Protein 1K3R (pdb70)

Solvent-accessible surface area: 23271 Å² total; per-residue (Å²): 37,124,129,2,54,7,0,0,0,0,0,8,4,7,0,66,107,12,71,37,46,39,4,24,0,4,12,0,0,22,0,0,4,2,0,0,1,4,4,0,82,45,0,0,0,6,80,11,119,52,129,38,54,8,152,3,0,69,21,0,0,39,29,4,20,5,0,56,28,0,40,140,100,47,15,98,93,139,198,67,10,95,47,6,66,39,26,12,76,12,100,7,56,0,13,24,115,57,127,2,90,65,41,37,47,2,17,0,14,0,25,132,98,44,178,125,0,0,29,0,19,0,26,38,87,64,0,10,2,91,147,78,148,9,60,58,112,130,69,63,14,0,58,1,51,116,71,53,207,92,4,61,2,69,28,44,111,14,176,105,98,14,28,9,9,83,26,45,35,26,149,148,65,0,44,74,0,15,157,97,21,54,19,67,11,12,0,0,15,24,132,141,19,44,54,0,30,88,48,36,103,73,0,71,93,94,1,90,54,19,188,38,1,0,0,0,1,17,14,56,108,71,53,26,49,186,23,136,21,67,8,92,0,16,3,10,5,52,28,32,3,103,14,17,38,6,12,16,16,0,15,0,1,0,1,0,2,4,4,5,10,143,32,81,158,12,46,6,1,0,0,0,1,7,18,14,0,71,73,22,73,34,49,38,4,29,0,2,1,0,0,24,0,0,1,2,0,0,0,4,11,0,82,26,0,0,1,6,78,56,50,101,126,37,53,11,137,10,0,84,11,0,0,43,32,4,19,5,0,81,41,0,43,196,117,53,28,90,172,45,213,37,20,147,36,27,71,42,22,9,60,13,98,8,48,0,12,25,115,48,137,18,72,84,30,34,36,4,26,0,14,1,62,111,121,45,210,175,2,0,38,0,8,1,6,42,107,80,2,10,12,82,100,86,160,16,69,56,117,152,65,68,7,0,58,1,54,166,81,70,198,87,11,78,4,84,33,48,99,9,154,116,90,14,30,8,11,94,27,52,27,11,130,126,75,5,48,74,0,25,162,76,18,54,28,63,0,19,0,0,19,14,125,123,18,48,46,0,42,76,37,43,102,100,0,46,96,84,0,123,53,19,167,36,0,1,0,0,3,12,16,30,104,132,14,31,74,182,34,121,16,74,9,89,0,17,5,14,20,55,45,33,6,109,13,17,12,5,10,9,19,0,12,1,1,1,0,0,1,2,7,3,3,29,94,197

Radius of gyration: 25.27 Å; Cα contacts (8 Å, |Δi|>4): 1147; chains: 2; bounding box: 63×51×78 Å

Organism: Methanothermobacter thermautotrophicus (strain ATCC 29096 / DSM 1053 / JCM 10044 / NBRC 100330 / Delta H) (NCBI:txid187420)

CATH classification: 3.40.1280.10 (+1 more: 2.40.50.140)

B-factor: mean 53.81, std 24.63, range [12.99, 157.32]

InterPro domains:
  IPR003750 Putative RNA methyltransferase C9orf114-like [PF02598] (6-255)
  IPR003750 Putative RNA methyltransferase C9orf114-like [PTHR12150] (3-260)
  IPR003750 Putative RNA methyltransferase C9orf114-like [cd18086] (6-257)
  IPR012340 Nucleic acid-binding, OB-fold [G3DSA:2.40.50.140] (95-157)
  IPR012340 Nucleic acid-binding, OB-fold [SSF50249] (93-164)
  IPR029026 tRNA (guanine-N1-)-methyltransferase, N-terminal [G3DSA:3.40.1280.10] (8-259)
  IPR029028 Alpha/beta knot methyltransferases [SSF75217] (2-262)

Secondary structure (DSSP, 8-state):
--S-EEEEEEETTTTTT---HHHHHHHHHHHHHHHHHTT--EEEEEE-SS---HHHHHHHHHHHHS-HHHHHHH----GGGGGGGGPPP---TTS--SS--TT-EEEEEEEEE-SSSEEEESSSS-EEE-SS-PPSS-EEEEEEEE-SSS-EEEE---SSS----EEEEEEEEHHHHHHHH--SEEEEE-TTSPBTTTSHHHHHHHHTT-SEEEEE---SSS---S---SEEEBSSTT-SSS---HHHHHHHHHHHHHHHT-/--SSEEEEEEETTTTTT---HHHHHHHHHHHHHHHHHTT--EEEEEB-SSS--HHHHHHHHHHHHS-HHHHHHHS---GGGTTGGGSPP---TT---S---TT-EEEEEEEEE-SSSEEEE-SSSEEEES-S---SS-EEEEEEEE-SSS-EEEE---SSS----EEE---SBHHHHHHHS--SEEEEE-SSSPBTTTSHHHHHHHHHS-SEEEEE---SSS---S---SEEEBSSTT-SSS---HHHHHHHHHHHHHHHS---

Structure (mmCIF, N/CA/C/O backbone):
data_1K3R
#
_entry.id   1K3R
#
_cell.length_a   101.307
_cell.length_b   51.353
_cell.length_c   109.250
_cell.angle_alpha   90.00
_cell.angle_beta   94.69
_cell.angle_gamma   90.00
#
_symmetry.space_group_name_H-M   'C 1 2 1'
#
loop_
_entity.id
_entity.type
_entity.pdbx_description
1 polymer 'conserved protein MT0001'
2 water water
#
loop_
_atom_site.group_PDB
_atom_site.id
_atom_site.type_symbol
_atom_site.label_atom_id
_atom_site.label_alt_id
_atom_site.label_comp_id
_atom_site.label_asym_id
_atom_site.label_entity_id
_atom_site.label_seq_id
_atom_site.pdbx_PDB_ins_code
_atom_site.Cartn_x
_atom_site.Cartn_y
_atom_site.Cartn_z
_atom_site.occupancy
_atom_site.B_iso_or_equiv
_atom_site.auth_seq_id
_atom_site.auth_comp_id
_atom_site.auth_asym_id
_atom_site.auth_atom_id
_atom_site.pdbx_PDB_model_num
ATOM 1 N N . MET A 1 1 ? 43.350 -16.349 12.964 1.00 121.74 1 MET A N 1
ATOM 2 C CA . MET A 1 1 ? 42.452 -15.243 12.536 1.00 121.20 1 MET A CA 1
ATOM 3 C C . MET A 1 1 ? 42.529 -14.976 11.033 1.00 121.88 1 MET A C 1
ATOM 4 O O . MET A 1 1 ? 43.431 -14.277 10.560 1.00 123.82 1 MET A O 1
ATOM 9 N N . ASN A 1 2 ? 41.584 -15.542 10.288 1.00 120.31 2 ASN A N 1
ATOM 10 C CA . ASN A 1 2 ? 41.519 -15.338 8.842 1.00 118.48 2 ASN A CA 1
ATOM 11 C C . ASN A 1 2 ? 40.066 -15.053 8.454 1.00 116.98 2 ASN A C 1
ATOM 12 O O . ASN A 1 2 ? 39.778 -14.605 7.338 1.00 122.73 2 ASN A O 1
ATOM 17 N N . ARG A 1 3 ? 39.158 -15.318 9.391 1.00 109.42 3 ARG A N 1
ATOM 18 C CA . ARG A 1 3 ? 37.735 -15.083 9.179 1.00 97.56 3 ARG A CA 1
ATOM 19 C C . ARG A 1 3 ? 37.076 -14.748 10.507 1.00 89.24 3 ARG A C 1
ATOM 20 O O . ARG A 1 3 ? 36.700 -13.602 10.742 1.00 97.75 3 ARG A O 1
ATOM 28 N N . VAL A 1 4 ? 36.951 -15.762 11.365 1.00 77.23 4 VAL A N 1
ATOM 29 C CA . VAL A 1 4 ? 36.320 -15.636 12.684 1.00 57.33 4 VAL A CA 1
ATOM 30 C C . VAL A 1 4 ? 36.296 -14.194 13.165 1.00 54.85 4 VAL A C 1
ATOM 31 O O . VAL A 1 4 ? 37.307 -13.669 13.618 1.00 50.55 4 VAL A O 1
ATOM 35 N N . ASP A 1 5 ? 35.134 -13.560 13.052 1.00 53.95 5 ASP A N 1
ATOM 36 C CA . ASP A 1 5 ? 34.962 -12.171 13.443 1.00 55.23 5 ASP A CA 1
ATOM 37 C C . ASP A 1 5 ? 35.009 -12.034 14.953 1.00 51.73 5 ASP A C 1
ATOM 38 O O . ASP A 1 5 ? 34.208 -12.639 15.667 1.00 50.90 5 ASP A O 1
ATOM 43 N N . LEU A 1 6 ? 35.958 -11.238 15.437 1.00 45.59 6 LEU A N 1
ATOM 44 C CA . LEU A 1 6 ? 36.108 -11.054 16.875 1.00 41.02 6 LEU A CA 1
ATOM 45 C C . LEU A 1 6 ? 35.520 -9.760 17.385 1.00 37.49 6 LEU A C 1
ATOM 46 O O . LEU A 1 6 ? 35.658 -8.713 16.752 1.00 37.40 6 LEU A O 1
ATOM 51 N N . SER A 1 7 ? 34.843 -9.866 18.489 1.00 33.53 7 SER A N 1
ATOM 52 C CA . SER A 1 7 ? 34.325 -8.724 19.233 1.00 33.75 7 SER A CA 1
ATOM 53 C C . SER A 1 7 ? 34.830 -8.729 20.672 1.00 34.47 7 SER A C 1
ATOM 54 O O . SER A 1 7 ? 34.760 -9.798 21.312 1.00 32.07 7 SER A O 1
ATOM 57 N N . LEU A 1 8 ? 35.440 -7.659 21.085 1.00 33.87 8 LEU A N 1
ATOM 58 C CA . LEU A 1 8 ? 36.021 -7.524 22.418 1.00 35.33 8 LEU A CA 1
ATOM 59 C C . LEU A 1 8 ? 35.050 -6.796 23.322 1.00 33.75 8 LEU A C 1
ATOM 60 O O . LEU A 1 8 ? 34.446 -5.825 22.900 1.00 33.69 8 LEU A O 1
ATOM 65 N N . PHE A 1 9 ? 34.928 -7.221 24.568 1.00 31.40 9 PHE A N 1
ATOM 66 C CA . PHE A 1 9 ? 34.049 -6.500 25.484 1.00 29.71 9 PHE A CA 1
ATOM 67 C C . PHE A 1 9 ? 34.917 -5.919 26.590 1.00 27.71 9 PHE A C 1
ATOM 68 O O . PHE A 1 9 ? 35.615 -6.652 27.263 1.00 27.61 9 PHE A O 1
ATOM 76 N N . ILE A 1 10 ? 34.885 -4.604 26.762 1.00 26.94 10 ILE A N 1
ATOM 77 C CA . ILE A 1 10 ? 35.668 -3.972 27.803 1.00 29.07 10 ILE A CA 1
ATOM 78 C C . ILE A 1 10 ? 34.851 -3.066 28.719 1.00 29.97 10 ILE A C 1
ATOM 79 O O . ILE A 1 10 ? 34.005 -2.295 28.259 1.00 31.76 10 ILE A O 1
ATOM 84 N N . PRO A 1 11 ? 35.133 -3.120 30.029 1.00 30.53 11 PRO A N 1
ATOM 85 C CA . PRO A 1 11 ? 34.463 -2.339 31.073 1.00 30.00 11 PRO A CA 1
ATOM 86 C C . PRO A 1 11 ? 34.782 -0.867 31.000 1.00 31.95 11 PRO A C 1
ATOM 87 O O . PRO A 1 11 ? 35.947 -0.493 30.879 1.00 30.12 11 PRO A O 1
ATOM 91 N N . ASP A 1 12 ? 33.750 -0.036 31.104 1.00 32.97 12 ASP A N 1
ATOM 92 C CA . ASP A 1 12 ? 33.945 1.397 31.048 1.00 34.81 12 ASP A CA 1
ATOM 93 C C . ASP A 1 12 ? 34.755 1.909 32.234 1.00 35.20 12 ASP A C 1
ATOM 94 O O . ASP A 1 12 ? 35.031 3.110 32.352 1.00 34.71 12 ASP A O 1
ATOM 99 N N . SER A 1 13 ? 35.161 0.999 33.107 1.00 35.12 13 SER A N 1
ATOM 100 C CA . SER A 1 13 ? 35.950 1.400 34.258 1.00 37.12 13 SER A CA 1
ATOM 101 C C . SER A 1 13 ? 37.448 1.172 34.050 1.00 37.15 13 SER A C 1
ATOM 102 O O . SER A 1 13 ? 38.244 1.311 34.995 1.00 36.87 13 SER A O 1
ATOM 105 N N . LEU A 1 14 ? 37.854 0.861 32.826 1.00 37.04 14 LEU A N 1
ATOM 106 C CA . LEU A 1 14 ? 39.268 0.570 32.603 1.00 40.08 14 LEU A CA 1
ATOM 107 C C . LEU A 1 14 ? 40.255 1.723 32.841 1.00 41.55 14 LEU A C 1
ATOM 108 O O . LEU A 1 14 ? 41.441 1.488 33.074 1.00 44.82 14 LEU A O 1
ATOM 113 N N . THR A 1 15 ? 39.779 2.963 32.812 1.00 44.13 15 THR A N 1
ATOM 114 C CA . THR A 1 15 ? 40.673 4.098 33.035 1.00 45.98 15 THR A CA 1
ATOM 115 C C . THR A 1 15 ? 40.476 4.743 34.399 1.00 48.45 15 THR A C 1
ATOM 116 O O . THR A 1 15 ? 41.093 5.764 34.699 1.00 47.97 15 THR A O 1
ATOM 120 N N . ALA A 1 16 ? 39.619 4.151 35.221 1.00 50.94 16 ALA A N 1
ATOM 121 C CA . ALA A 1 16 ? 39.310 4.708 36.534 1.00 54.44 16 ALA A CA 1
ATOM 122 C C . ALA A 1 16 ? 40.490 4.958 37.471 1.00 56.94 16 ALA A C 1
ATOM 123 O O . ALA A 1 16 ? 40.566 6.000 38.112 1.00 53.21 16 ALA A O 1
ATOM 125 N N . GLU A 1 17 ? 41.410 4.007 37.547 1.00 62.94 17 GLU A N 1
ATOM 126 C CA . GLU A 1 17 ? 42.551 4.129 38.443 1.00 69.51 17 GLU A CA 1
ATOM 127 C C . GLU A 1 17 ? 43.677 5.036 37.957 1.00 64.71 17 GLU A C 1
ATOM 128 O O . GLU A 1 17 ? 44.525 5.444 38.749 1.00 58.31 17 GLU A O 1
ATOM 134 N N . THR A 1 18 ? 43.706 5.352 36.666 1.00 60.58 18 THR A N 1
ATOM 135 C CA . THR A 1 18 ? 44.768 6.210 36.148 1.00 60.62 18 THR A CA 1
ATOM 136 C C . THR A 1 18 ? 44.364 7.683 36.189 1.00 62.21 18 THR A C 1
ATOM 137 O O . THR A 1 18 ? 43.468 8.124 35.466 1.00 68.42 18 THR A O 1
ATOM 141 N N . GLY A 1 19 ? 45.041 8.438 37.050 1.00 63.31 19 GLY A N 1
ATOM 142 C CA . GLY A 1 19 ? 44.729 9.846 37.214 1.00 59.25 19 GLY A CA 1
ATOM 143 C C . GLY A 1 19 ? 45.087 10.779 36.075 1.00 55.37 19 GLY A C 1
ATOM 144 O O . GLY A 1 19 ? 44.271 11.609 35.667 1.00 55.20 19 GLY A O 1
ATOM 145 N N . ASP A 1 20 ? 46.308 10.638 35.564 1.00 51.13 20 ASP A N 1
ATOM 146 C CA . ASP A 1 20 ? 46.823 11.471 34.481 1.00 45.88 20 ASP A CA 1
ATOM 147 C C . ASP A 1 20 ? 46.018 11.312 33.187 1.00 43.26 20 ASP A C 1
ATOM 148 O O . ASP A 1 20 ? 45.851 10.200 32.685 1.00 41.97 20 ASP A O 1
ATOM 153 N N . LEU A 1 21 ? 45.512 12.428 32.658 1.00 39.27 21 LEU A N 1
ATOM 154 C CA . LEU A 1 21 ? 44.714 12.397 31.441 1.00 36.60 21 LEU A CA 1
ATOM 155 C C . LEU A 1 21 ? 45.529 11.993 30.228 1.00 35.68 21 LEU A C 1
ATOM 156 O O . LEU A 1 21 ? 45.027 11.303 29.350 1.00 33.03 21 LEU A O 1
ATOM 161 N N . LYS A 1 22 ? 46.774 12.439 30.144 1.00 33.50 22 LYS A N 1
ATOM 162 C CA . LYS A 1 22 ? 47.564 12.044 28.999 1.00 33.03 22 LYS A CA 1
ATOM 163 C C . LYS A 1 22 ? 47.666 10.509 29.053 1.00 32.57 22 LYS A C 1
ATOM 164 O O . LYS A 1 22 ? 47.271 9.822 28.115 1.00 31.67 22 LYS A O 1
ATOM 170 N N . ILE A 1 23 ? 48.141 9.976 30.177 1.00 33.38 23 ILE A N 1
ATOM 171 C CA . ILE A 1 23 ? 48.283 8.528 30.342 1.00 31.55 23 ILE A CA 1
ATOM 172 C C . ILE A 1 23 ? 46.973 7.789 30.107 1.00 33.95 23 ILE A C 1
ATOM 173 O O . ILE A 1 23 ? 46.957 6.676 29.583 1.00 3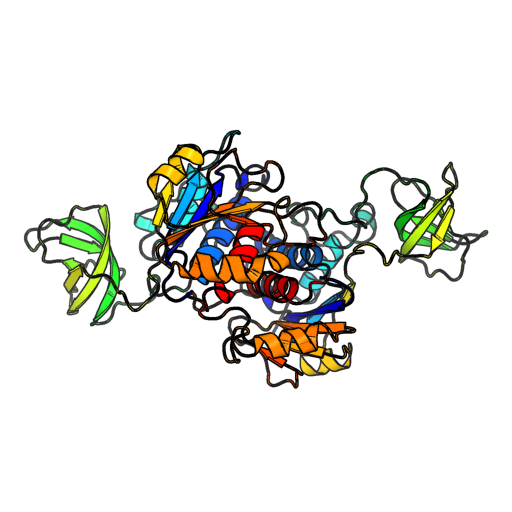4.58 23 ILE A O 1
ATOM 178 N N . LYS A 1 24 ? 45.867 8.402 30.495 1.00 34.90 24 LYS A N 1
ATOM 179 C CA . LYS A 1 24 ? 44.581 7.759 30.334 1.00 36.49 24 LYS A CA 1
ATOM 180 C C . LYS A 1 24 ? 44.191 7.669 28.870 1.00 35.88 24 LYS A C 1
ATOM 181 O O . LYS A 1 24 ? 43.614 6.675 28.432 1.00 36.32 24 LYS A O 1
ATOM 187 N N . THR A 1 25 ? 44.505 8.692 28.095 1.00 31.99 25 THR A N 1
ATOM 188 C CA . THR A 1 25 ? 44.120 8.628 26.718 1.00 31.21 25 THR A CA 1
ATOM 189 C C . THR A 1 25 ? 45.024 7.618 26.023 1.00 29.62 25 THR A C 1
ATOM 190 O O . THR A 1 25 ? 44.560 6.875 25.164 1.00 25.63 25 THR A O 1
ATOM 194 N N . TYR A 1 26 ? 46.301 7.573 26.416 1.00 29.50 26 TYR A N 1
ATOM 195 C CA . TYR A 1 26 ? 47.252 6.619 25.842 1.00 28.63 26 TYR A CA 1
ATOM 196 C C . TYR A 1 26 ? 46.839 5.175 26.175 1.00 28.97 26 TYR A C 1
ATOM 197 O O . TYR A 1 26 ? 47.030 4.260 25.394 1.00 25.92 26 TYR A O 1
ATOM 206 N N . LYS A 1 27 ? 46.302 4.988 27.370 1.00 29.35 27 LYS A N 1
ATOM 207 C CA . LYS A 1 27 ? 45.868 3.681 27.820 1.00 30.62 27 LYS A CA 1
ATOM 208 C C . LYS A 1 27 ? 44.871 3.155 26.804 1.00 28.10 27 LYS A C 1
ATOM 209 O O . LYS A 1 27 ? 45.039 2.074 26.247 1.00 27.37 27 LYS A O 1
ATOM 215 N N . VAL A 1 28 ? 43.842 3.957 26.553 1.00 23.05 28 VAL A N 1
ATOM 216 C CA . VAL A 1 28 ? 42.779 3.604 25.624 1.00 20.76 28 VAL A CA 1
ATOM 217 C C . VAL A 1 28 ? 43.301 3.401 24.198 1.00 23.35 28 VAL A C 1
ATOM 218 O O . VAL A 1 28 ? 42.767 2.595 23.458 1.00 17.82 28 VAL A O 1
ATOM 222 N N . VAL A 1 29 ? 44.330 4.143 23.802 1.00 29.09 29 VAL A N 1
ATOM 223 C CA . VAL A 1 29 ? 44.884 3.944 22.461 1.00 37.98 29 VAL A CA 1
ATOM 224 C C . VAL A 1 29 ? 45.572 2.568 22.327 1.00 30.35 29 VAL A C 1
ATOM 225 O O . VAL A 1 29 ? 45.591 1.989 21.252 1.00 26.95 29 VAL A O 1
ATOM 229 N N . LEU A 1 30 ? 46.136 2.045 23.416 1.00 25.63 30 LEU A N 1
ATOM 230 C CA . LEU A 1 30 ? 46.770 0.731 23.349 1.00 21.03 30 LEU A CA 1
ATOM 231 C C . LEU A 1 30 ? 45.676 -0.279 22.972 1.00 20.46 30 LEU A C 1
ATOM 232 O O . LEU A 1 30 ? 45.917 -1.222 22.216 1.00 14.54 30 LEU A O 1
ATOM 237 N N . ILE A 1 31 ? 44.448 -0.063 23.477 1.00 23.18 31 ILE A N 1
ATOM 238 C CA . ILE A 1 31 ? 43.374 -0.993 23.154 1.00 20.93 31 ILE A CA 1
ATOM 239 C C . ILE A 1 31 ? 42.993 -0.877 21.687 1.00 21.12 31 ILE A C 1
ATOM 240 O O . ILE A 1 31 ? 42.735 -1.884 21.037 1.00 17.39 31 ILE A O 1
ATOM 245 N N . ALA A 1 32 ? 42.987 0.350 21.166 1.00 18.57 32 ALA A N 1
ATOM 246 C CA . ALA A 1 32 ? 42.687 0.535 19.761 1.00 18.32 32 ALA A CA 1
ATOM 247 C C . ALA A 1 32 ? 43.772 -0.210 18.941 1.00 17.42 32 ALA A C 1
ATOM 248 O O . ALA A 1 32 ? 43.466 -0.961 18.034 1.00 16.04 32 ALA A O 1
ATOM 250 N N . ARG A 1 33 ? 45.036 0.002 19.267 1.00 20.55 33 ARG A N 1
ATOM 251 C CA . ARG A 1 33 ? 46.077 -0.707 18.552 1.00 22.92 33 ARG A CA 1
ATOM 252 C C . ARG A 1 33 ? 45.954 -2.230 18.697 1.00 21.75 33 ARG A C 1
ATOM 253 O O . ARG A 1 33 ? 46.048 -2.944 17.703 1.00 21.98 33 ARG A O 1
ATOM 261 N N . ALA A 1 34 ? 45.703 -2.736 19.902 1.00 21.10 34 ALA A N 1
ATOM 262 C CA . ALA A 1 34 ? 45.594 -4.182 20.052 1.00 21.03 34 ALA A CA 1
ATOM 263 C C . ALA A 1 34 ? 44.470 -4.741 19.200 1.00 23.65 34 ALA A C 1
ATOM 264 O O . ALA A 1 34 ? 44.628 -5.773 18.551 1.00 25.02 34 ALA A O 1
ATOM 266 N N . ALA A 1 35 ? 43.327 -4.068 19.210 1.00 23.98 35 ALA A N 1
ATOM 267 C CA . ALA A 1 35 ? 42.197 -4.510 18.428 1.00 24.97 35 ALA A CA 1
ATOM 268 C C . ALA A 1 35 ? 42.563 -4.489 16.938 1.00 24.29 35 ALA A C 1
ATOM 269 O O . ALA A 1 35 ? 42.275 -5.442 16.197 1.00 23.95 35 ALA A O 1
ATOM 271 N N . SER A 1 36 ? 43.214 -3.423 16.494 1.00 23.10 36 SER A N 1
ATOM 272 C CA . SER A 1 36 ? 43.561 -3.341 15.083 1.00 24.01 36 SER A CA 1
ATOM 273 C C . SER A 1 36 ? 44.661 -4.295 14.667 1.00 23.74 36 SER A C 1
ATOM 274 O O . SER A 1 36 ? 44.635 -4.791 13.561 1.00 26.22 36 SER A O 1
ATOM 277 N N . ILE A 1 37 ? 45.626 -4.556 15.539 1.00 23.35 37 ILE A N 1
ATOM 278 C CA . ILE A 1 37 ? 46.714 -5.449 15.186 1.00 22.59 37 ILE A CA 1
ATOM 279 C C . ILE A 1 37 ? 46.151 -6.805 14.858 1.00 23.78 37 ILE A C 1
ATOM 280 O O . ILE A 1 37 ? 46.532 -7.417 13.868 1.00 22.80 37 ILE A O 1
ATOM 285 N N . PHE A 1 38 ? 45.205 -7.257 15.666 1.00 23.73 38 PHE A N 1
ATOM 286 C CA . PHE A 1 38 ? 44.637 -8.560 15.445 1.00 25.58 38 PHE A CA 1
ATOM 287 C C . PHE A 1 38 ? 43.304 -8.593 14.699 1.00 27.42 38 PHE A C 1
ATOM 288 O O . PHE A 1 38 ? 42.476 -9.507 14.893 1.00 26.69 38 PHE A O 1
ATOM 296 N N . GLY A 1 39 ? 43.098 -7.578 13.859 1.00 26.62 39 GLY A N 1
ATOM 297 C CA . GLY A 1 39 ? 41.893 -7.497 13.058 1.00 26.76 39 GLY A CA 1
ATOM 298 C C . GLY A 1 39 ? 40.547 -7.610 13.740 1.00 26.49 39 GLY A C 1
ATOM 299 O O . GLY A 1 39 ? 39.629 -8.158 13.156 1.00 28.27 39 GLY A O 1
ATOM 300 N N . VAL A 1 40 ? 40.415 -7.097 14.959 1.00 27.08 40 VAL A N 1
ATOM 301 C CA . VAL A 1 40 ? 39.136 -7.112 15.672 1.00 26.18 40 VAL A CA 1
ATOM 302 C C . VAL A 1 40 ? 38.098 -6.250 14.922 1.00 27.65 40 VAL A C 1
ATOM 303 O O . VAL A 1 40 ? 38.370 -5.104 14.545 1.00 26.29 40 VAL A O 1
ATOM 307 N N . LYS A 1 41 ? 36.915 -6.822 14.710 1.00 28.22 41 LYS A N 1
ATOM 308 C CA . LYS A 1 41 ? 35.807 -6.164 13.996 1.00 31.25 41 LYS A CA 1
ATOM 309 C C . LYS A 1 41 ? 34.995 -5.192 14.847 1.00 31.47 41 LYS A C 1
ATOM 310 O O . LYS A 1 41 ? 34.474 -4.192 14.353 1.00 26.87 41 LYS A O 1
ATOM 316 N N . ARG A 1 42 ? 34.904 -5.477 16.138 1.00 32.21 42 ARG A N 1
ATOM 317 C CA . ARG A 1 42 ? 34.135 -4.620 17.004 1.00 33.19 42 ARG A CA 1
ATOM 318 C C . ARG A 1 42 ? 34.579 -4.553 18.484 1.00 30.35 42 ARG A C 1
ATOM 319 O O . ARG A 1 42 ? 34.973 -5.553 19.089 1.00 24.93 42 ARG A O 1
ATOM 327 N N . ILE A 1 43 ? 34.516 -3.355 19.052 1.00 28.46 43 ILE A N 1
ATOM 328 C CA . ILE A 1 43 ? 34.848 -3.186 20.451 1.00 28.42 43 ILE A CA 1
ATOM 329 C C . ILE A 1 43 ? 33.616 -2.717 21.219 1.00 29.56 43 ILE A C 1
ATOM 330 O O . ILE A 1 43 ? 33.029 -1.692 20.897 1.00 32.62 43 ILE A O 1
ATOM 335 N N . VAL A 1 44 ? 33.241 -3.469 22.246 1.00 31.53 44 VAL A N 1
ATOM 336 C CA . VAL A 1 44 ? 32.061 -3.173 23.063 1.00 29.73 44 VAL A CA 1
ATOM 337 C C . VAL A 1 44 ? 32.353 -2.648 24.474 1.00 28.47 44 VAL A C 1
ATOM 338 O O . VAL A 1 44 ? 32.854 -3.371 25.335 1.00 29.23 44 VAL A O 1
ATOM 342 N N . ILE A 1 45 ? 32.024 -1.388 24.708 1.00 27.44 45 ILE A N 1
ATOM 343 C CA . ILE A 1 45 ? 32.226 -0.779 26.012 1.00 30.12 45 ILE A CA 1
ATOM 344 C C . ILE A 1 45 ? 30.964 -1.032 26.858 1.00 32.26 45 ILE A C 1
ATOM 345 O O . ILE A 1 45 ? 29.869 -0.600 26.489 1.00 34.17 45 ILE A O 1
ATOM 350 N N . TYR A 1 46 ? 31.093 -1.738 27.971 1.00 31.80 46 TYR A N 1
ATOM 351 C CA . TYR A 1 46 ? 29.911 -1.977 28.782 1.00 35.40 46 TYR A CA 1
ATOM 352 C C . TYR A 1 46 ? 30.004 -1.332 30.154 1.00 40.30 46 TYR A C 1
ATOM 353 O O . TYR A 1 46 ? 31.099 -0.971 30.640 1.00 35.78 46 TYR A O 1
ATOM 362 N N . HIS A 1 47 ? 28.839 -1.185 30.773 1.00 47.39 47 HIS A N 1
ATOM 363 C CA . HIS A 1 47 ? 28.787 -0.566 32.075 1.00 57.28 47 HIS A CA 1
ATOM 364 C C . HIS A 1 47 ? 29.161 -1.522 33.199 1.00 55.58 47 HIS A C 1
ATOM 365 O O . HIS A 1 47 ? 28.504 -2.540 33.431 1.00 51.62 47 HIS A O 1
ATOM 372 N N . ASP A 1 48 ? 30.239 -1.170 33.885 1.00 57.51 48 ASP A N 1
ATOM 373 C CA . ASP A 1 48 ? 30.759 -1.945 34.997 1.00 61.25 48 ASP A CA 1
ATOM 374 C C . ASP A 1 48 ? 30.092 -1.406 36.257 1.00 68.34 48 ASP A C 1
ATOM 375 O O . ASP A 1 48 ? 29.692 -0.246 36.292 1.00 65.51 48 ASP A O 1
ATOM 380 N N . ASP A 1 49 ? 29.966 -2.246 37.279 1.00 77.76 49 ASP A N 1
ATOM 381 C CA . ASP A 1 49 ? 29.322 -1.868 38.541 1.00 91.54 49 ASP A CA 1
ATOM 382 C C . ASP A 1 49 ? 29.559 -0.421 38.989 1.00 96.24 49 ASP A C 1
ATOM 383 O O . ASP A 1 49 ? 28.608 0.329 39.220 1.00 103.50 49 ASP A O 1
ATOM 388 N N . ALA A 1 50 ? 30.824 -0.037 39.117 1.00 97.32 50 ALA A N 1
ATOM 389 C CA . ALA A 1 50 ? 31.181 1.314 39.539 1.00 95.13 50 ALA A CA 1
ATOM 390 C C . ALA A 1 50 ? 30.734 2.367 38.520 1.00 96.45 50 ALA A C 1
ATOM 391 O O . ALA A 1 50 ? 29.900 2.098 37.654 1.00 96.58 50 ALA A O 1
ATOM 393 N N . ASP A 1 51 ? 31.285 3.572 38.639 1.00 98.78 51 ASP A N 1
ATOM 394 C CA . ASP A 1 51 ? 30.970 4.656 37.711 1.00 99.61 51 ASP A CA 1
ATOM 395 C C . ASP A 1 51 ? 31.964 4.514 36.567 1.00 90.41 51 ASP A C 1
ATOM 396 O O . ASP A 1 51 ? 33.062 3.991 36.769 1.00 91.46 51 ASP A O 1
ATOM 401 N N . GLY A 1 52 ? 31.605 4.981 35.376 1.00 80.06 52 GLY A N 1
ATOM 402 C CA . GLY A 1 52 ? 32.533 4.834 34.263 1.00 63.00 52 GLY A CA 1
ATOM 403 C C . GLY A 1 52 ? 32.910 6.056 33.439 1.00 54.19 52 GLY A C 1
ATOM 404 O O . GLY A 1 52 ? 32.481 7.183 33.715 1.00 52.63 52 GLY A O 1
ATOM 405 N N . GLU A 1 53 ? 33.729 5.815 32.418 1.00 47.45 53 GLU A N 1
ATOM 406 C CA . GLU A 1 53 ? 34.184 6.853 31.512 1.00 42.98 53 GLU A CA 1
ATOM 407 C C . GLU A 1 53 ? 33.959 6.393 30.068 1.00 39.96 53 GLU A C 1
ATOM 408 O O . GLU A 1 53 ? 34.785 6.649 29.180 1.00 37.45 53 GLU A O 1
ATOM 414 N N . ALA A 1 54 ? 32.831 5.716 29.851 1.00 34.99 54 ALA A N 1
ATOM 415 C CA . ALA A 1 54 ? 32.448 5.186 28.548 1.00 33.62 54 ALA A CA 1
ATOM 416 C C . ALA A 1 54 ? 32.610 6.230 27.467 1.00 37.35 54 ALA A C 1
ATOM 417 O O . ALA A 1 54 ? 33.184 5.967 26.414 1.00 35.72 54 ALA A O 1
ATOM 419 N N . ARG A 1 55 ? 32.089 7.421 27.728 1.00 42.95 55 ARG A N 1
ATOM 420 C CA . ARG A 1 55 ? 32.163 8.508 26.764 1.00 47.38 55 ARG A CA 1
ATOM 421 C C . ARG A 1 55 ? 33.607 8.679 26.287 1.00 41.67 55 ARG A C 1
ATOM 422 O O . ARG A 1 55 ? 33.897 8.523 25.104 1.00 37.29 55 ARG A O 1
ATOM 430 N N . PHE A 1 56 ? 34.502 9.002 27.221 1.00 34.59 56 PHE A N 1
ATOM 431 C CA . PHE A 1 56 ? 35.916 9.181 26.928 1.00 32.29 56 PHE A CA 1
ATOM 432 C C . PHE A 1 56 ? 36.518 7.955 26.205 1.00 30.94 56 PHE A C 1
ATOM 433 O O . PHE A 1 56 ? 37.210 8.111 25.192 1.00 25.75 56 PHE A O 1
ATOM 441 N N . ILE A 1 57 ? 36.249 6.756 26.728 1.00 28.86 57 ILE A N 1
ATOM 442 C CA . ILE A 1 57 ? 36.780 5.532 26.133 1.00 32.16 57 ILE A CA 1
ATOM 443 C C . ILE A 1 57 ? 36.290 5.394 24.697 1.00 34.36 57 ILE A C 1
ATOM 444 O O . ILE A 1 57 ? 37.071 5.115 23.787 1.00 32.05 57 ILE A O 1
ATOM 449 N N . ARG A 1 58 ? 34.994 5.606 24.490 1.00 38.32 58 ARG A N 1
ATOM 450 C CA . ARG A 1 58 ? 34.449 5.524 23.156 1.00 41.28 58 ARG A CA 1
ATOM 451 C C . ARG A 1 58 ? 35.118 6.554 22.249 1.00 40.37 58 ARG A C 1
ATOM 452 O O . ARG A 1 58 ? 35.597 6.237 21.147 1.00 41.07 58 ARG A O 1
ATOM 460 N N . ASP A 1 59 ? 35.136 7.793 22.719 1.00 36.29 59 ASP A N 1
ATOM 461 C CA . ASP A 1 59 ? 35.708 8.878 21.946 1.00 36.10 59 ASP A CA 1
ATOM 462 C C . ASP A 1 59 ? 37.129 8.578 21.433 1.00 34.83 59 ASP A C 1
ATOM 463 O O . ASP A 1 59 ? 37.381 8.671 20.221 1.00 34.14 59 ASP A O 1
ATOM 468 N N . ILE A 1 60 ? 38.038 8.205 22.336 1.00 30.08 60 ILE A N 1
ATOM 469 C CA . ILE A 1 60 ? 39.408 7.887 21.941 1.00 28.10 60 ILE A CA 1
ATOM 470 C C . ILE A 1 60 ? 39.439 6.749 20.927 1.00 26.74 60 ILE A C 1
ATOM 471 O O . ILE A 1 60 ? 40.076 6.867 19.897 1.00 26.19 60 ILE A O 1
ATOM 476 N N . LEU A 1 61 ? 38.732 5.660 21.203 1.00 27.85 61 LEU A N 1
ATOM 477 C CA . LEU A 1 61 ? 38.704 4.508 20.296 1.00 27.61 61 LEU A CA 1
ATOM 478 C C . LEU A 1 61 ? 38.229 4.861 18.890 1.00 29.11 61 LEU A C 1
ATOM 479 O O . LEU A 1 61 ? 38.800 4.403 17.895 1.00 27.80 61 LEU A O 1
ATOM 484 N N . THR A 1 62 ? 37.167 5.658 18.813 1.00 31.45 62 THR A N 1
ATOM 485 C CA . THR A 1 62 ? 36.616 6.058 17.527 1.00 30.24 62 THR A CA 1
ATOM 486 C C . THR A 1 62 ? 37.571 7.022 16.817 1.00 32.27 62 THR A C 1
ATOM 487 O O . THR A 1 62 ? 37.773 6.934 15.609 1.00 33.74 62 THR A O 1
ATOM 491 N N . TYR A 1 63 ? 38.164 7.941 17.572 1.00 32.13 63 TYR A N 1
ATOM 492 C CA . TYR A 1 63 ? 39.104 8.900 17.007 1.00 31.89 63 TYR A CA 1
ATOM 493 C C . TYR A 1 63 ? 40.195 8.114 16.299 1.00 32.26 63 TYR A C 1
ATOM 494 O O . TYR A 1 63 ? 40.581 8.421 15.169 1.00 28.11 63 TYR A O 1
ATOM 503 N N . MET A 1 64 ? 40.673 7.074 16.974 1.00 34.49 64 MET A N 1
ATOM 504 C CA . MET A 1 64 ? 41.739 6.241 16.434 1.00 35.98 64 MET A CA 1
ATOM 505 C C . MET A 1 64 ? 41.375 5.460 15.210 1.00 34.03 64 MET A C 1
ATOM 506 O O . MET A 1 64 ? 42.185 5.306 14.318 1.00 31.46 64 MET A O 1
ATOM 511 N N . ASP A 1 65 ? 40.154 4.964 15.166 1.00 34.60 65 ASP A N 1
ATOM 512 C CA . ASP A 1 65 ? 39.728 4.202 14.015 1.00 34.74 65 ASP A CA 1
ATOM 513 C C . ASP A 1 65 ? 39.401 5.103 12.819 1.00 34.95 65 ASP A C 1
ATOM 514 O O . ASP A 1 65 ? 39.519 4.673 11.674 1.00 36.47 65 ASP A O 1
ATOM 519 N N . THR A 1 66 ? 38.995 6.346 13.094 1.00 33.28 66 THR A N 1
ATOM 520 C CA . THR A 1 66 ? 38.668 7.343 12.060 1.00 33.09 66 THR A CA 1
ATOM 521 C C . THR A 1 66 ? 39.939 7.805 11.300 1.00 32.99 66 THR A C 1
ATOM 522 O O . THR A 1 66 ? 40.927 8.193 11.926 1.00 29.05 66 THR A O 1
ATOM 526 N N . PRO A 1 67 ? 39.910 7.803 9.950 1.00 34.02 67 PRO A N 1
ATOM 527 C CA . PRO A 1 67 ? 41.071 8.229 9.153 1.00 34.41 67 PRO A CA 1
ATOM 528 C C . PRO A 1 67 ? 41.582 9.608 9.617 1.00 38.13 67 PRO A C 1
ATOM 529 O O . PRO A 1 67 ? 40.811 10.436 10.099 1.00 36.35 67 PRO A O 1
ATOM 533 N N . GLN A 1 68 ? 42.874 9.863 9.462 1.00 44.09 68 GLN A N 1
ATOM 534 C CA . GLN A 1 68 ? 43.423 11.134 9.897 1.00 51.69 68 GLN A CA 1
ATOM 535 C C . GLN A 1 68 ? 42.716 12.348 9.282 1.00 46.75 68 GLN A C 1
ATOM 536 O O . GLN A 1 68 ? 42.393 13.297 9.994 1.00 41.74 68 GLN A O 1
ATOM 542 N N . TYR A 1 69 ? 42.456 12.331 7.975 1.00 41.00 69 TYR A N 1
ATOM 543 C CA . TYR A 1 69 ? 41.819 13.490 7.358 1.00 38.24 69 TYR A CA 1
ATOM 544 C C . TYR A 1 69 ? 40.386 13.797 7.762 1.00 38.49 69 TYR A C 1
ATOM 545 O O . TYR A 1 69 ? 39.830 14.782 7.296 1.00 40.85 69 TYR A O 1
ATOM 554 N N . LEU A 1 70 ? 39.794 12.997 8.645 1.00 39.87 70 LEU A N 1
ATOM 555 C CA . LEU A 1 70 ? 38.416 13.240 9.056 1.00 40.09 70 LEU A CA 1
ATOM 556 C C . LEU A 1 70 ? 38.196 13.519 10.535 1.00 41.41 70 LEU A C 1
ATOM 557 O O . LEU A 1 70 ? 37.122 14.010 10.922 1.00 39.02 70 LEU A O 1
ATOM 562 N N . ARG A 1 71 ? 39.186 13.229 11.372 1.00 42.58 71 ARG A N 1
ATOM 563 C CA . ARG A 1 71 ? 38.994 13.442 12.806 1.00 46.21 71 ARG A CA 1
ATOM 564 C C . ARG A 1 71 ? 38.822 14.910 13.191 1.00 51.56 71 ARG A C 1
ATOM 565 O O . ARG A 1 71 ? 38.051 15.231 14.092 1.00 49.90 71 ARG A O 1
ATOM 573 N N . ARG A 1 72 ? 39.498 15.808 12.487 1.00 60.92 72 ARG A N 1
ATOM 574 C CA . ARG A 1 72 ? 39.377 17.224 12.790 1.00 68.75 72 ARG A CA 1
ATOM 575 C C . ARG A 1 72 ? 37.987 17.732 12.446 1.00 60.70 72 ARG A C 1
ATOM 576 O O . ARG A 1 72 ? 37.554 18.747 12.974 1.00 55.46 72 ARG A O 1
ATOM 584 N N . LYS A 1 73 ? 37.280 17.032 11.564 1.00 53.19 73 LYS A N 1
ATOM 585 C CA . LYS A 1 73 ? 35.936 17.448 11.171 1.00 47.37 73 LYS A CA 1
ATOM 586 C C . LYS A 1 73 ? 34.905 16.692 11.996 1.00 45.35 73 LYS A C 1
ATOM 587 O O . LYS A 1 73 ? 33.787 17.157 12.206 1.00 46.21 73 LYS A O 1
ATOM 593 N N . VAL A 1 74 ? 35.294 15.520 12.476 1.00 43.83 74 VAL A N 1
ATOM 594 C CA . VAL A 1 74 ? 34.404 14.678 13.269 1.00 40.42 74 VAL A CA 1
ATOM 595 C C . VAL A 1 74 ? 34.595 14.891 14.770 1.00 39.98 74 VAL A C 1
ATOM 596 O O . VAL A 1 74 ? 33.704 14.620 15.569 1.00 40.27 74 VAL A O 1
ATOM 600 N N . PHE A 1 75 ? 35.751 15.389 15.175 1.00 42.64 75 PHE A N 1
ATOM 601 C CA . PHE A 1 75 ? 35.953 15.568 16.607 1.00 47.44 75 PHE A CA 1
ATOM 602 C C . PHE A 1 75 ? 36.196 17.008 17.023 1.00 56.27 75 PHE A C 1
ATOM 603 O O . PHE A 1 75 ? 37.222 17.601 16.673 1.00 54.77 75 PHE A O 1
ATOM 611 N N . PRO A 1 76 ? 35.247 17.599 17.766 1.00 68.68 76 PRO A N 1
ATOM 612 C CA . PRO A 1 76 ? 35.314 18.975 18.263 1.00 75.71 76 PRO A CA 1
ATOM 613 C C . PRO A 1 76 ? 36.583 19.238 19.077 1.00 75.98 76 PRO A C 1
ATOM 614 O O . PRO A 1 76 ? 36.772 20.326 19.621 1.00 82.84 76 PRO A O 1
ATOM 618 N N . ILE A 1 77 ? 37.441 18.225 19.154 1.00 75.32 77 ILE A N 1
ATOM 619 C CA . ILE A 1 77 ? 38.706 18.287 19.880 1.00 69.13 77 ILE A CA 1
ATOM 620 C C . ILE A 1 77 ? 38.722 19.288 21.049 1.00 68.93 77 ILE A C 1
ATOM 621 O O . ILE A 1 77 ? 39.548 20.196 21.096 1.00 63.16 77 ILE A O 1
ATOM 626 N N . MET A 1 78 ? 37.791 19.113 21.986 1.00 71.96 78 MET A N 1
ATOM 627 C CA . MET A 1 78 ? 37.685 19.966 23.171 1.00 78.12 78 MET A CA 1
ATOM 628 C C . MET A 1 78 ? 38.350 19.270 24.356 1.00 77.79 78 MET A C 1
ATOM 629 O O . MET A 1 78 ? 38.552 18.066 24.332 1.00 72.33 78 MET A O 1
ATOM 634 N N . ARG A 1 79 ? 38.654 20.041 25.394 1.00 80.01 79 ARG A N 1
ATOM 635 C CA . ARG A 1 79 ? 39.312 19.570 26.616 1.00 84.64 79 ARG A CA 1
ATOM 636 C C . ARG A 1 79 ? 39.447 18.060 26.844 1.00 80.22 79 ARG A C 1
ATOM 637 O O . ARG A 1 79 ? 40.552 17.541 26.975 1.00 76.00 79 ARG A O 1
ATOM 645 N N . GLU A 1 80 ? 38.322 17.363 26.912 1.00 77.44 80 GLU A N 1
ATOM 646 C CA . GLU A 1 80 ? 38.313 15.913 27.132 1.00 73.96 80 GLU A CA 1
ATOM 647 C C . GLU A 1 80 ? 39.374 15.149 26.321 1.00 64.32 80 GLU A C 1
ATOM 648 O O . GLU A 1 80 ? 40.079 14.280 26.834 1.00 61.33 80 GLU A O 1
ATOM 654 N N . LEU A 1 81 ? 39.466 15.501 25.048 1.00 55.16 81 LEU A N 1
ATOM 655 C CA . LEU A 1 81 ? 40.380 14.893 24.093 1.00 46.58 81 LEU A CA 1
ATOM 656 C C . LEU A 1 81 ? 41.565 15.796 23.753 1.00 42.48 81 LEU A C 1
ATOM 657 O O . LEU A 1 81 ? 42.048 15.776 22.627 1.00 37.97 81 LEU A O 1
ATOM 662 N N . LYS A 1 82 ? 42.049 16.575 24.710 1.00 40.14 82 LYS A N 1
ATOM 663 C CA . LYS A 1 82 ? 43.159 17.473 24.414 1.00 40.20 82 LYS A CA 1
ATOM 664 C C . LYS A 1 82 ? 44.470 16.760 24.145 1.00 40.09 82 LYS A C 1
ATOM 665 O O . LYS A 1 82 ? 45.280 17.243 23.354 1.00 39.79 82 LYS A O 1
ATOM 671 N N . HIS A 1 83 ? 44.685 15.611 24.781 1.00 40.05 83 HIS A N 1
ATOM 672 C CA . HIS A 1 83 ? 45.934 14.875 24.587 1.00 41.00 83 HIS A CA 1
ATOM 673 C C . HIS A 1 83 ? 45.901 13.879 23.458 1.00 40.40 83 HIS A C 1
ATOM 674 O O . HIS A 1 83 ? 46.868 13.149 23.219 1.00 39.54 83 HIS A O 1
ATOM 681 N N . VAL A 1 84 ? 44.783 13.876 22.758 1.00 38.51 84 VAL A N 1
ATOM 682 C CA . VAL A 1 84 ? 44.579 12.991 21.638 1.00 38.56 84 VAL A CA 1
ATOM 683 C C . VAL A 1 84 ? 45.779 13.106 20.693 1.00 38.78 84 VAL A C 1
ATOM 684 O O . VAL A 1 84 ? 45.969 12.283 19.811 1.00 41.47 84 VAL A O 1
ATOM 688 N N . GLY A 1 85 ? 46.602 14.121 20.917 1.00 38.42 85 GLY A N 1
ATOM 689 C CA . GLY A 1 85 ? 47.784 14.339 20.097 1.00 37.76 85 GLY A CA 1
ATOM 690 C C . GLY A 1 85 ? 48.968 13.410 20.334 1.00 36.92 85 GLY A C 1
ATOM 691 O O . GLY A 1 85 ? 49.866 13.346 19.489 1.00 36.20 85 GLY A O 1
ATOM 692 N N . ILE A 1 86 ? 49.001 12.702 21.464 1.00 33.42 86 ILE A N 1
ATOM 693 C CA . ILE A 1 86 ? 50.106 11.798 21.703 1.00 31.99 86 ILE A CA 1
ATOM 694 C C . ILE A 1 86 ? 49.719 10.357 21.445 1.00 32.59 86 ILE A C 1
ATOM 695 O O . ILE A 1 86 ? 50.396 9.427 21.884 1.00 34.57 86 ILE A O 1
ATOM 700 N N . LEU A 1 87 ? 48.635 10.165 20.709 1.00 33.78 87 LEU A N 1
ATOM 701 C CA . LEU A 1 87 ? 48.212 8.817 20.371 1.00 35.95 87 LEU A CA 1
ATOM 702 C C . LEU A 1 87 ? 49.162 8.263 19.312 1.00 36.96 87 LEU A C 1
ATOM 703 O O . LEU A 1 87 ? 49.627 8.987 18.438 1.00 33.21 87 LEU A O 1
ATOM 708 N N . PRO A 1 88 ? 49.460 6.960 19.391 1.00 40.32 88 PRO A N 1
ATOM 709 C CA . PRO A 1 88 ? 50.349 6.303 18.442 1.00 43.23 88 PRO A CA 1
ATOM 710 C C . PRO A 1 88 ? 49.602 6.173 17.123 1.00 45.74 88 PRO A C 1
ATOM 711 O O . PRO A 1 88 ? 48.382 6.017 17.117 1.00 42.93 88 PRO A O 1
ATOM 715 N N . PRO A 1 89 ? 50.321 6.233 15.993 1.00 47.72 89 PRO A N 1
ATOM 716 C CA . PRO A 1 89 ? 49.681 6.113 14.683 1.00 46.44 89 PRO A CA 1
ATOM 717 C C . PRO A 1 89 ? 49.048 4.731 14.508 1.00 42.38 89 PRO A C 1
ATOM 718 O O . PRO A 1 89 ? 49.339 3.788 15.239 1.00 38.39 89 PRO A O 1
ATOM 722 N N . LEU A 1 90 ? 48.142 4.627 13.560 1.00 36.22 90 LEU A N 1
ATOM 723 C CA . LEU A 1 90 ? 47.494 3.370 13.298 1.00 33.22 90 LEU A CA 1
ATOM 724 C C . LEU A 1 90 ? 47.575 3.246 11.799 1.00 33.53 90 LEU A C 1
ATOM 725 O O . LEU A 1 90 ? 46.834 3.897 11.089 1.00 34.85 90 LEU A O 1
ATOM 730 N N . ARG A 1 91 ? 48.509 2.434 11.328 1.00 34.76 91 ARG A N 1
ATOM 731 C CA . ARG A 1 91 ? 48.740 2.230 9.904 1.00 36.43 91 ARG A CA 1
ATOM 732 C C . ARG A 1 91 ? 47.911 1.055 9.412 1.00 35.59 91 ARG A C 1
ATOM 733 O O . ARG A 1 91 ? 48.414 -0.048 9.329 1.00 32.21 91 ARG A O 1
ATOM 741 N N . THR A 1 92 ? 46.645 1.312 9.093 1.00 34.94 92 THR A N 1
ATOM 742 C CA . THR A 1 92 ? 45.693 0.317 8.591 1.00 32.64 92 THR A CA 1
ATOM 743 C C . THR A 1 92 ? 45.252 0.704 7.169 1.00 30.40 92 THR A C 1
ATOM 744 O O . THR A 1 92 ? 45.444 1.833 6.740 1.00 31.77 92 THR A O 1
ATOM 748 N N . PRO A 1 93 ? 44.635 -0.225 6.430 1.00 29.86 93 PRO A N 1
ATOM 749 C CA . PRO A 1 93 ? 44.192 0.093 5.062 1.00 29.77 93 PRO A CA 1
ATOM 750 C C . PRO A 1 93 ? 43.211 1.273 4.975 1.00 30.59 93 PRO A C 1
ATOM 751 O O . PRO A 1 93 ? 43.229 2.014 4.001 1.00 30.89 93 PRO A O 1
ATOM 755 N N . HIS A 1 94 ? 42.350 1.458 5.968 1.00 30.17 94 HIS A N 1
ATOM 756 C CA . HIS A 1 94 ? 41.439 2.588 5.879 1.00 31.49 94 HIS A CA 1
ATOM 757 C C . HIS A 1 94 ? 42.087 3.910 6.331 1.00 32.80 94 HIS A C 1
ATOM 758 O O . HIS A 1 94 ? 41.464 4.959 6.307 1.00 32.96 94 HIS A O 1
ATOM 765 N N . HIS A 1 95 ? 43.360 3.861 6.706 1.00 36.02 95 HIS A N 1
ATOM 766 C CA . HIS A 1 95 ? 44.087 5.064 7.107 1.00 38.83 95 HIS A CA 1
ATOM 767 C C . HIS A 1 95 ? 45.124 5.418 6.026 1.00 39.91 95 HIS A C 1
ATOM 768 O O . HIS A 1 95 ? 46.331 5.468 6.318 1.00 39.02 95 HIS A O 1
ATOM 775 N N . PRO A 1 96 ? 44.684 5.682 4.771 1.00 39.43 96 PRO A N 1
ATOM 776 C CA . PRO A 1 96 ? 45.663 6.012 3.727 1.00 38.80 96 PRO A CA 1
ATOM 777 C C . PRO A 1 96 ? 46.174 7.432 3.851 1.00 40.10 96 PRO A C 1
ATOM 778 O O . PRO A 1 96 ? 45.512 8.305 4.395 1.00 38.50 96 PRO A O 1
ATOM 782 N N . THR A 1 97 ? 47.366 7.679 3.360 1.00 44.69 97 THR A N 1
ATOM 783 C CA . THR A 1 97 ? 47.870 9.034 3.436 1.00 48.82 97 THR A CA 1
ATOM 784 C C . THR A 1 97 ? 48.131 9.484 2.013 1.00 52.73 97 THR A C 1
ATOM 785 O O . THR A 1 97 ? 48.300 8.660 1.111 1.00 50.76 97 THR A O 1
ATOM 789 N N . GLY A 1 98 ? 48.123 10.791 1.806 1.00 57.79 98 GLY A N 1
ATOM 790 C CA . GLY A 1 98 ? 48.364 11.304 0.478 1.00 66.71 98 GLY A CA 1
ATOM 791 C C . GLY A 1 98 ? 47.155 11.174 -0.423 1.00 71.11 98 GLY A C 1
ATOM 792 O O . GLY A 1 98 ? 46.281 10.332 -0.205 1.00 71.80 98 GLY A O 1
ATOM 793 N N . LYS A 1 99 ? 47.140 12.022 -1.450 1.00 72.95 99 LYS A N 1
ATOM 794 C CA . LYS A 1 99 ? 46.077 12.104 -2.443 1.00 71.94 99 LYS A CA 1
ATOM 795 C C . LYS A 1 99 ? 45.523 10.758 -2.911 1.00 66.62 99 LYS A C 1
ATOM 796 O O . LYS A 1 99 ? 46.266 9.783 -3.097 1.00 71.09 99 LYS A O 1
ATOM 802 N N . PRO A 1 100 ? 44.192 10.692 -3.099 1.00 57.40 100 PRO A N 1
ATOM 803 C CA . PRO A 1 100 ? 43.503 9.479 -3.553 1.00 52.99 100 PRO A CA 1
ATOM 804 C C . PRO A 1 100 ? 43.802 9.124 -5.010 1.00 49.35 100 PRO A C 1
ATOM 805 O O . PRO A 1 100 ? 43.906 10.003 -5.862 1.00 50.93 100 PRO A O 1
ATOM 809 N N . VAL A 1 101 ? 43.957 7.831 -5.277 1.00 45.77 101 VAL A N 1
ATOM 810 C CA . VAL A 1 101 ? 44.230 7.350 -6.623 1.00 42.50 101 VAL A CA 1
ATOM 811 C C . VAL A 1 101 ? 43.010 6.591 -7.133 1.00 43.46 101 VAL A C 1
ATOM 812 O O . VAL A 1 101 ? 42.142 6.191 -6.353 1.00 41.79 101 VAL A O 1
ATOM 816 N N . THR A 1 102 ? 42.930 6.401 -8.446 1.00 42.63 102 THR A N 1
ATOM 817 C CA . THR A 1 102 ? 41.789 5.714 -9.026 1.00 41.50 102 THR A CA 1
ATOM 818 C C . THR A 1 102 ? 41.710 4.300 -8.480 1.00 39.80 102 THR A C 1
ATOM 819 O O . THR A 1 102 ? 42.732 3.715 -8.141 1.00 39.49 102 THR A O 1
ATOM 823 N N . GLY A 1 103 ? 40.490 3.780 -8.360 1.00 38.64 103 GLY A N 1
ATOM 824 C CA . GLY A 1 103 ? 40.296 2.427 -7.856 1.00 39.35 103 GLY A CA 1
ATOM 825 C C . GLY A 1 103 ? 40.537 2.190 -6.364 1.00 39.40 103 GLY A C 1
ATOM 826 O O . GLY A 1 103 ? 40.250 1.096 -5.845 1.00 37.35 103 GLY A O 1
ATOM 827 N N . GLU A 1 104 ? 41.065 3.204 -5.680 1.00 40.20 104 GLU A N 1
ATOM 828 C CA . GLU A 1 104 ? 41.355 3.128 -4.241 1.00 41.74 104 GLU A CA 1
ATOM 829 C C . GLU A 1 104 ? 40.092 3.233 -3.359 1.00 41.68 104 GLU A C 1
ATOM 830 O O . GLU A 1 104 ? 39.153 3.991 -3.650 1.00 39.08 104 GLU A O 1
ATOM 836 N N . TYR A 1 105 ? 40.073 2.443 -2.292 1.00 42.37 105 TYR A N 1
ATOM 837 C CA . TYR A 1 105 ? 38.957 2.444 -1.369 1.00 41.85 105 TYR A CA 1
ATOM 838 C C . TYR A 1 105 ? 39.266 3.425 -0.258 1.00 41.13 105 TYR A C 1
ATOM 839 O O . TYR A 1 105 ? 40.334 3.371 0.323 1.00 43.44 105 TYR A O 1
ATOM 848 N N . ARG A 1 106 ? 38.336 4.315 0.041 1.00 37.99 106 ARG A N 1
ATOM 849 C CA . ARG A 1 106 ? 38.534 5.284 1.105 1.00 36.19 106 ARG A CA 1
ATOM 850 C C . ARG A 1 106 ? 37.261 5.466 1.907 1.00 33.72 106 ARG A C 1
ATOM 851 O O . ARG A 1 106 ? 36.164 5.167 1.452 1.00 32.69 106 ARG A O 1
ATOM 859 N N . GLN A 1 107 ? 37.426 5.903 3.141 1.00 29.41 107 GLN A N 1
ATOM 860 C CA . GLN A 1 107 ? 36.305 6.146 3.989 1.00 26.76 107 GLN A CA 1
ATOM 861 C C . GLN A 1 107 ? 36.114 7.622 3.788 1.00 27.68 107 GLN A C 1
ATOM 862 O O . GLN A 1 107 ? 37.090 8.358 3.644 1.00 28.10 107 GLN A O 1
ATOM 868 N N . GLY A 1 108 ? 34.864 8.053 3.742 1.00 25.84 108 GLY A N 1
ATOM 869 C CA . GLY A 1 108 ? 34.586 9.460 3.545 1.00 26.02 108 GLY A CA 1
ATOM 870 C C . GLY A 1 108 ? 33.425 9.937 4.384 1.00 23.92 108 GLY A C 1
ATOM 871 O O . GLY A 1 108 ? 32.542 9.178 4.766 1.00 25.33 108 GLY A O 1
ATOM 872 N N . LEU A 1 109 ? 33.444 11.211 4.700 1.00 26.34 109 LEU A N 1
ATOM 873 C CA . LEU A 1 109 ? 32.390 11.788 5.486 1.00 29.19 109 LEU A CA 1
ATOM 874 C C . LEU A 1 109 ? 31.477 12.558 4.545 1.00 31.26 109 LEU A C 1
ATOM 875 O O . LEU A 1 109 ? 31.907 13.513 3.905 1.00 33.44 109 LEU A O 1
ATOM 880 N N . THR A 1 110 ? 30.229 12.125 4.430 1.00 35.08 110 THR A N 1
ATOM 881 C CA . THR A 1 110 ? 29.269 12.812 3.566 1.00 35.80 110 THR A CA 1
ATOM 882 C C . THR A 1 110 ? 29.124 14.228 4.117 1.00 37.67 110 THR A C 1
ATOM 883 O O . THR A 1 110 ? 28.834 14.399 5.287 1.00 35.99 110 THR A O 1
ATOM 887 N N . VAL A 1 111 ? 29.310 15.238 3.279 1.00 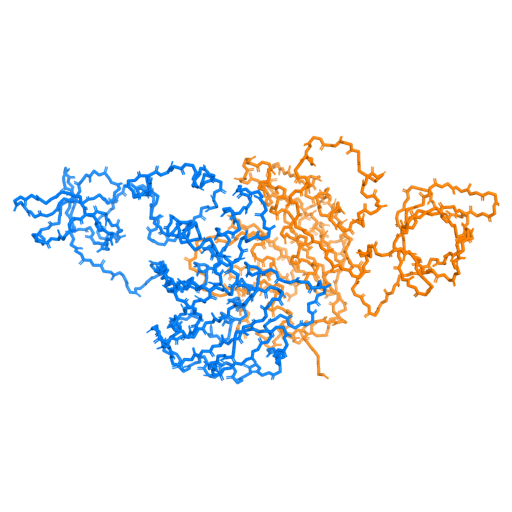40.80 111 VAL A N 1
ATOM 888 C CA . VAL A 1 111 ? 29.236 16.616 3.745 1.00 46.56 111 VAL A CA 1
ATOM 889 C C . VAL A 1 111 ? 27.925 17.345 3.392 1.00 53.72 111 VAL A C 1
ATOM 890 O O . VAL A 1 111 ? 27.006 17.421 4.213 1.00 53.32 111 VAL A O 1
ATOM 894 N N . LYS A 1 112 ? 27.839 17.874 2.179 1.00 61.98 112 LYS A N 1
ATOM 895 C CA . LYS A 1 112 ? 26.641 18.589 1.751 1.00 69.67 112 LYS A CA 1
ATOM 896 C C . LYS A 1 112 ? 26.007 17.846 0.578 1.00 66.88 112 LYS A C 1
ATOM 897 O O . LYS A 1 112 ? 26.713 17.282 -0.260 1.00 65.19 112 LYS A O 1
ATOM 903 N N . ARG A 1 113 ? 24.680 17.838 0.503 1.00 64.03 113 ARG A N 1
ATOM 904 C CA . ARG A 1 113 ? 24.039 17.167 -0.626 1.00 60.13 113 ARG A CA 1
ATOM 905 C C . ARG A 1 113 ? 23.669 18.203 -1.685 1.00 55.68 113 ARG A C 1
ATOM 906 O O . ARG A 1 113 ? 23.048 19.208 -1.383 1.00 52.25 113 ARG A O 1
ATOM 914 N N . VAL A 1 114 ? 24.077 17.967 -2.924 1.00 53.82 114 VAL A N 1
ATOM 915 C CA . VAL A 1 114 ? 23.790 18.896 -4.004 1.00 54.01 114 VAL A CA 1
ATOM 916 C C . VAL A 1 114 ? 22.784 18.320 -5.002 1.00 57.84 114 VAL A C 1
ATOM 917 O O . VAL A 1 114 ? 22.065 17.368 -4.682 1.00 57.22 114 VAL A O 1
ATOM 921 N N . LYS A 1 115 ? 22.715 18.905 -6.198 1.00 62.29 115 LYS A N 1
ATOM 922 C CA . LYS A 1 115 ? 21.786 18.412 -7.207 1.00 66.68 115 LYS A CA 1
ATOM 923 C C . LYS A 1 115 ? 22.425 17.215 -7.888 1.00 66.41 115 LYS A C 1
ATOM 924 O O . LYS A 1 115 ? 21.742 16.254 -8.252 1.00 65.48 115 LYS A O 1
ATOM 930 N N . LYS A 1 116 ? 23.747 17.282 -8.037 1.00 65.14 116 LYS A N 1
ATOM 931 C CA . LYS A 1 116 ? 24.524 16.221 -8.662 1.00 63.46 116 LYS A CA 1
ATOM 932 C C . LYS A 1 116 ? 24.516 14.978 -7.772 1.00 61.21 116 LYS A C 1
ATOM 933 O O . LYS A 1 116 ? 24.853 13.888 -8.225 1.00 63.02 116 LYS A O 1
ATOM 939 N N . GLY A 1 117 ? 24.144 15.153 -6.505 1.00 56.96 117 GLY A N 1
ATOM 940 C CA . GLY A 1 117 ? 24.114 14.040 -5.573 1.00 51.44 117 GLY A CA 1
ATOM 941 C C . GLY A 1 117 ? 24.641 14.441 -4.206 1.00 48.69 117 GLY A C 1
ATOM 942 O O . GLY A 1 117 ? 24.157 15.404 -3.616 1.00 48.48 117 GLY A O 1
ATOM 943 N N . THR A 1 118 ? 25.631 13.714 -3.691 1.00 46.49 118 THR A N 1
ATOM 944 C CA . THR A 1 118 ? 26.201 14.043 -2.378 1.00 43.47 118 THR A CA 1
ATOM 945 C C . THR A 1 118 ? 27.685 14.417 -2.444 1.00 41.84 118 THR A C 1
ATOM 946 O O . THR A 1 118 ? 28.479 13.751 -3.104 1.00 42.12 118 THR A O 1
ATOM 950 N N . LEU A 1 119 ? 28.051 15.498 -1.768 1.00 40.61 119 LEU A N 1
ATOM 951 C CA . LEU A 1 119 ? 29.449 15.917 -1.716 1.00 40.20 119 LEU A CA 1
ATOM 952 C C . LEU A 1 119 ? 30.074 15.219 -0.507 1.00 40.55 119 LEU A C 1
ATOM 953 O O . LEU A 1 119 ? 29.439 15.111 0.546 1.00 38.65 119 LEU A O 1
ATOM 958 N N . VAL A 1 120 ? 31.306 14.737 -0.648 1.00 39.91 120 VAL A N 1
ATOM 959 C CA . VAL A 1 120 ? 31.927 14.013 0.453 1.00 41.65 120 VAL A CA 1
ATOM 960 C C . VAL A 1 120 ? 33.417 14.270 0.639 1.00 41.90 120 VAL A C 1
ATOM 961 O O . VAL A 1 120 ? 34.173 14.440 -0.336 1.00 41.01 120 VAL A O 1
ATOM 965 N N . ASP A 1 121 ? 33.833 14.307 1.906 1.00 39.39 121 ASP A N 1
ATOM 966 C CA . ASP A 1 121 ? 35.240 14.541 2.225 1.00 36.96 121 ASP A CA 1
ATOM 967 C C . ASP A 1 121 ? 35.974 13.207 2.298 1.00 35.60 121 ASP A C 1
ATOM 968 O O . ASP A 1 121 ? 35.681 12.395 3.182 1.00 32.17 121 ASP A O 1
ATOM 973 N N . ILE A 1 122 ? 36.894 12.977 1.357 1.00 35.50 122 ILE A N 1
ATOM 974 C CA . ILE A 1 122 ? 37.679 11.744 1.315 1.00 37.59 122 ILE A CA 1
ATOM 975 C C . ILE A 1 122 ? 39.165 12.018 1.493 1.00 40.03 122 ILE A C 1
ATOM 976 O O . ILE A 1 122 ? 40.000 11.118 1.318 1.00 38.94 122 ILE A O 1
ATOM 981 N N . GLY A 1 123 ? 39.496 13.263 1.809 1.00 41.35 123 GLY A N 1
ATOM 982 C CA . GLY A 1 123 ? 40.883 13.619 2.026 1.00 46.39 123 GLY A CA 1
ATOM 983 C C . GLY A 1 123 ? 41.662 14.167 0.845 1.00 50.93 123 GLY A C 1
ATOM 984 O O . GLY A 1 123 ? 42.876 13.968 0.778 1.00 52.38 123 GLY A O 1
ATOM 985 N N . ALA A 1 124 ? 40.996 14.861 -0.077 1.00 55.56 124 ALA A N 1
ATOM 986 C CA . ALA A 1 124 ? 41.682 15.444 -1.236 1.00 60.90 124 ALA A CA 1
ATOM 987 C C . ALA A 1 124 ? 41.166 16.858 -1.457 1.00 65.25 124 ALA A C 1
ATOM 988 O O . ALA A 1 124 ? 41.873 17.856 -1.305 1.00 61.40 124 ALA A O 1
ATOM 990 N N . ASP A 1 125 ? 39.905 16.888 -1.864 1.00 70.16 125 ASP A N 1
ATOM 991 C CA . ASP A 1 125 ? 39.109 18.079 -2.122 1.00 75.70 125 ASP A CA 1
ATOM 992 C C . ASP A 1 125 ? 37.747 17.425 -2.185 1.00 72.69 125 ASP A C 1
ATOM 993 O O . ASP A 1 125 ? 37.655 16.243 -2.506 1.00 79.07 125 ASP A O 1
ATOM 998 N N . LYS A 1 126 ? 36.688 18.165 -1.905 1.00 68.31 126 LYS A N 1
ATOM 999 C CA . LYS A 1 126 ? 35.381 17.531 -1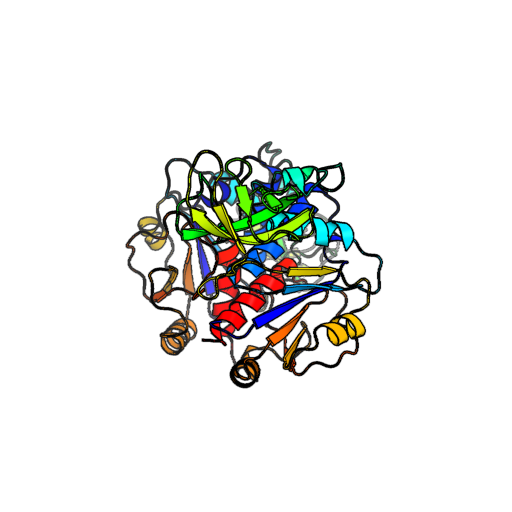.897 1.00 57.56 126 LYS A CA 1
ATOM 1000 C C . LYS A 1 126 ? 35.093 16.671 -3.133 1.00 53.34 126 LYS A C 1
ATOM 1001 O O . LYS A 1 126 ? 35.186 17.127 -4.284 1.00 41.37 126 LYS A O 1
ATOM 1007 N N . LEU A 1 127 ? 34.758 15.410 -2.868 1.00 52.11 127 LEU A N 1
ATOM 1008 C CA . LEU A 1 127 ? 34.441 14.443 -3.901 1.00 57.01 127 LEU A CA 1
ATOM 1009 C C . LEU A 1 127 ? 32.918 14.349 -4.051 1.00 48.22 127 LEU A C 1
ATOM 1010 O O . LEU A 1 127 ? 32.166 14.686 -3.129 1.00 37.79 127 LEU A O 1
ATOM 1015 N N . ALA A 1 128 ? 32.452 13.915 -5.217 1.00 42.07 128 ALA A N 1
ATOM 1016 C CA . ALA A 1 128 ? 31.013 13.799 -5.420 1.00 39.04 128 ALA A CA 1
ATOM 1017 C C . ALA A 1 128 ? 30.567 12.365 -5.586 1.00 38.07 128 ALA A C 1
ATOM 1018 O O . ALA A 1 128 ? 31.178 11.589 -6.339 1.00 38.34 128 ALA A O 1
ATOM 1020 N N . LEU A 1 129 ? 29.519 11.998 -4.862 1.00 37.47 129 LEU A N 1
ATOM 1021 C CA . LEU A 1 129 ? 28.960 10.671 -5.015 1.00 38.61 129 LEU A CA 1
ATOM 1022 C C . LEU A 1 129 ? 27.629 10.948 -5.703 1.00 43.64 129 LEU A C 1
ATOM 1023 O O . LEU A 1 129 ? 26.869 11.827 -5.256 1.00 40.69 129 LEU A O 1
ATOM 1028 N N . CYS A 1 130 ? 27.352 10.195 -6.766 1.00 49.84 130 CYS A N 1
ATOM 1029 C CA . CYS A 1 130 ? 26.128 10.349 -7.541 1.00 57.54 130 CYS A CA 1
ATOM 1030 C C . CYS A 1 130 ? 24.879 9.822 -6.873 1.00 59.27 130 CYS A C 1
ATOM 1031 O O . CYS A 1 130 ? 23.793 10.300 -7.166 1.00 55.20 130 CYS A O 1
ATOM 1034 N N . ARG A 1 131 ? 25.021 8.831 -5.993 1.00 65.93 131 ARG A N 1
ATOM 1035 C CA . ARG A 1 131 ? 23.870 8.233 -5.314 1.00 75.59 131 ARG A CA 1
ATOM 1036 C C . ARG A 1 131 ? 23.125 9.271 -4.464 1.00 84.94 131 ARG A C 1
ATOM 1037 O O . ARG A 1 131 ? 23.152 9.248 -3.238 1.00 81.22 131 ARG A O 1
ATOM 1045 N N . GLU A 1 132 ? 22.449 10.174 -5.164 1.00 95.73 132 GLU A N 1
ATOM 1046 C CA . GLU A 1 132 ? 21.679 11.280 -4.596 1.00 111.63 132 GLU A CA 1
ATOM 1047 C C . GLU A 1 132 ? 21.473 11.348 -3.089 1.00 114.80 132 GLU A C 1
ATOM 1048 O O . GLU A 1 132 ? 22.157 12.105 -2.400 1.00 124.91 132 GLU A O 1
ATOM 1054 N N . LYS A 1 133 ? 20.536 10.558 -2.572 1.00 111.83 133 LYS A N 1
ATOM 1055 C CA . LYS A 1 133 ? 20.230 10.630 -1.150 1.00 100.01 133 LYS A CA 1
ATOM 1056 C C . LYS A 1 133 ? 21.152 9.983 -0.129 1.00 89.05 133 LYS A C 1
ATOM 1057 O O . LYS A 1 133 ? 20.725 9.153 0.676 1.00 94.08 133 LYS A O 1
ATOM 1063 N N . LEU A 1 134 ? 22.427 10.355 -0.152 1.00 74.56 134 LEU A N 1
ATOM 1064 C CA . LEU A 1 134 ? 23.307 9.838 0.884 1.00 54.14 134 LEU A CA 1
ATOM 1065 C C . LEU A 1 134 ? 23.028 10.785 2.026 1.00 47.15 134 LEU A C 1
ATOM 1066 O O . LEU A 1 134 ? 23.109 11.989 1.844 1.00 42.45 134 LEU A O 1
ATOM 1071 N N . THR A 1 135 ? 22.674 10.262 3.191 1.00 43.18 135 THR A N 1
ATOM 1072 C CA . THR A 1 135 ? 22.422 11.134 4.324 1.00 42.75 135 THR A CA 1
ATOM 1073 C C . THR A 1 135 ? 23.752 11.805 4.729 1.00 40.95 135 THR A C 1
ATOM 1074 O O . THR A 1 135 ? 24.802 11.145 4.795 1.00 35.26 135 THR A O 1
ATOM 1078 N N . VAL A 1 136 ? 23.719 13.120 4.971 1.00 39.16 136 VAL A N 1
ATOM 1079 C CA . VAL A 1 136 ? 24.935 13.840 5.346 1.00 40.70 136 VAL A CA 1
ATOM 1080 C C . VAL A 1 136 ? 25.456 13.511 6.733 1.00 39.73 136 VAL A C 1
ATOM 1081 O O . VAL A 1 136 ? 24.773 12.872 7.543 1.00 37.22 136 VAL A O 1
ATOM 1085 N N . ASN A 1 137 ? 26.681 13.961 6.983 1.00 40.77 137 ASN A N 1
ATOM 1086 C CA . ASN A 1 137 ? 27.400 13.753 8.234 1.00 43.96 137 ASN A CA 1
ATOM 1087 C C . ASN A 1 137 ? 27.570 12.283 8.675 1.00 41.91 137 ASN A C 1
ATOM 1088 O O . ASN A 1 137 ? 27.409 11.941 9.852 1.00 36.92 137 ASN A O 1
ATOM 1093 N N . ARG A 1 138 ? 27.900 11.428 7.714 1.00 40.20 138 ARG A N 1
ATOM 1094 C CA . ARG A 1 138 ? 28.141 10.023 7.964 1.00 41.49 138 ARG A CA 1
ATOM 1095 C C . ARG A 1 138 ? 29.508 9.621 7.402 1.00 38.58 138 ARG A C 1
ATOM 1096 O O . ARG A 1 138 ? 30.039 10.239 6.477 1.00 34.79 138 ARG A O 1
ATOM 1104 N N . ILE A 1 139 ? 30.086 8.582 7.986 1.00 37.61 139 ILE A N 1
ATOM 1105 C CA . ILE A 1 139 ? 31.374 8.087 7.532 1.00 35.09 139 ILE A CA 1
ATOM 1106 C C . ILE A 1 139 ? 31.038 6.790 6.848 1.00 33.65 139 ILE A C 1
ATOM 1107 O O . ILE A 1 139 ? 30.567 5.864 7.484 1.00 34.27 139 ILE A O 1
ATOM 1112 N N . MET A 1 140 ? 31.239 6.757 5.536 1.00 34.57 140 MET A N 1
ATOM 1113 C CA . MET A 1 140 ? 30.966 5.585 4.721 1.00 34.70 140 MET A CA 1
ATOM 1114 C C . MET A 1 140 ? 32.187 5.214 3.892 1.00 33.93 140 MET A C 1
ATOM 1115 O O . MET A 1 140 ? 33.106 6.013 3.711 1.00 30.18 140 MET A O 1
ATOM 1120 N N . SER A 1 141 ? 32.159 4.005 3.360 1.00 32.32 141 SER A N 1
ATOM 1121 C CA . SER A 1 141 ? 33.253 3.512 2.555 1.00 35.19 141 SER A CA 1
ATOM 1122 C C . SER A 1 141 ? 32.910 3.727 1.098 1.00 34.71 141 SER A C 1
ATOM 1123 O O . SER A 1 141 ? 31.811 3.432 0.655 1.00 34.93 141 SER A O 1
ATOM 1126 N N . PHE A 1 142 ? 33.870 4.257 0.366 1.00 34.86 142 PHE A N 1
ATOM 1127 C CA . PHE A 1 142 ? 33.702 4.515 -1.047 1.00 35.37 142 PHE A CA 1
ATOM 1128 C C . PHE A 1 142 ? 34.868 3.945 -1.835 1.00 37.45 142 PHE A C 1
ATOM 1129 O O . PHE A 1 142 ? 35.914 3.591 -1.278 1.00 33.47 142 PHE A O 1
ATOM 1137 N N . ARG A 1 143 ? 34.652 3.883 -3.148 1.00 40.64 143 ARG A N 1
ATOM 1138 C CA . ARG A 1 143 ? 35.625 3.429 -4.127 1.00 41.44 143 ARG A CA 1
ATOM 1139 C C . ARG A 1 143 ? 35.735 4.679 -5.005 1.00 40.34 143 ARG A C 1
ATOM 1140 O O . ARG A 1 143 ? 34.726 5.317 -5.321 1.00 38.60 143 ARG A O 1
ATOM 1148 N N . VAL A 1 144 ? 36.958 5.072 -5.334 1.00 41.38 144 VAL A N 1
ATOM 1149 C CA . VAL A 1 144 ? 37.184 6.233 -6.189 1.00 41.89 144 VAL A CA 1
ATOM 1150 C C . VAL A 1 144 ? 36.949 5.765 -7.626 1.00 43.80 144 VAL A C 1
ATOM 1151 O O . VAL A 1 144 ? 37.692 4.932 -8.135 1.00 44.17 144 VAL A O 1
ATOM 1155 N N . VAL A 1 145 ? 35.897 6.277 -8.259 1.00 47.65 145 VAL A N 1
ATOM 1156 C CA . VAL A 1 145 ? 35.569 5.907 -9.631 1.00 50.94 145 VAL A CA 1
ATOM 1157 C C . VAL A 1 145 ? 36.474 6.628 -10.619 1.00 54.56 145 VAL A C 1
ATOM 1158 O O . VAL A 1 145 ? 37.116 5.990 -11.459 1.00 50.56 145 VAL A O 1
ATOM 1162 N N . ARG A 1 146 ? 36.528 7.955 -10.505 1.00 61.21 146 ARG A N 1
ATOM 1163 C CA . ARG A 1 146 ? 37.365 8.761 -11.383 1.00 68.16 146 ARG A CA 1
ATOM 1164 C C . ARG A 1 146 ? 37.920 10.027 -10.719 1.00 64.17 146 ARG A C 1
ATOM 1165 O O . ARG A 1 146 ? 37.342 10.562 -9.771 1.00 57.87 146 ARG A O 1
ATOM 1173 N N . LEU A 1 147 ? 39.049 10.502 -11.233 1.00 63.24 147 LEU A N 1
ATOM 1174 C CA . LEU A 1 147 ? 39.686 11.708 -10.721 1.00 66.19 147 LEU A CA 1
ATOM 1175 C C . LEU A 1 147 ? 39.325 12.939 -11.562 1.00 68.36 147 LEU A C 1
ATOM 1176 O O . LEU A 1 147 ? 38.684 12.832 -12.611 1.00 64.68 147 LEU A O 1
ATOM 1181 N N . GLY A 1 148 ? 39.736 14.111 -11.094 1.00 70.34 148 GLY A N 1
ATOM 1182 C CA . GLY A 1 148 ? 39.437 15.339 -11.809 1.00 76.30 148 GLY A CA 1
ATOM 1183 C C . GLY A 1 148 ? 39.353 16.472 -10.814 1.00 77.63 148 GLY A C 1
ATOM 1184 O O . GLY A 1 148 ? 39.771 16.306 -9.668 1.00 82.32 148 GLY A O 1
ATOM 1185 N N . LYS A 1 149 ? 38.817 17.618 -11.224 1.00 78.38 149 LYS A N 1
ATOM 1186 C CA . LYS A 1 149 ? 38.720 18.741 -10.304 1.00 72.91 149 LYS A CA 1
ATOM 1187 C C . LYS A 1 149 ? 37.754 18.360 -9.180 1.00 65.69 149 LYS A C 1
ATOM 1188 O O . LYS A 1 149 ? 37.809 18.893 -8.066 1.00 59.98 149 LYS A O 1
ATOM 1194 N N . GLU A 1 150 ? 36.874 17.421 -9.492 1.00 58.97 150 GLU A N 1
ATOM 1195 C CA . GLU A 1 150 ? 35.913 16.915 -8.536 1.00 55.40 150 GLU A CA 1
ATOM 1196 C C . GLU A 1 150 ? 35.964 15.410 -8.738 1.00 52.01 150 GLU A C 1
ATOM 1197 O O . GLU A 1 150 ? 35.466 14.882 -9.736 1.00 51.89 150 GLU A O 1
ATOM 1203 N N . ILE A 1 151 ? 36.603 14.730 -7.793 1.00 47.73 151 ILE A N 1
ATOM 1204 C CA . ILE A 1 151 ? 36.755 13.289 -7.846 1.00 41.69 151 ILE A CA 1
ATOM 1205 C C . ILE A 1 151 ? 35.381 12.622 -7.810 1.00 39.70 151 ILE A C 1
ATOM 1206 O O . ILE A 1 151 ? 34.409 13.188 -7.299 1.00 38.42 151 ILE A O 1
ATOM 1211 N N . LEU A 1 152 ? 35.300 11.426 -8.371 1.00 38.05 152 LEU A N 1
ATOM 1212 C CA . LEU A 1 152 ? 34.053 10.704 -8.407 1.00 38.28 152 LEU A CA 1
ATOM 1213 C C . LEU A 1 152 ? 34.200 9.398 -7.663 1.00 37.41 152 LEU A C 1
ATOM 1214 O O . LEU A 1 152 ? 35.185 8.689 -7.834 1.00 36.01 152 LEU A O 1
ATOM 1219 N N . ILE A 1 153 ? 33.213 9.084 -6.829 1.00 37.08 153 ILE A N 1
ATOM 1220 C CA . ILE A 1 153 ? 33.228 7.845 -6.051 1.00 36.41 153 ILE A CA 1
ATOM 1221 C C . ILE A 1 153 ? 31.834 7.229 -5.958 1.00 37.25 153 ILE A C 1
ATOM 1222 O O . ILE A 1 153 ? 30.845 7.891 -6.247 1.00 33.91 153 ILE A O 1
ATOM 1227 N N . GLU A 1 154 ? 31.787 5.961 -5.552 1.00 39.87 154 GLU A N 1
ATOM 1228 C CA . GLU A 1 154 ? 30.549 5.223 -5.365 1.00 44.09 154 GLU A CA 1
ATOM 1229 C C . GLU A 1 154 ? 30.707 4.478 -4.047 1.00 40.26 154 GLU A C 1
ATOM 1230 O O . GLU A 1 154 ? 31.799 4.007 -3.735 1.00 36.44 154 GLU A O 1
ATOM 1236 N N . PRO A 1 155 ? 29.631 4.361 -3.255 1.00 39.36 155 PRO A N 1
ATOM 1237 C CA . PRO A 1 155 ? 29.812 3.636 -1.999 1.00 38.28 155 PRO A CA 1
ATOM 1238 C C . PRO A 1 155 ? 30.195 2.186 -2.267 1.00 38.53 155 PRO A C 1
ATOM 1239 O O . PRO A 1 155 ? 29.591 1.520 -3.117 1.00 39.21 155 PRO A O 1
ATOM 1243 N N . ASP A 1 156 ? 31.215 1.719 -1.545 1.00 39.54 156 ASP A N 1
ATOM 1244 C CA . ASP A 1 156 ? 31.726 0.365 -1.696 1.00 40.51 156 ASP A CA 1
ATOM 1245 C C . ASP A 1 156 ? 32.666 -0.024 -0.532 1.00 43.73 156 ASP A C 1
ATOM 1246 O O . ASP A 1 156 ? 33.485 0.781 -0.093 1.00 39.53 156 ASP A O 1
ATOM 1251 N N . GLU A 1 157 ? 32.542 -1.254 -0.042 1.00 50.14 157 GLU A N 1
ATOM 1252 C CA . GLU A 1 157 ? 33.381 -1.744 1.049 1.00 57.60 157 GLU A CA 1
ATOM 1253 C C . GLU A 1 157 ? 34.307 -2.881 0.616 1.00 53.65 157 GLU A C 1
ATOM 1254 O O . GLU A 1 157 ? 33.895 -3.795 -0.108 1.00 50.72 157 GLU A O 1
ATOM 1260 N N . PRO A 1 158 ? 35.577 -2.837 1.050 1.00 51.75 158 PRO A N 1
ATOM 1261 C CA . PRO A 1 158 ? 36.522 -3.896 0.683 1.00 50.00 158 PRO A CA 1
ATOM 1262 C C . PRO A 1 158 ? 36.182 -5.127 1.516 1.00 51.55 158 PRO A C 1
ATOM 1263 O O . PRO A 1 158 ? 35.655 -4.998 2.622 1.00 53.49 158 PRO A O 1
ATOM 1267 N N . GLU A 1 159 ? 36.467 -6.310 0.984 1.00 52.56 159 GLU A N 1
ATOM 1268 C CA . GLU A 1 159 ? 36.226 -7.554 1.705 1.00 52.69 159 GLU A CA 1
ATOM 1269 C C . GLU A 1 159 ? 37.575 -8.249 1.772 1.00 51.24 159 GLU A C 1
ATOM 1270 O O . GLU A 1 159 ? 37.795 -9.144 2.585 1.00 52.11 159 GLU A O 1
ATOM 1276 N N . ASP A 1 160 ? 38.475 -7.812 0.902 1.00 49.65 160 ASP A N 1
ATOM 1277 C CA . ASP A 1 160 ? 39.804 -8.382 0.820 1.00 49.50 160 ASP A CA 1
ATOM 1278 C C . ASP A 1 160 ? 40.805 -7.719 1.763 1.00 46.09 160 ASP A C 1
ATOM 1279 O O . ASP A 1 160 ? 42.013 -7.825 1.545 1.00 43.28 160 ASP A O 1
ATOM 1284 N N . ARG A 1 161 ? 40.329 -7.019 2.784 1.00 41.84 161 ARG A N 1
ATOM 1285 C CA . ARG A 1 161 ? 41.249 -6.370 3.724 1.00 40.04 161 ARG A CA 1
ATOM 1286 C C . ARG A 1 161 ? 40.608 -5.959 5.054 1.00 37.67 161 ARG A C 1
ATOM 1287 O O . ARG A 1 161 ? 39.382 -5.988 5.223 1.00 38.93 161 ARG A O 1
ATOM 1295 N N . TYR A 1 162 ? 41.464 -5.599 6.002 1.00 34.10 162 TYR A N 1
ATOM 1296 C CA . TYR A 1 162 ? 41.004 -5.158 7.305 1.00 30.66 162 TYR A CA 1
ATOM 1297 C C . TYR A 1 162 ? 40.458 -3.761 7.090 1.00 30.51 162 TYR A C 1
ATOM 1298 O O . TYR A 1 162 ? 41.079 -2.935 6.395 1.00 27.48 162 TYR A O 1
ATOM 1307 N N . TRP A 1 163 ? 39.309 -3.488 7.690 1.00 27.44 163 TRP A N 1
ATOM 1308 C CA . TRP A 1 163 ? 38.701 -2.189 7.515 1.00 28.49 163 TRP A CA 1
ATOM 1309 C C . TRP A 1 163 ? 38.400 -1.483 8.829 1.00 27.75 1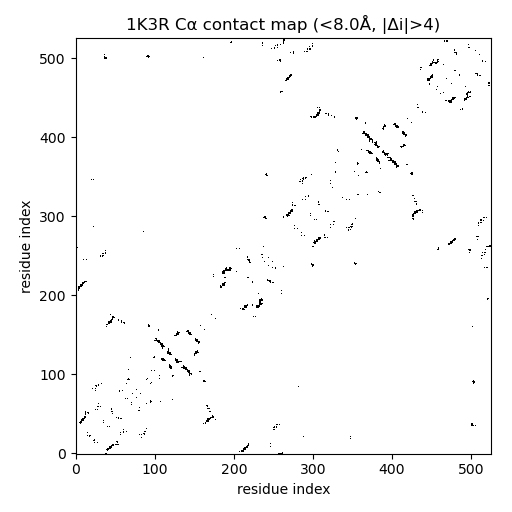63 TRP A C 1
ATOM 1310 O O . TRP A 1 163 ? 37.559 -0.601 8.856 1.00 29.75 163 TRP A O 1
ATOM 1321 N N . GLY A 1 164 ? 39.068 -1.879 9.912 1.00 26.53 164 GLY A N 1
ATOM 1322 C CA . GLY A 1 164 ? 38.863 -1.229 11.192 1.00 23.18 164 GLY A CA 1
ATOM 1323 C C . GLY A 1 164 ? 37.777 -1.847 12.061 1.00 23.30 164 GLY A C 1
ATOM 1324 O O . GLY A 1 164 ? 37.220 -2.876 11.726 1.00 21.49 164 GLY A O 1
ATOM 1325 N N . TYR A 1 165 ? 37.489 -1.214 13.189 1.00 24.12 165 TYR A N 1
ATOM 1326 C CA . TYR A 1 165 ? 36.474 -1.725 14.091 1.00 28.71 165 TYR A CA 1
ATOM 1327 C C . TYR A 1 165 ? 35.320 -0.739 14.337 1.00 31.58 165 TYR A C 1
ATOM 1328 O O . TYR A 1 165 ? 35.477 0.483 14.205 1.00 29.39 165 TYR A O 1
ATOM 1337 N N . GLU A 1 166 ? 34.155 -1.275 14.683 1.00 33.72 166 GLU A N 1
ATOM 1338 C CA . GLU A 1 166 ? 33.047 -0.405 15.006 1.00 37.21 166 GLU A CA 1
ATOM 1339 C C . GLU A 1 166 ? 33.057 -0.422 16.530 1.00 35.05 166 GLU A C 1
ATOM 1340 O O . GLU A 1 166 ? 33.338 -1.453 17.127 1.00 34.63 166 GLU A O 1
ATOM 1346 N N . VAL A 1 167 ? 32.803 0.704 17.174 1.00 33.75 167 VAL A N 1
ATOM 1347 C CA . VAL A 1 167 ? 32.801 0.683 18.631 1.00 34.43 167 VAL A CA 1
ATOM 1348 C C . VAL A 1 167 ? 31.377 0.864 19.142 1.00 34.62 167 VAL A C 1
ATOM 1349 O O . VAL A 1 167 ? 30.682 1.816 18.804 1.00 33.52 167 VAL A O 1
ATOM 1353 N N . LEU A 1 168 ? 30.917 -0.097 19.926 1.00 36.79 168 LEU A N 1
ATOM 1354 C CA . LEU A 1 168 ? 29.569 -0.027 20.437 1.00 37.93 168 LEU A CA 1
ATOM 1355 C C . LEU A 1 168 ? 29.580 0.437 21.865 1.00 40.97 168 LEU A C 1
ATOM 1356 O O . LEU A 1 168 ? 30.086 -0.248 22.756 1.00 41.67 168 LEU A O 1
ATOM 1361 N N . ASP A 1 169 ? 29.026 1.622 22.073 1.00 44.65 169 ASP A N 1
ATOM 1362 C CA . ASP A 1 169 ? 28.943 2.198 23.402 1.00 49.60 169 ASP A CA 1
ATOM 1363 C C . ASP A 1 169 ? 27.532 1.927 23.916 1.00 51.02 169 ASP A C 1
ATOM 1364 O O . ASP A 1 169 ? 26.667 2.803 23.834 1.00 50.73 169 ASP A O 1
ATOM 1369 N N . THR A 1 170 ? 27.299 0.706 24.393 1.00 50.09 170 THR A N 1
ATOM 1370 C CA . THR A 1 170 ? 26.004 0.327 24.944 1.00 52.92 170 THR A CA 1
ATOM 1371 C C . THR A 1 170 ? 26.107 0.829 26.358 1.00 58.38 170 THR A C 1
ATOM 1372 O O . THR A 1 170 ? 27.051 0.483 27.065 1.00 67.22 170 THR A O 1
ATOM 1376 N N . ARG A 1 171 ? 25.163 1.639 26.797 1.00 59.99 171 ARG A N 1
ATOM 1377 C CA . ARG A 1 171 ? 25.267 2.128 28.157 1.00 56.77 171 ARG A CA 1
ATOM 1378 C C . ARG A 1 171 ? 24.706 1.093 29.116 1.00 54.26 171 ARG A C 1
ATOM 1379 O O . ARG A 1 171 ? 24.363 1.398 30.253 1.00 52.28 171 ARG A O 1
ATOM 1387 N N . ARG A 1 172 ? 24.633 -0.146 28.650 1.00 52.72 172 ARG A N 1
ATOM 1388 C CA . ARG A 1 172 ? 24.119 -1.238 29.471 1.00 53.42 172 ARG A CA 1
ATOM 1389 C C . ARG A 1 172 ? 25.201 -2.139 30.060 1.00 51.63 172 ARG A C 1
ATOM 1390 O O . ARG A 1 172 ? 26.346 -2.181 29.590 1.00 50.24 172 ARG A O 1
ATOM 1398 N N . ASN A 1 173 ? 24.826 -2.882 31.090 1.00 48.98 173 ASN A N 1
ATOM 1399 C CA . ASN A 1 173 ? 25.779 -3.781 31.712 1.00 46.97 173 ASN A CA 1
ATOM 1400 C C . ASN A 1 173 ? 26.159 -4.920 30.740 1.00 43.91 173 ASN A C 1
ATOM 1401 O O . ASN A 1 173 ? 25.583 -5.053 29.646 1.00 41.23 173 ASN A O 1
ATOM 1406 N N . LEU A 1 174 ? 27.130 -5.733 31.151 1.00 40.34 174 LEU A N 1
ATOM 1407 C CA . LEU A 1 174 ? 27.613 -6.831 30.330 1.00 37.60 174 LEU A CA 1
ATOM 1408 C C . LEU A 1 174 ? 26.512 -7.775 29.829 1.00 38.21 174 LEU A C 1
ATOM 1409 O O . LEU A 1 174 ? 26.362 -8.005 28.626 1.00 36.32 174 LEU A O 1
ATOM 1414 N N . ALA A 1 175 ? 25.736 -8.313 30.759 1.00 39.26 175 ALA A N 1
ATOM 1415 C CA . ALA A 1 175 ? 24.661 -9.235 30.410 1.00 39.70 175 ALA A CA 1
ATOM 1416 C C . ALA A 1 175 ? 23.827 -8.735 29.217 1.00 41.42 175 ALA A C 1
ATOM 1417 O O . ALA A 1 175 ? 23.618 -9.468 28.247 1.00 40.10 175 ALA A O 1
ATOM 1419 N N . GLU A 1 176 ? 23.369 -7.487 29.271 1.00 43.41 176 GLU A N 1
ATOM 1420 C CA . GLU A 1 176 ? 22.567 -6.949 28.173 1.00 46.72 176 GLU A CA 1
ATOM 1421 C C . GLU A 1 176 ? 23.399 -6.574 26.948 1.00 44.43 176 GLU A C 1
ATOM 1422 O O . GLU A 1 176 ? 22.970 -6.813 25.814 1.00 43.89 176 GLU A O 1
ATOM 1428 N N . SER A 1 177 ? 24.578 -5.986 27.161 1.00 40.25 177 SER A N 1
ATOM 1429 C CA . SER A 1 177 ? 25.437 -5.605 26.036 1.00 38.63 177 SER A CA 1
ATOM 1430 C C . SER A 1 177 ? 25.787 -6.863 25.235 1.00 39.30 177 SER A C 1
ATOM 1431 O O . SER A 1 177 ? 25.911 -6.816 24.010 1.00 41.82 177 SER A O 1
ATOM 1434 N N . LEU A 1 178 ? 25.961 -7.981 25.938 1.00 40.46 178 LEU A N 1
ATOM 1435 C CA . LEU A 1 178 ? 26.287 -9.256 25.297 1.00 44.29 178 LEU A CA 1
ATOM 1436 C C . LEU A 1 178 ? 25.053 -9.675 24.501 1.00 50.69 178 LEU A C 1
ATOM 1437 O O . LEU A 1 178 ? 25.139 -10.056 23.330 1.00 44.44 178 LEU A O 1
ATOM 1442 N N . LYS A 1 179 ? 23.905 -9.557 25.168 1.00 60.85 179 LYS A N 1
ATOM 1443 C CA . LYS A 1 179 ? 22.601 -9.896 24.613 1.00 73.48 179 LYS A CA 1
ATOM 1444 C C . LYS A 1 179 ? 22.394 -9.204 23.271 1.00 73.81 179 LYS A C 1
ATOM 1445 O O . LYS A 1 179 ? 21.746 -9.749 22.375 1.00 75.06 179 LYS A O 1
ATOM 1451 N N . THR A 1 180 ? 22.957 -8.006 23.142 1.00 73.67 180 THR A N 1
ATOM 1452 C CA . THR A 1 180 ? 22.849 -7.228 21.907 1.00 70.06 180 THR A CA 1
ATOM 1453 C C . THR A 1 180 ? 23.515 -7.907 20.706 1.00 67.16 180 THR A C 1
ATOM 1454 O O . THR A 1 180 ? 22.824 -8.407 19.805 1.00 62.54 180 THR A O 1
ATOM 1458 N N . VAL A 1 181 ? 24.852 -7.924 20.710 1.00 64.84 181 VAL A N 1
ATOM 1459 C CA . VAL A 1 181 ? 25.643 -8.513 19.624 1.00 65.83 181 VAL A CA 1
ATOM 1460 C C . VAL A 1 181 ? 25.539 -10.035 19.533 1.00 68.77 181 VAL A C 1
ATOM 1461 O O . VAL A 1 181 ? 25.793 -10.611 18.480 1.00 71.06 181 VAL A O 1
ATOM 1465 N N . GLY A 1 182 ? 25.172 -10.669 20.642 1.00 70.45 182 GLY A N 1
ATOM 1466 C CA . GLY A 1 182 ? 25.014 -12.115 20.687 1.00 71.18 182 GLY A CA 1
ATOM 1467 C C . GLY A 1 182 ? 25.728 -12.952 19.638 1.00 69.00 182 GLY A C 1
ATOM 1468 O O . GLY A 1 182 ? 25.190 -13.229 18.557 1.00 71.89 182 GLY A O 1
ATOM 1469 N N . ALA A 1 183 ? 26.942 -13.379 19.972 1.00 65.22 183 ALA A N 1
ATOM 1470 C CA . ALA A 1 183 ? 27.760 -14.189 19.084 1.00 60.13 183 ALA A CA 1
ATOM 1471 C C . ALA A 1 183 ? 27.578 -15.677 19.378 1.00 62.26 183 ALA A C 1
ATOM 1472 O O . ALA A 1 183 ? 27.096 -16.050 20.449 1.00 58.84 183 ALA A O 1
ATOM 1474 N N . ASP A 1 184 ? 27.980 -16.524 18.432 1.00 67.05 184 ASP A N 1
ATOM 1475 C CA . ASP A 1 184 ? 27.859 -17.971 18.596 1.00 74.55 184 ASP A CA 1
ATOM 1476 C C . ASP A 1 184 ? 28.802 -18.520 19.661 1.00 71.36 184 ASP A C 1
ATOM 1477 O O . ASP A 1 184 ? 28.565 -19.600 20.205 1.00 75.14 184 ASP A O 1
ATOM 1482 N N . VAL A 1 185 ? 29.882 -17.793 19.941 1.00 65.19 185 VAL A N 1
ATOM 1483 C CA . VAL A 1 185 ? 30.822 -18.208 20.979 1.00 53.33 185 VAL A CA 1
ATOM 1484 C C . VAL A 1 185 ? 31.178 -17.040 21.890 1.00 48.04 185 VAL A C 1
ATOM 1485 O O . VAL A 1 185 ? 31.580 -15.969 21.441 1.00 43.91 185 VAL A O 1
ATOM 1489 N N . VAL A 1 186 ? 31.052 -17.261 23.181 1.00 42.12 186 VAL A N 1
ATOM 1490 C CA . VAL A 1 186 ? 31.345 -16.215 24.120 1.00 40.93 186 VAL A CA 1
ATOM 1491 C C . VAL A 1 186 ? 32.422 -16.711 25.075 1.00 41.88 186 VAL A C 1
ATOM 1492 O O . VAL A 1 186 ? 32.161 -17.544 25.944 1.00 42.84 186 VAL A O 1
ATOM 1496 N N . VAL A 1 187 ? 33.642 -16.208 24.880 1.00 40.12 187 VAL A N 1
ATOM 1497 C CA . VAL A 1 187 ? 34.796 -16.578 25.702 1.00 39.31 187 VAL A CA 1
ATOM 1498 C C . VAL A 1 187 ? 34.981 -15.526 26.804 1.00 38.27 187 VAL A C 1
ATOM 1499 O O . VAL A 1 187 ? 35.205 -14.351 26.526 1.00 41.17 187 VAL A O 1
ATOM 1503 N N . ALA A 1 188 ? 34.859 -15.943 28.055 1.00 37.79 188 ALA A N 1
ATOM 1504 C CA . ALA A 1 188 ? 35.045 -15.037 29.177 1.00 35.95 188 ALA A CA 1
ATOM 1505 C C . ALA A 1 188 ? 36.438 -15.343 29.722 1.00 33.73 188 ALA A C 1
ATOM 1506 O O . ALA A 1 188 ? 36.780 -16.508 29.902 1.00 33.06 188 ALA A O 1
ATOM 1508 N N . THR A 1 189 ? 37.246 -14.314 29.951 1.00 32.57 189 THR A N 1
ATOM 1509 C CA . THR A 1 189 ? 38.588 -14.517 30.473 1.00 32.61 189 THR A CA 1
ATOM 1510 C C . THR A 1 189 ? 38.603 -14.140 31.942 1.00 38.39 189 THR A C 1
ATOM 1511 O O . THR A 1 189 ? 38.048 -13.107 32.336 1.00 42.52 189 THR A O 1
ATOM 1515 N N . SER A 1 190 ? 39.233 -14.978 32.754 1.00 42.83 190 SER A N 1
ATOM 1516 C CA . SER A 1 190 ? 39.309 -14.736 34.188 1.00 46.01 190 SER A CA 1
ATOM 1517 C C . SER A 1 190 ? 40.531 -15.377 34.826 1.00 47.37 190 SER A C 1
ATOM 1518 O O . SER A 1 190 ? 40.867 -16.534 34.548 1.00 45.89 190 SER A O 1
ATOM 1521 N N . ARG A 1 191 ? 41.176 -14.632 35.713 1.00 49.81 191 ARG A N 1
ATOM 1522 C CA . ARG A 1 191 ? 42.355 -15.139 36.379 1.00 53.74 191 ARG A CA 1
ATOM 1523 C C . ARG A 1 191 ? 42.032 -16.416 37.142 1.00 56.51 191 ARG A C 1
ATOM 1524 O O . ARG A 1 191 ? 42.914 -17.235 37.384 1.00 57.37 191 ARG A O 1
ATOM 1532 N N . ASN A 1 192 ? 40.762 -16.602 37.496 1.00 59.27 192 ASN A N 1
ATOM 1533 C CA . ASN A 1 192 ? 40.364 -17.781 38.251 1.00 60.37 192 ASN A CA 1
ATOM 1534 C C . ASN A 1 192 ? 39.829 -18.955 37.451 1.00 56.86 192 ASN A C 1
ATOM 1535 O O . ASN A 1 192 ? 39.462 -19.976 38.030 1.00 54.37 192 ASN A O 1
ATOM 1540 N N . ALA A 1 193 ? 39.774 -18.823 36.129 1.00 53.35 193 ALA A N 1
ATOM 1541 C CA . ALA A 1 193 ? 39.290 -19.912 35.282 1.00 48.64 193 ALA A CA 1
ATOM 1542 C C . ALA A 1 193 ? 40.453 -20.839 34.917 1.00 47.04 193 ALA A C 1
ATOM 1543 O O . ALA A 1 193 ? 41.628 -20.498 35.107 1.00 45.13 193 ALA A O 1
ATOM 1545 N N . SER A 1 194 ? 40.129 -22.014 34.394 1.00 45.57 194 SER A N 1
ATOM 1546 C CA . SER A 1 194 ? 41.167 -22.964 34.028 1.00 47.64 194 SER A CA 1
ATOM 1547 C C . SER A 1 194 ? 42.175 -22.305 33.096 1.00 50.24 194 SER A C 1
ATOM 1548 O O . SER A 1 194 ? 41.810 -21.505 32.244 1.00 44.44 194 SER A O 1
ATOM 1551 N N . PRO A 1 195 ? 43.466 -22.624 33.267 1.00 52.67 195 PRO A N 1
ATOM 1552 C CA . PRO A 1 195 ? 44.524 -22.057 32.433 1.00 51.66 195 PRO A CA 1
ATOM 1553 C C . PRO A 1 195 ? 44.235 -22.479 31.015 1.00 47.70 195 PRO A C 1
ATOM 1554 O O . PRO A 1 195 ? 43.765 -23.594 30.789 1.00 42.12 195 PRO A O 1
ATOM 1558 N N . ILE A 1 196 ? 44.501 -21.589 30.065 1.00 43.86 196 ILE A N 1
ATOM 1559 C CA . ILE A 1 196 ? 44.256 -21.881 28.655 1.00 42.75 196 ILE A CA 1
ATOM 1560 C C . ILE A 1 196 ? 45.139 -23.062 28.203 1.00 40.83 196 ILE A C 1
ATOM 1561 O O . ILE A 1 196 ? 44.752 -23.855 27.351 1.00 39.02 196 ILE A O 1
ATOM 1566 N N . THR A 1 197 ? 46.314 -23.182 28.799 1.00 39.75 197 THR A N 1
ATOM 1567 C CA . THR A 1 197 ? 47.242 -24.243 28.448 1.00 41.33 197 THR A CA 1
ATOM 1568 C C . THR A 1 197 ? 46.668 -25.639 28.608 1.00 42.51 197 THR A C 1
ATOM 1569 O O . THR A 1 197 ? 47.091 -26.561 27.925 1.00 43.34 197 THR A O 1
ATOM 1573 N N . SER A 1 198 ? 45.690 -25.788 29.490 1.00 45.40 198 SER A N 1
ATOM 1574 C CA . SER A 1 198 ? 45.061 -27.087 29.726 1.00 48.54 198 SER A CA 1
ATOM 1575 C C . SER A 1 198 ? 43.936 -27.385 28.738 1.00 49.26 198 SER A C 1
ATOM 1576 O O . SER A 1 198 ? 43.900 -28.451 28.137 1.00 45.70 198 SER A O 1
ATOM 1579 N N . ILE A 1 199 ? 43.031 -26.422 28.585 1.00 52.86 199 ILE A N 1
ATOM 1580 C CA . ILE A 1 199 ? 41.852 -26.528 27.714 1.00 56.77 199 ILE A CA 1
ATOM 1581 C C . ILE A 1 199 ? 42.114 -25.981 26.322 1.00 49.50 199 ILE A C 1
ATOM 1582 O O . ILE A 1 199 ? 41.191 -25.655 25.592 1.00 39.16 199 ILE A O 1
ATOM 1587 N N . LEU A 1 200 ? 43.388 -25.919 25.956 1.00 46.73 200 LEU A N 1
ATOM 1588 C CA . LEU A 1 200 ? 43.793 -25.380 24.673 1.00 44.20 200 LEU A CA 1
ATOM 1589 C C . LEU A 1 200 ? 43.092 -25.917 23.416 1.00 47.89 200 LEU A C 1
ATOM 1590 O O . LEU A 1 200 ? 42.487 -25.146 22.663 1.00 46.71 200 LEU A O 1
ATOM 1595 N N . ASP A 1 201 ? 43.163 -27.223 23.170 1.00 53.21 201 ASP A N 1
ATOM 1596 C CA . ASP A 1 201 ? 42.511 -27.762 21.972 1.00 57.26 201 ASP A CA 1
ATOM 1597 C C . ASP A 1 201 ? 40.989 -27.619 21.956 1.00 54.74 201 ASP A C 1
ATOM 1598 O O . ASP A 1 201 ? 40.369 -27.650 20.891 1.00 51.55 201 ASP A O 1
ATOM 1603 N N . GLU A 1 202 ? 40.384 -27.471 23.128 1.00 53.15 202 GLU A N 1
ATOM 1604 C CA . GLU A 1 202 ? 38.945 -27.284 23.187 1.00 52.59 202 GLU A CA 1
ATOM 1605 C C . GLU A 1 202 ? 38.678 -25.917 22.568 1.00 51.59 202 GLU A C 1
ATOM 1606 O O . GLU A 1 202 ? 37.901 -25.789 21.618 1.00 51.51 202 GLU A O 1
ATOM 1612 N N . VAL A 1 203 ? 39.356 -24.906 23.111 1.00 49.17 203 VAL A N 1
ATOM 1613 C CA . VAL A 1 203 ? 39.232 -23.535 22.639 1.00 45.96 203 VAL A CA 1
ATOM 1614 C C . VAL A 1 203 ? 39.565 -23.475 21.153 1.00 44.99 203 VAL A C 1
ATOM 1615 O O . VAL A 1 203 ? 38.925 -22.772 20.390 1.00 38.72 203 VAL A O 1
ATOM 1619 N N . LYS A 1 204 ? 40.563 -24.231 20.741 1.00 46.62 204 LYS A N 1
ATOM 1620 C CA . LYS A 1 204 ? 40.954 -24.206 19.344 1.00 51.69 204 LYS A CA 1
ATOM 1621 C C . LYS A 1 204 ? 39.763 -24.577 18.479 1.00 51.41 204 LYS A C 1
ATOM 1622 O O . LYS A 1 204 ? 39.470 -23.897 17.502 1.00 52.76 204 LYS A O 1
ATOM 1628 N N . THR A 1 205 ? 39.062 -25.636 18.874 1.00 50.49 205 THR A N 1
ATOM 1629 C CA . THR A 1 205 ? 37.906 -26.141 18.142 1.00 48.32 205 THR A CA 1
ATOM 1630 C C . THR A 1 205 ? 36.675 -25.218 18.179 1.00 50.00 205 THR A C 1
ATOM 1631 O O . THR A 1 205 ? 36.127 -24.862 17.124 1.00 49.19 205 THR A O 1
ATOM 1635 N N . ARG A 1 206 ? 36.236 -24.840 19.379 1.00 50.91 206 ARG A N 1
ATOM 1636 C CA . ARG A 1 206 ? 35.097 -23.935 19.522 1.00 51.82 206 ARG A CA 1
ATOM 1637 C C . ARG A 1 206 ? 35.286 -22.699 18.656 1.00 52.75 206 ARG A C 1
ATOM 1638 O O . ARG A 1 206 ? 34.413 -22.326 17.887 1.00 49.15 206 ARG A O 1
ATOM 1646 N N . MET A 1 207 ? 36.428 -22.045 18.810 1.00 56.34 207 MET A N 1
ATOM 1647 C CA . MET A 1 207 ? 36.711 -20.844 18.044 1.00 63.53 207 MET A CA 1
ATOM 1648 C C . MET A 1 207 ? 36.592 -21.127 16.559 1.00 69.05 207 MET A C 1
ATOM 1649 O O . MET A 1 207 ? 36.217 -20.254 15.780 1.00 67.77 207 MET A O 1
ATOM 1654 N N . ARG A 1 208 ? 36.911 -22.347 16.158 1.00 77.51 208 ARG A N 1
ATOM 1655 C CA . ARG A 1 208 ? 36.804 -22.692 14.756 1.00 87.00 208 ARG A CA 1
ATOM 1656 C C . ARG A 1 208 ? 35.337 -22.745 14.337 1.00 87.44 208 ARG A C 1
ATOM 1657 O O . ARG A 1 208 ? 35.042 -22.858 13.151 1.00 84.65 208 ARG A O 1
ATOM 1665 N N . GLY A 1 209 ? 34.423 -22.658 15.310 1.00 87.29 209 GLY A N 1
ATOM 1666 C CA . GLY A 1 209 ? 33.000 -22.628 14.995 1.00 88.93 209 GLY A CA 1
ATOM 1667 C C . GLY A 1 209 ? 32.965 -21.579 13.906 1.00 87.37 209 GLY A C 1
ATOM 1668 O O . GLY A 1 209 ? 32.239 -21.670 12.918 1.00 91.33 209 GLY A O 1
ATOM 1669 N N . ALA A 1 210 ? 33.784 -20.560 14.133 1.00 82.39 210 ALA A N 1
ATOM 1670 C CA . ALA A 1 210 ? 34.026 -19.488 13.188 1.00 74.38 210 ALA A CA 1
ATOM 1671 C C . ALA A 1 210 ? 33.016 -18.413 12.853 1.00 69.66 210 ALA A C 1
ATOM 1672 O O . ALA A 1 210 ? 33.233 -17.687 11.888 1.00 71.49 210 ALA A O 1
ATOM 1674 N N . ARG A 1 211 ? 31.929 -18.256 13.588 1.00 66.65 211 ARG A N 1
ATOM 1675 C CA . ARG A 1 211 ? 31.042 -17.164 13.166 1.00 61.53 211 ARG A CA 1
ATOM 1676 C C . ARG A 1 211 ? 31.631 -15.848 13.680 1.00 58.04 211 ARG A C 1
ATOM 1677 O O . ARG A 1 211 ? 32.412 -15.157 12.998 1.00 46.93 211 ARG A O 1
ATOM 1685 N N . GLU A 1 212 ? 31.242 -15.514 14.896 1.00 56.98 212 GLU A N 1
ATOM 1686 C CA . GLU A 1 212 ? 31.706 -14.314 15.547 1.00 62.01 212 GLU A CA 1
ATOM 1687 C C . GLU A 1 212 ? 31.886 -14.696 17.006 1.00 57.08 212 GLU A C 1
ATOM 1688 O O . GLU A 1 212 ? 30.975 -15.247 17.624 1.00 59.60 212 GLU A O 1
ATOM 1694 N N . ALA A 1 213 ? 33.070 -14.442 17.547 1.00 49.47 213 ALA A N 1
ATOM 1695 C CA . ALA A 1 213 ? 33.337 -14.760 18.937 1.00 40.37 213 ALA A CA 1
ATOM 1696 C C . ALA A 1 213 ? 33.426 -13.494 19.797 1.00 36.91 213 ALA A C 1
ATOM 1697 O O . ALA A 1 213 ? 33.926 -12.470 19.353 1.00 36.91 213 ALA A O 1
ATOM 1699 N N . ALA A 1 214 ? 32.931 -13.565 21.024 1.00 33.25 214 ALA A N 1
ATOM 1700 C CA . ALA A 1 214 ? 33.006 -12.421 21.909 1.00 34.59 214 ALA A CA 1
ATOM 1701 C C . ALA A 1 214 ? 33.972 -12.740 23.028 1.00 36.12 214 ALA A C 1
ATOM 1702 O O . ALA A 1 214 ? 33.776 -13.723 23.753 1.00 40.22 214 ALA A O 1
ATOM 1704 N N . ILE A 1 215 ? 35.018 -11.926 23.161 1.00 35.44 215 ILE A N 1
ATOM 1705 C CA . ILE A 1 215 ? 35.998 -12.119 24.220 1.00 34.93 215 ILE A CA 1
ATOM 1706 C C . ILE A 1 215 ? 35.672 -11.084 25.290 1.00 35.45 215 ILE A C 1
ATOM 1707 O O . ILE A 1 215 ? 35.580 -9.894 24.999 1.00 37.49 215 ILE A O 1
ATOM 1712 N N . LEU A 1 216 ? 35.509 -11.544 26.527 1.00 34.09 216 LEU A N 1
ATOM 1713 C CA . LEU A 1 216 ? 35.158 -10.668 27.641 1.00 32.14 216 LEU A CA 1
ATOM 1714 C C . LEU A 1 216 ? 36.273 -10.434 28.638 1.00 29.23 216 LEU A C 1
ATOM 1715 O O . LEU A 1 216 ? 36.893 -11.381 29.124 1.00 28.97 216 LEU A O 1
ATOM 1720 N N . PHE A 1 217 ? 36.520 -9.164 28.941 1.00 26.98 217 PHE A N 1
ATOM 1721 C CA . PHE A 1 217 ? 37.547 -8.810 29.890 1.00 29.34 217 PHE A CA 1
ATOM 1722 C C . PHE A 1 217 ? 36.935 -8.023 31.046 1.00 33.69 217 PHE A C 1
ATOM 1723 O O . PHE A 1 217 ? 36.061 -7.176 30.852 1.00 32.45 217 PHE A O 1
ATOM 1731 N N . GLY A 1 218 ? 37.389 -8.334 32.253 1.00 39.29 218 GLY A N 1
ATOM 1732 C CA . GLY A 1 218 ? 36.922 -7.636 33.430 1.00 44.09 218 GLY A CA 1
ATOM 1733 C C . GLY A 1 218 ? 38.134 -6.884 33.938 1.00 47.85 218 GLY A C 1
ATOM 1734 O O . GLY A 1 218 ? 39.179 -6.876 33.291 1.00 47.25 218 GLY A O 1
ATOM 1735 N N . GLY A 1 219 ? 38.014 -6.238 35.088 1.00 51.05 219 GLY A N 1
ATOM 1736 C CA . GLY A 1 219 ? 39.157 -5.522 35.615 1.00 54.98 219 GLY A CA 1
ATOM 1737 C C . GLY A 1 219 ? 40.086 -6.471 36.352 1.00 60.20 219 GLY A C 1
ATOM 1738 O O . GLY A 1 219 ? 39.758 -7.647 36.548 1.00 55.68 219 GLY A O 1
ATOM 1739 N N . PRO A 1 220 ? 41.267 -5.990 36.762 1.00 65.28 220 PRO A N 1
ATOM 1740 C CA . PRO A 1 220 ? 42.248 -6.801 37.490 1.00 67.30 220 PRO A CA 1
ATOM 1741 C C . PRO A 1 220 ? 41.662 -7.165 38.854 1.00 68.93 220 PRO A C 1
ATOM 1742 O O . PRO A 1 220 ? 41.943 -8.226 39.417 1.00 62.42 220 PRO A O 1
ATOM 1746 N N . TYR A 1 221 ? 40.840 -6.252 39.362 1.00 74.05 221 TYR A N 1
ATOM 1747 C CA . TYR A 1 221 ? 40.179 -6.365 40.659 1.00 84.11 221 TYR A CA 1
ATOM 1748 C C . TYR A 1 221 ? 38.893 -7.216 40.654 1.00 84.84 221 TYR A C 1
ATOM 1749 O O . TYR A 1 221 ? 38.890 -8.351 41.133 1.00 80.40 221 TYR A O 1
ATOM 1758 N N . LYS A 1 222 ? 37.808 -6.670 40.115 1.00 85.09 222 LYS A N 1
ATOM 1759 C CA . LYS A 1 222 ? 36.540 -7.389 40.073 1.00 88.94 222 LYS A CA 1
ATOM 1760 C C . LYS A 1 222 ? 36.399 -8.254 38.828 1.00 86.35 222 LYS A C 1
ATOM 1761 O O . LYS A 1 222 ? 36.593 -7.791 37.700 1.00 92.85 222 LYS A O 1
ATOM 1767 N N . GLY A 1 223 ? 36.066 -9.521 39.047 1.00 84.44 223 GLY A N 1
ATOM 1768 C CA . GLY A 1 223 ? 35.882 -10.431 37.934 1.00 73.86 223 GLY A CA 1
ATOM 1769 C C . GLY A 1 223 ? 34.562 -10.151 37.238 1.00 70.12 223 GLY A C 1
ATOM 1770 O O . GLY A 1 223 ? 33.784 -9.298 37.667 1.00 63.95 223 GLY A O 1
ATOM 1771 N N . LEU A 1 224 ? 34.302 -10.885 36.167 1.00 69.00 224 LEU A N 1
ATOM 1772 C CA . LEU A 1 224 ? 33.078 -10.713 35.395 1.00 74.00 224 LEU A CA 1
ATOM 1773 C C . LEU A 1 224 ? 31.819 -11.021 36.206 1.00 80.31 224 LEU A C 1
ATOM 1774 O O . LEU A 1 224 ? 31.886 -11.657 37.256 1.00 86.35 224 LEU A O 1
ATOM 1779 N N . PRO A 1 225 ? 30.654 -10.541 35.737 1.00 86.07 225 PRO A N 1
ATOM 1780 C CA . PRO A 1 225 ? 29.388 -10.794 36.434 1.00 90.98 225 PRO A CA 1
ATOM 1781 C C . PRO A 1 225 ? 28.934 -12.231 36.143 1.00 95.45 225 PRO A C 1
ATOM 1782 O O . PRO A 1 225 ? 29.546 -12.924 35.328 1.00 100.46 225 PRO A O 1
ATOM 1786 N N . GLU A 1 226 ? 27.872 -12.676 36.811 1.00 97.99 226 GLU A N 1
ATOM 1787 C CA . GLU A 1 226 ? 27.341 -14.025 36.602 1.00 95.39 226 GLU A CA 1
ATOM 1788 C C . GLU A 1 226 ? 26.751 -14.093 35.202 1.00 86.50 226 GLU A C 1
ATOM 1789 O O . GLU A 1 226 ? 25.533 -14.065 35.039 1.00 87.12 226 GLU A O 1
ATOM 1795 N N . ILE A 1 227 ? 27.614 -14.194 34.197 1.00 76.22 227 ILE A N 1
ATOM 1796 C CA . ILE A 1 227 ? 27.168 -14.224 32.808 1.00 62.68 227 ILE A CA 1
ATOM 1797 C C . ILE A 1 227 ? 27.191 -15.597 32.135 1.00 57.12 227 ILE A C 1
ATOM 1798 O O . ILE A 1 227 ? 27.738 -16.569 32.667 1.00 50.19 227 ILE A O 1
ATOM 1803 N N . ASP A 1 228 ? 26.608 -15.650 30.940 1.00 52.78 228 ASP A N 1
ATOM 1804 C CA . ASP A 1 228 ? 26.521 -16.878 30.170 1.00 55.62 228 ASP A CA 1
ATOM 1805 C C . ASP A 1 228 ? 27.636 -16.892 29.129 1.00 55.94 228 ASP A C 1
ATOM 1806 O O . ASP A 1 228 ? 27.567 -16.172 28.128 1.00 54.19 228 ASP A O 1
ATOM 1811 N N . ALA A 1 229 ? 28.659 -17.708 29.358 1.00 56.27 229 ALA A N 1
ATOM 1812 C CA . ALA A 1 229 ? 29.779 -17.788 28.429 1.00 58.83 229 ALA A CA 1
ATOM 1813 C C . ALA A 1 229 ? 30.050 -19.221 28.013 1.00 60.25 229 ALA A C 1
ATOM 1814 O O . ALA A 1 229 ? 30.067 -20.125 28.851 1.00 63.02 229 ALA A O 1
ATOM 1816 N N . ASP A 1 230 ? 30.283 -19.427 26.722 1.00 61.21 230 ASP A N 1
ATOM 1817 C CA . ASP A 1 230 ? 30.558 -20.761 26.220 1.00 58.75 230 ASP A CA 1
ATOM 1818 C C . ASP A 1 230 ? 31.818 -21.334 26.831 1.00 54.12 230 ASP A C 1
ATOM 1819 O O . ASP A 1 230 ? 31.962 -22.544 26.931 1.00 47.99 230 ASP A O 1
ATOM 1824 N N . ILE A 1 231 ? 32.736 -20.461 27.233 1.00 51.47 231 ILE A N 1
ATOM 1825 C CA . ILE A 1 231 ? 34.014 -20.893 27.793 1.00 52.03 231 ILE A CA 1
ATOM 1826 C C . ILE A 1 231 ? 34.572 -19.931 28.825 1.00 50.40 231 ILE A C 1
ATOM 1827 O O . ILE A 1 231 ? 34.342 -18.727 28.751 1.00 54.40 231 ILE A O 1
ATOM 1832 N N . TRP A 1 232 ? 35.311 -20.461 29.790 1.00 48.16 232 TRP A N 1
ATOM 1833 C CA . TRP A 1 232 ? 35.950 -19.611 30.799 1.00 44.67 232 TRP A CA 1
ATOM 1834 C C . TRP A 1 232 ? 37.420 -20.021 30.881 1.00 41.76 232 TRP A C 1
ATOM 1835 O O . TRP A 1 232 ? 37.739 -21.174 31.164 1.00 37.66 232 TRP A O 1
ATOM 1846 N N . VAL A 1 233 ? 38.306 -19.073 30.594 1.00 39.83 233 VAL A N 1
ATOM 1847 C CA . VAL A 1 233 ? 39.741 -19.336 30.640 1.00 40.40 233 VAL A CA 1
ATOM 1848 C C . VAL A 1 233 ? 40.594 -18.228 31.225 1.00 39.68 233 VAL A C 1
ATOM 1849 O O . VAL A 1 233 ? 40.202 -17.063 31.289 1.00 37.43 233 VAL A O 1
ATOM 1853 N N . ASN A 1 234 ? 41.774 -18.630 31.671 1.00 40.99 234 ASN A N 1
ATOM 1854 C CA . ASN A 1 234 ? 42.774 -17.694 32.147 1.00 41.07 234 ASN A CA 1
ATOM 1855 C C . ASN A 1 234 ? 43.750 -17.767 30.978 1.00 40.17 234 ASN A C 1
ATOM 1856 O O . ASN A 1 234 ? 44.435 -18.775 30.802 1.00 37.50 234 ASN A O 1
ATOM 1861 N N . THR A 1 235 ? 43.784 -16.721 30.156 1.00 38.68 235 THR A N 1
ATOM 1862 C CA . THR A 1 235 ? 44.676 -16.721 29.004 1.00 39.18 235 THR A CA 1
ATOM 1863 C C . THR A 1 235 ? 46.102 -16.309 29.377 1.00 39.52 235 THR A C 1
ATOM 1864 O O . THR A 1 235 ? 46.987 -16.342 28.538 1.00 40.20 235 THR A O 1
ATOM 1868 N N . LEU A 1 236 ? 46.301 -15.924 30.641 1.00 41.93 236 LEU A N 1
ATOM 1869 C CA . LEU A 1 236 ? 47.607 -15.535 31.174 1.00 43.29 236 LEU A CA 1
ATOM 1870 C C . LEU A 1 236 ? 48.040 -16.345 32.430 1.00 43.17 236 LEU A C 1
ATOM 1871 O O . LEU A 1 236 ? 48.379 -15.777 33.475 1.00 40.68 236 LEU A O 1
ATOM 1876 N N . PRO A 1 237 ? 48.068 -17.685 32.322 1.00 42.80 237 PRO A N 1
ATOM 1877 C CA . PRO A 1 237 ? 48.460 -18.564 33.428 1.00 41.45 237 PRO A CA 1
ATOM 1878 C C . PRO A 1 237 ? 49.844 -18.309 34.018 1.00 42.14 237 PRO A C 1
ATOM 1879 O O . PRO A 1 237 ? 50.820 -18.082 33.299 1.00 39.47 237 PRO A O 1
ATOM 1883 N N . GLY A 1 238 ? 49.926 -18.374 35.341 1.00 42.50 238 GLY A N 1
ATOM 1884 C CA . GLY A 1 238 ? 51.199 -18.167 35.997 1.00 40.86 238 GLY A CA 1
ATOM 1885 C C . GLY A 1 238 ? 51.741 -16.752 35.976 1.00 41.63 238 GLY A C 1
ATOM 1886 O O . GLY A 1 238 ? 52.958 -16.569 36.002 1.00 40.38 238 GLY A O 1
ATOM 1887 N N . GLN A 1 239 ? 50.862 -15.751 35.921 1.00 40.57 239 GLN A N 1
ATOM 1888 C CA . GLN A 1 239 ? 51.314 -14.355 35.920 1.00 40.13 239 GLN A CA 1
ATOM 1889 C C . GLN A 1 239 ? 52.167 -14.161 37.163 1.00 38.94 239 GLN A C 1
ATOM 1890 O O . GLN A 1 239 ? 51.895 -14.757 38.194 1.00 41.72 239 GLN A O 1
ATOM 1896 N N . CYS A 1 240 ? 53.197 -13.331 37.068 1.00 38.12 240 CYS A N 1
ATOM 1897 C CA . CYS A 1 240 ? 54.099 -13.102 38.196 1.00 35.51 240 CYS A CA 1
ATOM 1898 C C . CYS A 1 240 ? 53.885 -11.787 38.922 1.00 34.70 240 CYS A C 1
ATOM 1899 O O . CYS A 1 240 ? 54.667 -11.412 39.799 1.00 34.53 240 CYS A O 1
ATOM 1902 N N . THR A 1 241 ? 52.846 -11.068 38.530 1.00 34.53 241 THR A N 1
ATOM 1903 C CA . THR A 1 241 ? 52.514 -9.799 39.146 1.00 34.49 241 THR A CA 1
ATOM 1904 C C . THR A 1 241 ? 51.152 -10.023 39.774 1.00 38.93 241 THR A C 1
ATOM 1905 O O . THR A 1 241 ? 50.372 -10.834 39.277 1.00 36.43 241 THR A O 1
ATOM 1909 N N . GLU A 1 242 ? 50.858 -9.339 40.869 1.00 47.61 242 GLU A N 1
ATOM 1910 C CA . GLU A 1 242 ? 49.568 -9.565 41.496 1.00 56.09 242 GLU A CA 1
ATOM 1911 C C . GLU A 1 242 ? 48.449 -9.148 40.545 1.00 50.64 242 GLU A C 1
ATOM 1912 O O . GLU A 1 242 ? 47.367 -9.729 40.561 1.00 45.43 242 GLU A O 1
ATOM 1918 N N . THR A 1 243 ? 48.722 -8.175 39.682 1.00 45.32 243 THR A N 1
ATOM 1919 C CA . THR A 1 243 ? 47.705 -7.713 38.749 1.00 41.97 243 THR A CA 1
ATOM 1920 C C . THR A 1 243 ? 48.098 -7.700 37.269 1.00 39.04 243 THR A C 1
ATOM 1921 O O . THR A 1 243 ? 49.263 -7.642 36.909 1.00 40.99 243 THR A O 1
ATOM 1925 N N . VAL A 1 244 ? 47.081 -7.740 36.423 1.00 38.06 244 VAL A N 1
ATOM 1926 C CA . VAL A 1 244 ? 47.228 -7.682 34.987 1.00 34.07 244 VAL A CA 1
ATOM 1927 C C . VAL A 1 244 ? 46.174 -6.683 34.555 1.00 36.32 244 VAL A C 1
ATOM 1928 O O . VAL A 1 244 ? 44.977 -6.940 34.691 1.00 32.93 244 VAL A O 1
ATOM 1932 N N . ARG A 1 245 ? 46.623 -5.532 34.061 1.00 39.57 245 ARG A N 1
ATOM 1933 C CA . ARG A 1 245 ? 45.708 -4.495 33.598 1.00 41.26 245 ARG A CA 1
ATOM 1934 C C . ARG A 1 245 ? 44.951 -4.931 32.358 1.00 36.70 245 ARG A C 1
ATOM 1935 O O . ARG A 1 245 ? 45.430 -5.759 31.591 1.00 28.32 245 ARG A O 1
ATOM 1943 N N . THR A 1 246 ? 43.768 -4.347 32.168 1.00 32.17 246 THR A N 1
ATOM 1944 C CA . THR A 1 246 ? 42.937 -4.680 31.025 1.00 29.05 246 THR A CA 1
ATOM 1945 C C . THR A 1 246 ? 43.573 -4.451 29.635 1.00 26.99 246 THR A C 1
ATOM 1946 O O . THR A 1 246 ? 43.482 -5.323 28.785 1.00 24.30 246 THR A O 1
ATOM 1950 N N . GLU A 1 247 ? 44.194 -3.299 29.392 1.00 25.36 247 GLU A N 1
ATOM 1951 C CA . GLU A 1 247 ? 44.851 -3.080 28.088 1.00 26.79 247 GLU A CA 1
ATOM 1952 C C . GLU A 1 247 ? 45.825 -4.250 27.887 1.00 24.17 247 GLU A C 1
ATOM 1953 O O . GLU A 1 247 ? 45.963 -4.747 26.801 1.00 25.69 247 GLU A O 1
ATOM 1959 N N . GLU A 1 248 ? 46.511 -4.651 28.949 1.00 24.23 248 GLU A N 1
ATOM 1960 C CA . GLU A 1 248 ? 47.476 -5.742 28.893 1.00 25.78 248 GLU A CA 1
ATOM 1961 C C . GLU A 1 248 ? 46.819 -7.071 28.563 1.00 25.88 248 GLU A C 1
ATOM 1962 O O . GLU A 1 248 ? 47.254 -7.791 27.664 1.00 23.25 248 GLU A O 1
ATOM 1968 N N . ALA A 1 249 ? 45.771 -7.396 29.307 1.00 26.23 249 ALA A N 1
ATOM 1969 C CA . ALA A 1 249 ? 45.076 -8.648 29.099 1.00 26.00 249 ALA A CA 1
ATOM 1970 C C . ALA A 1 249 ? 44.469 -8.707 27.711 1.00 24.53 249 ALA A C 1
ATOM 1971 O O . ALA A 1 249 ? 44.352 -9.779 27.148 1.00 24.92 249 ALA A O 1
ATOM 1973 N N . VAL A 1 250 ? 44.113 -7.561 27.145 1.00 25.42 250 VAL A N 1
ATOM 1974 C CA . VAL A 1 250 ? 43.487 -7.561 25.828 1.00 25.56 250 VAL A CA 1
ATOM 1975 C C . VAL A 1 250 ? 44.480 -8.001 24.785 1.00 25.39 250 VAL A C 1
ATOM 1976 O O . VAL A 1 250 ? 44.204 -8.887 23.981 1.00 24.12 250 VAL A O 1
ATOM 1980 N N . LEU A 1 251 ? 45.653 -7.391 24.833 1.00 26.70 251 LEU A N 1
ATOM 1981 C CA . LEU A 1 251 ? 46.726 -7.730 23.903 1.00 26.44 251 LEU A CA 1
ATOM 1982 C C . LEU A 1 251 ? 47.199 -9.168 24.133 1.00 24.39 251 LEU A C 1
ATOM 1983 O O . LEU A 1 251 ? 47.256 -9.967 23.208 1.00 24.43 251 LEU A O 1
ATOM 1988 N N . ALA A 1 252 ? 47.496 -9.513 25.375 1.00 23.23 252 ALA A N 1
ATOM 1989 C CA . ALA A 1 252 ? 47.979 -10.857 25.660 1.00 24.30 252 ALA A CA 1
ATOM 1990 C C . ALA A 1 252 ? 47.006 -11.914 25.159 1.00 25.11 252 ALA A C 1
ATOM 1991 O O . ALA A 1 252 ? 47.418 -12.899 24.564 1.00 26.90 252 ALA A O 1
ATOM 1993 N N . THR A 1 253 ? 45.711 -11.692 25.376 1.00 25.16 253 THR A N 1
ATOM 1994 C CA . THR A 1 253 ? 44.672 -12.631 24.956 1.00 22.77 253 THR A CA 1
ATOM 1995 C C . THR A 1 253 ? 44.436 -12.658 23.434 1.00 23.22 253 THR A C 1
ATOM 1996 O O . THR A 1 253 ? 44.199 -13.720 22.852 1.00 20.04 253 THR A O 1
ATOM 2000 N N . LEU A 1 254 ? 44.452 -11.492 22.800 1.00 24.06 254 LEU A N 1
ATOM 2001 C CA . LEU A 1 254 ? 44.230 -11.440 21.360 1.00 26.69 254 LEU A CA 1
ATOM 2002 C C . LEU A 1 254 ? 45.353 -12.186 20.671 1.00 27.26 254 LEU A C 1
ATOM 2003 O O . LEU A 1 254 ? 45.151 -12.831 19.676 1.00 30.80 254 LEU A O 1
ATOM 2008 N N . SER A 1 255 ? 46.547 -12.095 21.216 1.00 29.65 255 SER A N 1
ATOM 2009 C CA . SER A 1 255 ? 47.694 -12.775 20.633 1.00 31.85 255 SER A CA 1
ATOM 2010 C C . SER A 1 255 ? 47.611 -14.294 20.774 1.00 31.09 255 SER A C 1
ATOM 2011 O O . SER A 1 255 ? 47.943 -15.041 19.859 1.00 29.21 255 SER A O 1
ATOM 2014 N N . VAL A 1 256 ? 47.198 -14.753 21.943 1.00 31.42 256 VAL A N 1
ATOM 2015 C CA . VAL A 1 256 ? 47.077 -16.179 22.133 1.00 32.32 256 VAL A CA 1
ATOM 2016 C C . VAL A 1 256 ? 45.995 -16.716 21.191 1.00 33.22 256 VAL A C 1
ATOM 2017 O O . VAL A 1 256 ? 46.175 -17.749 20.557 1.00 33.94 256 VAL A O 1
ATOM 2021 N N . PHE A 1 257 ? 44.884 -16.002 21.075 1.00 31.94 257 PHE A N 1
ATOM 2022 C CA . PHE A 1 257 ? 43.830 -16.464 20.198 1.00 31.50 257 PHE A CA 1
ATOM 2023 C C . PHE A 1 257 ? 44.193 -16.407 18.739 1.00 30.60 257 PHE A C 1
ATOM 2024 O O . PHE A 1 257 ? 43.839 -17.294 17.981 1.00 32.99 257 PHE A O 1
ATOM 2032 N N . ASN A 1 258 ? 44.892 -15.361 18.346 1.00 29.39 258 ASN A N 1
ATOM 2033 C CA . ASN A 1 258 ? 45.304 -15.205 16.974 1.00 32.46 258 ASN A CA 1
ATOM 2034 C C . ASN A 1 258 ? 46.035 -16.453 16.488 1.00 38.89 258 ASN A C 1
ATOM 2035 O O . ASN A 1 258 ? 45.978 -16.794 15.302 1.00 37.48 258 ASN A O 1
ATOM 2040 N N . MET A 1 259 ? 46.734 -17.132 17.390 1.00 45.94 259 MET A N 1
ATOM 2041 C CA . MET A 1 259 ? 47.452 -18.309 16.965 1.00 53.79 259 MET A CA 1
ATOM 2042 C C . MET A 1 259 ? 46.574 -19.565 16.940 1.00 51.80 259 MET A C 1
ATOM 2043 O O . MET A 1 259 ? 46.858 -20.483 16.179 1.00 51.81 259 MET A O 1
ATOM 2048 N N . LEU A 1 260 ? 45.514 -19.608 17.750 1.00 49.32 260 LEU A N 1
ATOM 2049 C CA . LEU A 1 260 ? 44.616 -20.766 17.770 1.00 47.08 260 LEU A CA 1
ATOM 2050 C C . LEU A 1 260 ? 43.735 -20.779 16.523 1.00 49.49 260 LEU A C 1
ATOM 2051 O O . LEU A 1 260 ? 43.363 -21.835 16.018 1.00 47.26 260 LEU A O 1
ATOM 2056 N N . THR A 1 261 ? 43.387 -19.600 16.036 1.00 54.81 261 THR A N 1
ATOM 2057 C CA . THR A 1 261 ? 42.554 -19.494 14.846 1.00 62.98 261 THR A CA 1
ATOM 2058 C C . THR A 1 261 ? 43.428 -19.536 13.574 1.00 67.14 261 THR A C 1
ATOM 2059 O O . THR A 1 261 ? 43.237 -18.754 12.648 1.00 62.95 261 THR A O 1
ATOM 2063 N N . GLN A 1 262 ? 44.388 -20.461 13.545 1.00 73.11 262 GLN A N 1
ATOM 2064 C CA . GLN A 1 262 ? 45.305 -20.614 12.414 1.00 82.14 262 GLN A CA 1
ATOM 2065 C C . GLN A 1 262 ? 45.977 -19.282 12.055 1.00 86.11 262 GLN A C 1
ATOM 2066 O O . GLN A 1 262 ? 45.681 -18.260 12.712 1.00 89.42 262 GLN A O 1
ATOM 2072 N N . MET B 1 1 ? 54.682 -20.241 32.921 1.00 120.30 1 MET B N 1
ATOM 2073 C CA . MET B 1 1 ? 55.938 -20.852 32.399 1.00 126.61 1 MET B CA 1
ATOM 2074 C C . MET B 1 1 ? 56.977 -20.896 33.518 1.00 123.04 1 MET B C 1
ATOM 2075 O O . MET B 1 1 ? 56.965 -20.045 34.412 1.00 117.90 1 MET B O 1
ATOM 2080 N N . ASN B 1 2 ? 57.871 -21.883 33.470 1.00 122.28 2 ASN B N 1
ATOM 2081 C CA . ASN B 1 2 ? 58.920 -22.018 34.483 1.00 125.58 2 ASN B CA 1
ATOM 2082 C C . ASN B 1 2 ? 60.045 -22.944 34.008 1.00 126.25 2 ASN B C 1
ATOM 2083 O O . ASN B 1 2 ? 59.947 -23.566 32.946 1.00 130.46 2 ASN B O 1
ATOM 2088 N N . ARG B 1 3 ? 61.110 -23.027 34.802 1.00 122.85 3 ARG B N 1
ATOM 2089 C CA . ARG B 1 3 ? 62.268 -23.852 34.472 1.00 115.54 3 ARG B CA 1
ATOM 2090 C C . ARG B 1 3 ? 62.793 -23.598 33.066 1.00 104.94 3 ARG B C 1
ATOM 2091 O O . ARG B 1 3 ? 63.475 -24.442 32.483 1.00 111.92 3 ARG B O 1
ATOM 2099 N N . VAL B 1 4 ? 62.454 -22.430 32.528 1.00 89.94 4 VAL B N 1
ATOM 2100 C CA . VAL B 1 4 ? 62.906 -21.995 31.207 1.00 65.49 4 VAL B CA 1
ATOM 2101 C C . VAL B 1 4 ? 63.158 -20.511 31.414 1.00 58.46 4 VAL B C 1
ATOM 2102 O O . VAL B 1 4 ? 62.232 -19.707 31.302 1.00 52.61 4 VAL B O 1
ATOM 2106 N N . ASP B 1 5 ? 64.392 -20.155 31.756 1.00 51.87 5 ASP B N 1
ATOM 2107 C CA . ASP B 1 5 ? 64.747 -18.761 31.998 1.00 51.15 5 ASP B CA 1
ATOM 2108 C C . ASP B 1 5 ? 64.752 -17.962 30.705 1.00 48.71 5 ASP B C 1
ATOM 2109 O O . ASP B 1 5 ? 65.352 -18.371 29.700 1.00 46.54 5 ASP B O 1
ATOM 2114 N N . LEU B 1 6 ? 64.073 -16.815 30.752 1.00 43.56 6 LEU B N 1
ATOM 2115 C CA . LEU B 1 6 ? 63.943 -15.961 29.593 1.00 38.28 6 LEU B CA 1
ATOM 2116 C C . LEU B 1 6 ? 64.663 -14.637 29.694 1.00 34.17 6 LEU B C 1
ATOM 2117 O O . LEU B 1 6 ? 64.603 -13.916 30.694 1.00 30.83 6 LEU B O 1
ATOM 2122 N N . SER B 1 7 ? 65.412 -14.405 28.714 1.00 29.54 7 SER B N 1
ATOM 2123 C CA . SER B 1 7 ? 66.023 -13.101 28.490 1.00 27.82 7 SER B CA 1
ATOM 2124 C C . SER B 1 7 ? 65.511 -12.466 27.201 1.00 27.62 7 SER B C 1
ATOM 2125 O O . SER B 1 7 ? 65.164 -13.317 26.304 1.00 28.14 7 SER B O 1
ATOM 2128 N N . LEU B 1 8 ? 65.256 -11.248 27.144 1.00 24.71 8 LEU B N 1
ATOM 2129 C CA . LEU B 1 8 ? 64.779 -10.724 25.895 1.00 25.82 8 LEU B CA 1
ATOM 2130 C C . LEU B 1 8 ? 65.722 -9.639 25.522 1.00 26.90 8 LEU B C 1
ATOM 2131 O O . LEU B 1 8 ? 66.382 -9.034 26.396 1.00 28.36 8 LEU B O 1
ATOM 2136 N N . PHE B 1 9 ? 65.813 -9.444 24.217 1.00 24.53 9 PHE B N 1
ATOM 2137 C CA . PHE B 1 9 ? 66.682 -8.447 23.629 1.00 24.59 9 PHE B CA 1
ATOM 2138 C C . PHE B 1 9 ? 65.793 -7.431 22.913 1.00 24.64 9 PHE B C 1
ATOM 2139 O O . PHE B 1 9 ? 65.016 -7.796 22.011 1.00 22.70 9 PHE B O 1
ATOM 2147 N N . ILE B 1 10 ? 65.932 -6.173 23.311 1.00 25.47 10 ILE B N 1
ATOM 2148 C CA . ILE B 1 10 ? 65.169 -5.084 22.738 1.00 26.08 10 ILE B CA 1
ATOM 2149 C C . ILE B 1 10 ? 66.126 -3.997 22.223 1.00 25.79 10 ILE B C 1
ATOM 2150 O O . ILE B 1 10 ? 67.202 -3.794 22.779 1.00 26.93 10 ILE B O 1
ATOM 2155 N N . PRO B 1 11 ? 65.744 -3.296 21.145 1.00 25.26 11 PRO B N 1
ATOM 2156 C CA . PRO B 1 11 ? 66.628 -2.255 20.610 1.00 24.72 11 PRO B CA 1
ATOM 2157 C C . PRO B 1 11 ? 66.522 -0.958 21.360 1.00 26.36 11 PRO B C 1
ATOM 2158 O O . PRO B 1 11 ? 65.428 -0.578 21.808 1.00 26.19 11 PRO B O 1
ATOM 2162 N N . ASP B 1 12 ? 67.661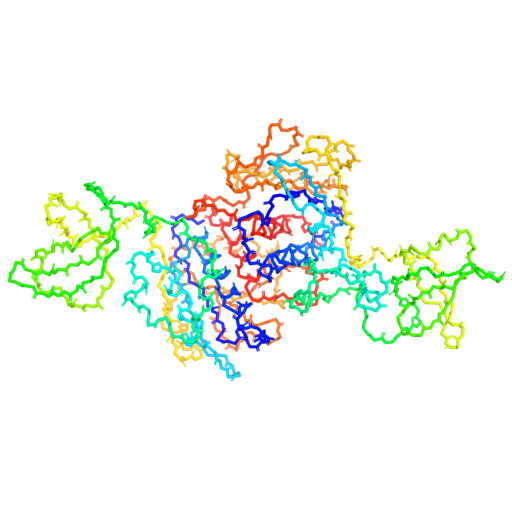 -0.282 21.471 1.00 26.51 12 ASP B N 1
ATOM 2163 C CA . ASP B 1 12 ? 67.784 1.006 22.147 1.00 26.21 12 ASP B CA 1
ATOM 2164 C C . ASP B 1 12 ? 67.109 2.130 21.381 1.00 24.55 12 ASP B C 1
ATOM 2165 O O . ASP B 1 12 ? 67.177 3.285 21.753 1.00 21.83 12 ASP B O 1
ATOM 2170 N N . SER B 1 13 ? 66.433 1.761 20.310 1.00 26.34 13 SER B N 1
ATOM 2171 C CA . SER B 1 13 ? 65.738 2.704 19.478 1.00 30.17 13 SER B CA 1
ATOM 2172 C C . SER B 1 13 ? 64.223 2.649 19.722 1.00 32.84 13 SER B C 1
ATOM 2173 O O . SER B 1 13 ? 63.472 3.323 19.026 1.00 30.97 13 SER B O 1
ATOM 2176 N N . LEU B 1 14 ? 63.766 1.888 20.709 1.00 36.70 14 LEU B N 1
ATOM 2177 C CA . LEU B 1 14 ? 62.323 1.757 20.888 1.00 42.10 14 LEU B CA 1
ATOM 2178 C C . LEU B 1 14 ? 61.507 2.986 21.282 1.00 43.54 14 LEU B C 1
ATOM 2179 O O . LEU B 1 14 ? 60.301 3.028 21.041 1.00 49.33 14 LEU B O 1
ATOM 2184 N N . THR B 1 15 ? 62.153 3.983 21.870 1.00 44.49 15 THR B N 1
ATOM 2185 C CA . THR B 1 15 ? 61.459 5.203 22.265 1.00 42.88 15 THR B CA 1
ATOM 2186 C C . THR B 1 15 ? 61.763 6.320 21.268 1.00 44.64 15 THR B C 1
ATOM 2187 O O . THR B 1 15 ? 61.325 7.448 21.445 1.00 44.36 15 THR B O 1
ATOM 2191 N N . ALA B 1 16 ? 62.488 5.994 20.205 1.00 47.40 16 ALA B N 1
ATOM 2192 C CA . ALA B 1 16 ? 62.903 6.986 19.218 1.00 51.15 16 ALA B CA 1
ATOM 2193 C C . ALA B 1 16 ? 61.848 7.853 18.531 1.00 56.11 16 ALA B C 1
ATOM 2194 O O . ALA B 1 16 ? 62.100 9.031 18.260 1.00 52.37 16 ALA B O 1
ATOM 2196 N N . GLU B 1 17 ? 60.677 7.305 18.244 1.00 64.73 17 GLU B N 1
ATOM 2197 C CA . GLU B 1 17 ? 59.659 8.097 17.552 1.00 74.60 17 GLU B CA 1
ATOM 2198 C C . GLU B 1 17 ? 58.696 8.929 18.405 1.00 67.82 17 GLU B C 1
ATOM 2199 O O . GLU B 1 17 ? 57.744 9.505 17.881 1.00 57.87 17 GLU B O 1
ATOM 2205 N N . THR B 1 18 ? 58.930 9.005 19.709 1.00 62.43 18 THR B N 1
ATOM 2206 C CA . THR B 1 18 ? 58.030 9.784 20.540 1.00 62.49 18 THR B CA 1
ATOM 2207 C C . THR B 1 18 ? 58.739 10.969 21.167 1.00 60.07 18 THR B C 1
ATOM 2208 O O . THR B 1 18 ? 59.739 10.816 21.868 1.00 63.79 18 THR B O 1
ATOM 2212 N N . GLY B 1 19 ? 58.221 12.160 20.897 1.00 57.89 19 GLY B N 1
ATOM 2213 C CA . GLY B 1 19 ? 58.818 13.349 21.463 1.00 49.61 19 GLY B CA 1
ATOM 2214 C C . GLY B 1 19 ? 58.391 13.473 22.913 1.00 46.68 19 GLY B C 1
ATOM 2215 O O . GLY B 1 19 ? 59.217 13.771 23.777 1.00 46.39 19 GLY B O 1
ATOM 2216 N N . ASP B 1 20 ? 57.114 13.207 23.194 1.00 42.17 20 ASP B N 1
ATOM 2217 C CA . ASP B 1 20 ? 56.609 13.332 24.553 1.00 38.11 20 ASP B CA 1
ATOM 2218 C C . ASP B 1 20 ? 57.382 12.464 25.516 1.00 37.21 20 ASP B C 1
ATOM 2219 O O . ASP B 1 20 ? 57.455 11.248 25.347 1.00 34.38 20 ASP B O 1
ATOM 2224 N N . LEU B 1 21 ? 57.945 13.099 26.541 1.00 36.65 21 LEU B N 1
ATOM 2225 C CA . LEU B 1 21 ? 58.754 12.399 27.517 1.00 35.63 21 LEU B CA 1
ATOM 2226 C C . LEU B 1 21 ? 57.922 11.514 28.426 1.00 35.58 21 LEU B C 1
ATOM 2227 O O . LEU B 1 21 ? 58.336 10.402 28.737 1.00 32.71 21 LEU B O 1
ATOM 2232 N N . LYS B 1 22 ? 56.749 11.999 28.837 1.00 35.02 22 LYS B N 1
ATOM 2233 C CA . LYS B 1 22 ? 55.869 11.238 29.731 1.00 34.54 22 LYS B CA 1
ATOM 2234 C C . LYS B 1 22 ? 55.466 9.917 29.067 1.00 32.64 22 LYS B C 1
ATOM 2235 O O . LYS B 1 22 ? 55.540 8.847 29.678 1.00 33.26 22 LYS B O 1
ATOM 2241 N N . ILE B 1 23 ? 55.049 10.002 27.809 1.00 30.10 23 ILE B N 1
ATOM 2242 C CA . ILE B 1 23 ? 54.665 8.832 27.044 1.00 28.17 23 ILE B CA 1
ATOM 2243 C C . ILE B 1 23 ? 55.922 7.993 26.874 1.00 29.49 23 ILE B C 1
ATOM 2244 O O . ILE B 1 23 ? 55.889 6.766 26.986 1.00 25.78 23 ILE B O 1
ATOM 2249 N N . LYS B 1 24 ? 57.041 8.657 26.613 1.00 31.12 24 LYS B N 1
ATOM 2250 C CA . LYS B 1 24 ? 58.283 7.929 26.413 1.00 33.46 24 LYS B CA 1
ATOM 2251 C C . LYS B 1 24 ? 58.656 7.111 27.649 1.00 31.88 24 LYS B C 1
ATOM 2252 O O . LYS B 1 24 ? 59.078 5.949 27.540 1.00 29.86 24 LYS B O 1
ATOM 2258 N N . THR B 1 25 ? 58.487 7.681 28.836 1.00 30.85 25 THR B N 1
ATOM 2259 C CA . THR B 1 25 ? 58.848 6.884 29.984 1.00 31.96 25 THR B CA 1
ATOM 2260 C C . THR B 1 25 ? 57.796 5.793 30.173 1.00 31.88 25 THR B C 1
ATOM 2261 O O . THR B 1 25 ? 58.120 4.662 30.516 1.00 28.80 25 THR B O 1
ATOM 2265 N N . TYR B 1 26 ? 56.540 6.122 29.892 1.00 32.41 26 TYR B N 1
ATOM 2266 C CA . TYR B 1 26 ? 55.477 5.150 30.055 1.00 31.77 26 TYR B CA 1
ATOM 2267 C C . TYR B 1 26 ? 55.669 3.950 29.124 1.00 31.30 26 TYR B C 1
ATOM 2268 O O . TYR B 1 26 ? 55.378 2.827 29.489 1.00 29.88 26 TYR B O 1
ATOM 2277 N N . LYS B 1 27 ? 56.163 4.192 27.918 1.00 30.26 27 LYS B N 1
ATOM 2278 C CA . LYS B 1 27 ? 56.370 3.122 26.969 1.00 26.09 27 LYS B CA 1
ATOM 2279 C C . LYS B 1 27 ? 57.413 2.137 27.522 1.00 24.85 27 LYS B C 1
ATOM 2280 O O . LYS B 1 27 ? 57.237 0.930 27.424 1.00 23.67 27 LYS B O 1
ATOM 2286 N N . VAL B 1 28 ? 58.491 2.641 28.118 1.00 23.05 28 VAL B N 1
ATOM 2287 C CA . VAL B 1 28 ? 59.516 1.743 28.664 1.00 24.02 28 VAL B CA 1
ATOM 2288 C C . VAL B 1 28 ? 58.928 0.985 29.839 1.00 30.74 28 VAL B C 1
ATOM 2289 O O . VAL B 1 28 ? 59.251 -0.174 30.064 1.00 23.81 28 VAL B O 1
ATOM 2293 N N . VAL B 1 29 ? 58.058 1.654 30.585 1.00 40.62 29 VAL B N 1
ATOM 2294 C CA . VAL B 1 29 ? 57.372 1.036 31.726 1.00 55.27 29 VAL B CA 1
ATOM 2295 C C . VAL B 1 29 ? 56.512 -0.140 31.250 1.00 39.08 29 VAL B C 1
ATOM 2296 O O . VAL B 1 29 ? 56.352 -1.123 31.958 1.00 29.50 29 VAL B O 1
ATOM 2300 N N . LEU B 1 30 ? 55.955 -0.046 30.053 1.00 26.34 30 LEU B N 1
ATOM 2301 C CA . LEU B 1 30 ? 55.120 -1.142 29.575 1.00 21.46 30 LEU B CA 1
ATOM 2302 C C . LEU B 1 30 ? 56.021 -2.353 29.375 1.00 21.40 30 LEU B C 1
ATOM 2303 O O . LEU B 1 30 ? 55.602 -3.483 29.621 1.00 19.18 30 LEU B O 1
ATOM 2308 N N . ILE B 1 31 ? 57.265 -2.129 28.944 1.00 24.56 31 ILE B N 1
ATOM 2309 C CA . ILE B 1 31 ? 58.162 -3.256 28.748 1.00 25.02 31 ILE B CA 1
ATOM 2310 C C . ILE B 1 31 ? 58.484 -3.859 30.100 1.00 23.63 31 ILE B C 1
ATOM 2311 O O . ILE B 1 31 ? 58.562 -5.079 30.257 1.00 24.42 31 ILE B O 1
ATOM 2316 N N . ALA B 1 32 ? 58.627 -2.994 31.090 1.00 25.51 32 ALA B N 1
ATOM 2317 C CA . ALA B 1 32 ? 58.902 -3.453 32.438 1.00 26.42 32 ALA B CA 1
ATOM 2318 C C . ALA B 1 32 ? 57.747 -4.346 32.921 1.00 28.36 32 ALA B C 1
ATOM 2319 O O . ALA B 1 32 ? 57.995 -5.368 33.554 1.00 28.84 32 ALA B O 1
ATOM 2321 N N . ARG B 1 33 ? 56.494 -3.972 32.613 1.00 25.18 33 ARG B N 1
ATOM 2322 C CA . ARG B 1 33 ? 55.339 -4.776 33.031 1.00 25.81 33 ARG B CA 1
ATOM 2323 C C . ARG B 1 33 ? 55.284 -6.116 32.290 1.00 24.98 33 ARG B C 1
ATOM 2324 O O . ARG B 1 33 ? 55.092 -7.161 32.898 1.00 25.69 33 ARG B O 1
ATOM 2332 N N . ALA B 1 34 ? 55.420 -6.090 30.969 1.00 24.23 34 ALA B N 1
ATOM 2333 C CA . ALA B 1 34 ? 55.346 -7.330 30.214 1.00 23.86 34 ALA B CA 1
ATOM 2334 C C . ALA B 1 34 ? 56.416 -8.307 30.700 1.00 22.85 34 ALA B C 1
ATOM 2335 O O . ALA B 1 34 ? 56.167 -9.490 30.831 1.00 22.66 34 ALA B O 1
ATOM 2337 N N . ALA B 1 35 ? 57.609 -7.797 30.958 1.00 22.77 35 ALA B N 1
ATOM 2338 C CA . ALA B 1 35 ? 58.689 -8.645 31.451 1.00 24.03 35 ALA B CA 1
ATOM 2339 C C . ALA B 1 35 ? 58.304 -9.316 32.780 1.00 23.15 35 ALA B C 1
ATOM 2340 O O . ALA B 1 35 ? 58.440 -10.534 32.950 1.00 22.73 35 ALA B O 1
ATOM 2342 N N . SER B 1 36 ? 57.854 -8.515 33.729 1.00 23.46 36 SER B N 1
ATOM 2343 C CA . SER B 1 36 ? 57.494 -9.051 35.037 1.00 24.75 36 SER B CA 1
ATOM 2344 C C . SER B 1 36 ? 56.304 -9.996 34.961 1.00 25.18 36 SER B C 1
ATOM 2345 O O . SER B 1 36 ? 56.314 -11.061 35.570 1.00 24.52 36 SER B O 1
ATOM 2348 N N . ILE B 1 37 ? 55.286 -9.625 34.192 1.00 25.12 37 ILE B N 1
ATOM 2349 C CA . ILE B 1 37 ? 54.112 -10.474 34.092 1.00 25.70 37 ILE B CA 1
ATOM 2350 C C . ILE B 1 37 ? 54.522 -11.886 33.738 1.00 28.09 37 ILE B C 1
ATOM 2351 O O . ILE B 1 37 ? 54.049 -12.872 34.335 1.00 24.46 37 ILE B O 1
ATOM 2356 N N . PHE B 1 38 ? 55.438 -11.985 32.784 1.00 30.46 38 PHE B N 1
ATOM 2357 C CA . PHE B 1 38 ? 55.847 -13.291 32.355 1.00 32.93 38 PHE B CA 1
ATOM 2358 C C . PHE B 1 38 ? 57.088 -13.863 32.989 1.00 33.41 38 PHE B C 1
ATOM 2359 O O . PHE B 1 38 ? 57.614 -14.850 32.511 1.00 33.85 38 PHE B O 1
ATOM 2367 N N . GLY B 1 39 ? 57.530 -13.263 34.084 1.00 34.98 39 GLY B N 1
ATOM 2368 C CA . GLY B 1 39 ? 58.696 -13.765 34.786 1.00 36.65 39 GLY B CA 1
ATOM 2369 C C . GLY B 1 39 ? 60.016 -13.725 34.041 1.00 36.33 39 GLY B C 1
ATOM 2370 O O . GLY B 1 39 ? 60.853 -14.589 34.226 1.00 39.23 39 GLY B O 1
ATOM 2371 N N . VAL B 1 40 ? 60.226 -12.724 33.205 1.00 35.48 40 VAL B N 1
ATOM 2372 C CA . VAL B 1 40 ? 61.482 -12.641 32.474 1.00 33.38 40 VAL B CA 1
ATOM 2373 C C . VAL B 1 40 ? 62.663 -12.431 33.438 1.00 32.63 40 VAL B C 1
ATOM 2374 O O . VAL B 1 40 ? 62.578 -11.652 34.379 1.00 29.77 40 VAL B O 1
ATOM 2378 N N . LYS B 1 41 ? 63.765 -13.132 33.193 1.00 32.95 41 LYS B N 1
ATOM 2379 C CA . LYS B 1 41 ? 64.935 -13.036 34.054 1.00 34.78 41 LYS B CA 1
ATOM 2380 C C . LYS B 1 41 ? 65.781 -11.816 33.757 1.00 33.41 41 LYS B C 1
ATOM 2381 O O . LYS B 1 41 ? 66.364 -11.225 34.661 1.00 29.52 41 LYS B O 1
ATOM 2387 N N . ARG B 1 42 ? 65.892 -11.458 32.487 1.00 34.14 42 ARG B N 1
ATOM 2388 C CA . ARG B 1 42 ? 66.654 -10.271 32.148 1.00 34.55 42 ARG B CA 1
ATOM 2389 C C . ARG B 1 42 ? 66.304 -9.581 30.836 1.00 30.72 42 ARG B C 1
ATOM 2390 O O . ARG B 1 42 ? 65.733 -10.165 29.907 1.00 25.60 42 ARG B O 1
ATOM 2398 N N . ILE B 1 43 ? 66.662 -8.308 30.799 1.00 26.93 43 ILE B N 1
ATOM 2399 C CA . ILE B 1 43 ? 66.386 -7.476 29.672 1.00 27.34 43 ILE B CA 1
ATOM 2400 C C . ILE B 1 43 ? 67.701 -6.905 29.155 1.00 28.06 43 ILE B C 1
ATOM 2401 O O . ILE B 1 43 ? 68.378 -6.126 29.834 1.00 25.06 43 ILE B O 1
ATOM 2406 N N . VAL B 1 44 ? 68.050 -7.329 27.945 1.00 29.31 44 VAL B N 1
ATOM 2407 C CA . VAL B 1 44 ? 69.270 -6.883 27.289 1.00 30.32 44 VAL B CA 1
ATOM 2408 C C . VAL B 1 44 ? 68.945 -5.758 26.326 1.00 28.26 44 VAL B C 1
ATOM 2409 O O . VAL B 1 44 ? 68.158 -5.942 25.412 1.00 29.26 44 VAL B O 1
ATOM 2413 N N . ILE B 1 45 ? 69.553 -4.596 26.519 1.00 29.74 45 ILE B N 1
ATOM 2414 C CA . ILE B 1 45 ? 69.330 -3.467 25.621 1.00 31.56 45 ILE B CA 1
ATOM 2415 C C . ILE B 1 45 ? 70.503 -3.377 24.6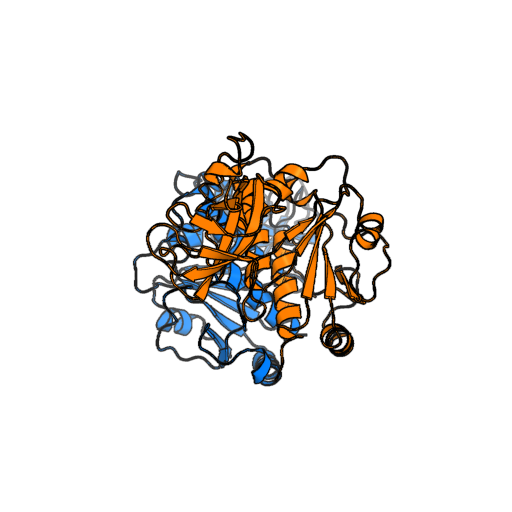25 1.00 32.86 45 ILE B C 1
ATOM 2416 O O . ILE B 1 45 ? 71.613 -3.059 25.031 1.00 34.47 45 ILE B O 1
ATOM 2421 N N . TYR B 1 46 ? 70.262 -3.635 23.337 1.00 33.65 46 TYR B N 1
ATOM 2422 C CA . TYR B 1 46 ? 71.331 -3.567 22.329 1.00 36.05 46 TYR B CA 1
ATOM 2423 C C . TYR B 1 46 ? 71.305 -2.331 21.433 1.00 38.99 46 TYR B C 1
ATOM 2424 O O . TYR B 1 46 ? 70.293 -1.637 21.290 1.00 36.71 46 TYR B O 1
ATOM 2433 N N . HIS B 1 47 ? 72.446 -2.062 20.822 1.00 43.06 47 HIS B N 1
ATOM 2434 C CA . HIS B 1 47 ? 72.575 -0.923 19.936 1.00 48.81 47 HIS B CA 1
ATOM 2435 C C . HIS B 1 47 ? 72.130 -1.252 18.498 1.00 52.57 47 HIS B C 1
ATOM 2436 O O . HIS B 1 47 ? 72.326 -2.373 18.038 1.00 47.57 47 HIS B O 1
ATOM 2443 N N . ASP B 1 48 ? 71.520 -0.298 17.792 1.00 59.00 48 ASP B N 1
ATOM 2444 C CA . ASP B 1 48 ? 71.138 -0.570 16.405 1.00 70.60 48 ASP B CA 1
ATOM 2445 C C . ASP B 1 48 ? 71.113 0.641 15.452 1.00 74.54 48 ASP B C 1
ATOM 2446 O O . ASP B 1 48 ? 72.026 0.783 14.635 1.00 75.42 48 ASP B O 1
ATOM 2451 N N . ASP B 1 49 ? 70.105 1.511 15.543 1.00 80.71 49 ASP B N 1
ATOM 2452 C CA . ASP B 1 49 ? 70.024 2.678 14.649 1.00 84.32 49 ASP B CA 1
ATOM 2453 C C . ASP B 1 49 ? 71.037 3.788 14.965 1.00 81.33 49 ASP B C 1
ATOM 2454 O O . ASP B 1 49 ? 71.905 3.621 15.823 1.00 77.39 49 ASP B O 1
ATOM 2459 N N . ALA B 1 50 ? 70.916 4.914 14.261 1.00 77.74 50 ALA B N 1
ATOM 2460 C CA . ALA B 1 50 ? 71.818 6.062 14.426 1.00 78.92 50 ALA B CA 1
ATOM 2461 C C . ALA B 1 50 ? 72.098 6.410 15.887 1.00 80.23 50 ALA B C 1
ATOM 2462 O O . ALA B 1 50 ? 73.119 6.013 16.454 1.00 84.10 50 ALA B O 1
ATOM 2464 N N . ASP B 1 51 ? 71.194 7.176 16.482 1.00 81.85 51 ASP B N 1
ATOM 2465 C CA . ASP B 1 51 ? 71.331 7.561 17.873 1.00 78.06 51 ASP B CA 1
ATOM 2466 C C . ASP B 1 51 ? 70.608 6.511 18.676 1.00 71.54 51 ASP B C 1
ATOM 2467 O O . ASP B 1 51 ? 70.421 5.386 18.217 1.00 70.65 51 ASP B O 1
ATOM 2472 N N . GLY B 1 52 ? 70.183 6.891 19.871 1.00 64.39 52 GLY B N 1
ATOM 2473 C CA . GLY B 1 52 ? 69.486 5.962 20.730 1.00 55.68 52 GLY B CA 1
ATOM 2474 C C . GLY B 1 52 ? 69.364 6.528 22.125 1.00 52.44 52 GLY B C 1
ATOM 2475 O O . GLY B 1 52 ? 69.892 7.600 22.416 1.00 50.98 52 GLY B O 1
ATOM 2476 N N . GLU B 1 53 ? 68.665 5.804 22.989 1.00 52.10 53 GLU B N 1
ATOM 2477 C CA . GLU B 1 53 ? 68.468 6.231 24.363 1.00 52.36 53 GLU B CA 1
ATOM 2478 C C . GLU B 1 53 ? 68.575 4.978 25.215 1.00 47.87 53 GLU B C 1
ATOM 2479 O O . GLU B 1 53 ? 67.663 4.635 25.961 1.00 44.70 53 GLU B O 1
ATOM 2485 N N . ALA B 1 54 ? 69.706 4.292 25.068 1.00 43.33 54 ALA B N 1
ATOM 2486 C CA . ALA B 1 54 ? 69.988 3.072 25.802 1.00 40.78 54 ALA B CA 1
ATOM 2487 C C . ALA B 1 54 ? 70.052 3.384 27.283 1.00 41.26 54 ALA B C 1
ATOM 2488 O O . ALA B 1 54 ? 69.662 2.573 28.125 1.00 34.14 54 ALA B O 1
ATOM 2490 N N . ARG B 1 55 ? 70.554 4.568 27.595 1.00 45.09 55 ARG B N 1
ATOM 2491 C CA . ARG B 1 55 ? 70.682 4.987 28.975 1.00 49.97 55 ARG B CA 1
ATOM 2492 C C . ARG B 1 55 ? 69.306 5.241 29.583 1.00 43.77 55 ARG B C 1
ATOM 2493 O O . ARG B 1 55 ? 69.030 4.782 30.696 1.00 35.49 55 ARG B O 1
ATOM 2501 N N . PHE B 1 56 ? 68.448 5.968 28.857 1.00 39.05 56 PHE B N 1
ATOM 2502 C CA . PHE B 1 56 ? 67.097 6.274 29.350 1.00 36.59 56 PHE B CA 1
ATOM 2503 C C . PHE B 1 56 ? 66.291 4.988 29.567 1.00 34.85 56 PHE B C 1
ATOM 2504 O O . PHE B 1 56 ? 65.578 4.835 30.558 1.00 34.87 56 PHE B O 1
ATOM 2512 N N . ILE B 1 57 ? 66.442 4.062 28.635 1.00 33.76 57 ILE B N 1
ATOM 2513 C CA . ILE B 1 57 ? 65.750 2.788 28.666 1.00 32.87 57 ILE B CA 1
ATOM 2514 C C . ILE B 1 57 ? 66.253 1.968 29.855 1.00 36.02 57 ILE B C 1
ATOM 2515 O O . ILE B 1 57 ? 65.467 1.318 30.551 1.00 34.74 57 ILE B O 1
ATOM 2520 N N . ARG B 1 58 ? 67.559 2.029 30.104 1.00 37.30 58 ARG B N 1
ATOM 2521 C CA . ARG B 1 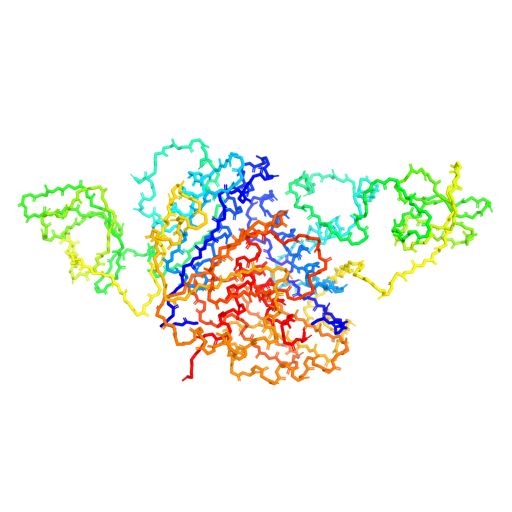58 ? 68.169 1.319 31.218 1.00 37.60 58 ARG B CA 1
ATOM 2522 C C . ARG B 1 58 ? 67.722 1.933 32.553 1.00 35.11 58 ARG B C 1
ATOM 2523 O O . ARG B 1 58 ? 67.462 1.230 33.529 1.00 30.47 58 ARG B O 1
ATOM 2531 N N . ASP B 1 59 ? 67.614 3.246 32.593 1.00 32.58 59 ASP B N 1
ATOM 2532 C CA . ASP B 1 59 ? 67.195 3.874 33.818 1.00 33.88 59 ASP B CA 1
ATOM 2533 C C . ASP B 1 59 ? 65.749 3.524 34.196 1.00 32.50 59 ASP B C 1
ATOM 2534 O O . ASP B 1 59 ? 65.513 3.043 35.307 1.00 34.55 59 ASP B O 1
ATOM 2539 N N . ILE B 1 60 ? 64.791 3.719 33.289 1.00 29.99 60 ILE B N 1
ATOM 2540 C CA . ILE B 1 60 ? 63.388 3.421 33.603 1.00 28.62 60 ILE B CA 1
ATOM 2541 C C . ILE B 1 60 ? 63.161 1.974 34.021 1.00 29.30 60 ILE B C 1
ATOM 2542 O O . ILE B 1 60 ? 62.525 1.730 35.045 1.00 29.48 60 ILE B O 1
ATOM 2547 N N . LEU B 1 61 ? 63.701 1.015 33.264 1.00 31.30 61 LEU B N 1
ATOM 2548 C CA . LEU B 1 61 ? 63.519 -0.404 33.577 1.00 30.87 61 LEU B CA 1
ATOM 2549 C C . LEU B 1 61 ? 64.072 -0.747 34.957 1.00 33.63 61 LEU B C 1
ATOM 2550 O O . LEU B 1 61 ? 63.453 -1.506 35.705 1.00 31.80 61 LEU B O 1
ATOM 2555 N N . THR B 1 62 ? 65.236 -0.187 35.284 1.00 36.53 62 THR B N 1
ATOM 2556 C CA . THR B 1 62 ? 65.845 -0.439 36.585 1.00 41.02 62 THR B CA 1
ATOM 2557 C C . THR B 1 62 ? 65.049 0.235 37.674 1.00 39.39 62 THR B C 1
ATOM 2558 O O . THR B 1 62 ? 64.750 -0.373 38.684 1.00 40.95 62 THR B O 1
ATOM 2562 N N . TYR B 1 63 ? 64.719 1.503 37.466 1.00 40.31 63 TYR B N 1
ATOM 2563 C CA . TYR B 1 63 ? 63.925 2.235 38.426 1.00 40.30 63 TYR B CA 1
ATOM 2564 C C . TYR B 1 63 ? 62.744 1.354 38.843 1.00 38.77 63 TYR B C 1
ATOM 2565 O O . TYR B 1 63 ? 62.456 1.240 40.020 1.00 35.62 63 TYR B O 1
ATOM 2574 N N . MET B 1 64 ? 62.098 0.704 37.880 1.00 38.87 64 MET B N 1
ATOM 2575 C CA . MET B 1 64 ? 60.939 -0.136 38.165 1.00 41.64 64 MET B CA 1
ATOM 2576 C C . MET B 1 64 ? 61.200 -1.457 38.825 1.00 41.86 64 MET B C 1
ATOM 2577 O O . MET B 1 64 ? 60.352 -1.960 39.564 1.00 42.02 64 MET B O 1
ATOM 2582 N N . ASP B 1 65 ? 62.356 -2.039 38.541 1.00 41.17 65 ASP B N 1
ATOM 2583 C CA . ASP B 1 65 ? 62.712 -3.323 39.117 1.00 41.08 65 ASP B CA 1
ATOM 2584 C C . ASP B 1 65 ? 63.138 -3.084 40.577 1.00 40.35 65 ASP B C 1
ATOM 2585 O O . ASP B 1 65 ? 62.885 -3.898 41.477 1.00 37.55 65 ASP B O 1
ATOM 2590 N N . THR B 1 66 ? 63.777 -1.942 40.790 1.00 40.39 66 THR B N 1
ATOM 2591 C CA . THR B 1 66 ? 64.257 -1.545 42.102 1.00 41.81 66 THR B CA 1
ATOM 2592 C C . THR B 1 66 ? 63.093 -1.286 43.051 1.00 43.35 66 THR B C 1
ATOM 2593 O O . THR B 1 66 ? 62.191 -0.504 42.733 1.00 39.95 66 THR B O 1
ATOM 2597 N N . PRO B 1 67 ? 63.108 -1.913 44.241 1.00 49.56 67 PRO B N 1
ATOM 2598 C CA . PRO B 1 67 ? 62.024 -1.704 45.212 1.00 52.97 67 PRO B CA 1
ATOM 2599 C C . PRO B 1 67 ? 61.868 -0.202 45.480 1.00 57.59 67 PRO B C 1
ATOM 2600 O O . PRO B 1 67 ? 62.838 0.552 45.369 1.00 54.45 67 PRO B O 1
ATOM 2604 N N . GLN B 1 68 ? 60.659 0.239 45.818 1.00 65.29 68 GLN B N 1
ATOM 2605 C CA . GLN B 1 68 ? 60.434 1.664 46.062 1.00 73.50 68 GLN B CA 1
ATOM 2606 C C . GLN B 1 68 ? 61.130 2.173 47.313 1.00 71.50 68 GLN B C 1
ATOM 2607 O O . GLN B 1 68 ? 61.373 3.374 47.449 1.00 72.23 68 GLN B O 1
ATOM 2613 N N . TYR B 1 69 ? 61.457 1.271 48.230 1.00 66.53 69 TYR B N 1
ATOM 2614 C CA . TYR B 1 69 ? 62.121 1.714 49.438 1.00 63.01 69 TYR B CA 1
ATOM 2615 C C . TYR B 1 69 ? 63.612 1.895 49.198 1.00 66.19 69 TYR B C 1
ATOM 2616 O O . TYR B 1 69 ? 64.407 1.867 50.129 1.00 73.09 69 TYR B O 1
ATOM 2625 N N . LEU B 1 70 ? 63.977 2.106 47.935 1.00 67.28 70 LEU B N 1
ATOM 2626 C CA . LEU B 1 70 ? 65.373 2.309 47.562 1.00 64.68 70 LEU B CA 1
ATOM 2627 C C . LEU B 1 70 ? 65.553 3.401 46.510 1.00 65.38 70 LEU B C 1
ATOM 2628 O O . LEU B 1 70 ? 66.444 4.236 46.617 1.00 68.01 70 LEU B O 1
ATOM 2633 N N . ARG B 1 71 ? 64.702 3.386 45.494 1.00 65.81 71 ARG B N 1
ATOM 2634 C CA . ARG B 1 71 ? 64.780 4.338 44.395 1.00 67.11 71 ARG B CA 1
ATOM 2635 C C . ARG B 1 71 ? 65.245 5.713 44.825 1.00 74.92 71 ARG B C 1
ATOM 2636 O O . ARG B 1 71 ? 66.134 6.294 44.203 1.00 75.80 71 ARG B O 1
ATOM 2644 N N . ARG B 1 72 ? 64.640 6.221 45.895 1.00 81.78 72 ARG B N 1
ATOM 2645 C CA . ARG B 1 72 ? 64.959 7.541 46.432 1.00 89.09 72 ARG B CA 1
ATOM 2646 C C . ARG B 1 72 ? 66.443 7.715 46.719 1.00 87.89 72 ARG B C 1
ATOM 2647 O O . ARG B 1 72 ? 66.978 8.813 46.588 1.00 92.77 72 ARG B O 1
ATOM 2655 N N . LYS B 1 73 ? 67.106 6.625 47.089 1.00 85.06 73 LYS B N 1
ATOM 2656 C CA . LYS B 1 73 ? 68.525 6.666 47.426 1.00 76.47 73 LYS B CA 1
ATOM 2657 C C . LYS B 1 73 ? 69.429 6.101 46.336 1.00 72.24 73 LYS B C 1
ATOM 2658 O O . LYS B 1 73 ? 70.639 6.331 46.355 1.00 66.49 73 LYS B O 1
ATOM 2664 N N . VAL B 1 74 ? 68.853 5.353 45.397 1.00 70.59 74 VAL B N 1
ATOM 2665 C CA . VAL B 1 74 ? 69.639 4.751 44.322 1.00 72.02 74 VAL B CA 1
ATOM 2666 C C . VAL B 1 74 ? 69.638 5.582 43.033 1.00 73.35 74 VAL B C 1
ATOM 2667 O O . VAL B 1 74 ? 70.517 5.417 42.183 1.00 72.81 74 VAL B O 1
ATOM 2671 N N . PHE B 1 75 ? 68.671 6.489 42.907 1.00 73.27 75 PHE B N 1
ATOM 2672 C CA . PHE B 1 75 ? 68.548 7.331 41.718 1.00 74.61 75 PHE B CA 1
ATOM 2673 C C . PHE B 1 75 ? 68.656 8.839 41.997 1.00 80.13 75 PHE B C 1
ATOM 2674 O O . PHE B 1 75 ? 67.860 9.401 42.753 1.00 88.78 75 PHE B O 1
ATOM 2682 N N . PRO B 1 76 ? 69.640 9.516 41.375 1.00 83.47 76 PRO B N 1
ATOM 2683 C CA . PRO B 1 76 ? 69.821 10.960 41.575 1.00 86.91 76 PRO B CA 1
ATOM 2684 C C . PRO B 1 76 ? 68.721 11.704 40.843 1.00 90.87 76 PRO B C 1
ATOM 2685 O O . PRO B 1 76 ? 68.096 11.155 39.939 1.00 97.31 76 PRO B O 1
ATOM 2689 N N . ILE B 1 77 ? 68.475 12.948 41.229 1.00 92.09 77 ILE B N 1
ATOM 2690 C CA . ILE B 1 77 ? 67.456 13.708 40.534 1.00 90.59 77 ILE B CA 1
ATOM 2691 C C . ILE B 1 77 ? 67.935 13.780 39.091 1.00 92.24 77 ILE B C 1
ATOM 2692 O O . ILE B 1 77 ? 68.952 14.412 38.792 1.00 95.64 77 ILE B O 1
ATOM 2697 N N . MET B 1 78 ? 67.223 13.095 38.204 1.00 93.22 78 MET B N 1
ATOM 2698 C CA . MET B 1 78 ? 67.574 13.097 36.795 1.00 90.82 78 MET B CA 1
ATOM 2699 C C . MET B 1 78 ? 66.402 13.646 35.993 1.00 86.72 78 MET B C 1
ATOM 2700 O O . MET B 1 78 ? 65.331 13.034 35.942 1.00 79.46 78 MET B O 1
ATOM 2705 N N . ARG B 1 79 ? 66.617 14.814 35.387 1.00 85.08 79 ARG B N 1
ATOM 2706 C CA . ARG B 1 79 ? 65.604 15.498 34.587 1.00 86.76 79 ARG B CA 1
ATOM 2707 C C . ARG B 1 79 ? 64.917 14.534 33.625 1.00 82.73 79 ARG B C 1
ATOM 2708 O O . ARG B 1 79 ? 63.712 14.636 33.391 1.00 76.91 79 ARG B O 1
ATOM 2716 N N . GLU B 1 80 ? 65.694 13.607 33.068 1.00 80.75 80 GLU B N 1
ATOM 2717 C CA . GLU B 1 80 ? 65.173 12.610 32.137 1.00 79.20 80 GLU B CA 1
ATOM 2718 C C . GLU B 1 80 ? 64.014 11.832 32.756 1.00 71.43 80 GLU B C 1
ATOM 2719 O O . GLU B 1 80 ? 63.029 11.521 32.079 1.00 69.95 80 GLU B O 1
ATOM 2725 N N . LEU B 1 81 ? 64.126 11.530 34.046 1.00 63.30 81 LEU B N 1
ATOM 2726 C CA . LEU B 1 81 ? 63.093 10.763 34.729 1.00 55.77 81 LEU B CA 1
ATOM 2727 C C . LEU B 1 81 ? 62.142 11.540 35.650 1.00 51.70 81 LEU B C 1
ATOM 2728 O O . LEU B 1 81 ? 61.753 11.059 36.723 1.00 47.94 81 LEU B O 1
ATOM 2733 N N . LYS B 1 82 ? 61.733 12.723 35.193 1.00 49.71 82 LYS B N 1
ATOM 2734 C CA . LYS B 1 82 ? 60.804 13.564 35.936 1.00 50.50 82 LYS B CA 1
ATOM 2735 C C . LYS B 1 82 ? 59.364 13.032 35.956 1.00 47.28 82 LYS B C 1
ATOM 2736 O O . LYS B 1 82 ? 58.560 13.459 36.786 1.00 45.61 82 LYS B O 1
ATOM 2742 N N . HIS B 1 83 ? 59.034 12.117 35.046 1.00 42.56 83 HIS B N 1
ATOM 2743 C CA . HIS B 1 83 ? 57.682 11.571 34.991 1.00 39.29 83 HIS B CA 1
ATOM 2744 C C . HIS B 1 83 ? 57.613 10.161 35.510 1.00 39.45 83 HIS B C 1
ATOM 2745 O O . HIS B 1 83 ? 56.720 9.391 35.148 1.00 37.07 83 HIS B O 1
ATOM 2752 N N . VAL B 1 84 ? 58.567 9.817 36.361 1.00 39.48 84 VAL B N 1
ATOM 2753 C CA . VAL B 1 84 ? 58.600 8.488 36.952 1.00 41.54 84 VAL B CA 1
ATOM 2754 C C . VAL B 1 84 ? 57.327 8.283 37.776 1.00 38.77 84 VAL B C 1
ATOM 2755 O O . VAL B 1 84 ? 56.900 7.160 38.034 1.00 35.75 84 VAL B O 1
ATOM 2759 N N . GLY B 1 85 ? 56.715 9.385 38.181 1.00 38.73 85 GLY B N 1
ATOM 2760 C CA . GLY B 1 85 ? 55.507 9.311 38.967 1.00 38.57 85 GLY B CA 1
ATOM 2761 C C . GLY B 1 85 ? 54.350 8.596 38.297 1.00 40.36 85 GLY B C 1
ATOM 2762 O O . GLY B 1 85 ? 53.525 7.995 38.984 1.00 40.41 85 GLY B O 1
ATOM 2763 N N . ILE B 1 86 ? 54.266 8.645 36.969 1.00 39.92 86 ILE B N 1
ATOM 2764 C CA . ILE B 1 86 ? 53.167 7.966 36.304 1.00 38.67 86 ILE B CA 1
ATOM 2765 C C . ILE B 1 86 ? 53.485 6.570 35.810 1.00 39.67 86 ILE B C 1
ATOM 2766 O O . ILE B 1 86 ? 52.722 6.009 35.032 1.00 42.11 86 ILE B O 1
ATOM 2771 N N . LEU B 1 87 ? 54.603 6.000 36.240 1.00 39.91 87 LEU B N 1
ATOM 2772 C CA . LEU B 1 87 ? 54.922 4.647 35.810 1.00 43.09 87 LEU B CA 1
ATOM 2773 C C . LEU B 1 87 ? 53.966 3.716 36.521 1.00 47.01 87 LEU B C 1
ATOM 2774 O O . LEU B 1 87 ? 53.713 3.875 37.712 1.00 46.59 87 LEU B O 1
ATOM 2779 N N . PRO B 1 88 ? 53.405 2.736 35.802 1.00 53.06 88 PRO B N 1
ATOM 2780 C CA . PRO B 1 88 ? 52.470 1.804 36.434 1.00 55.17 88 PRO B CA 1
ATOM 2781 C C . PRO B 1 88 ? 53.114 0.950 37.500 1.00 55.08 88 PRO B C 1
ATOM 2782 O O . PRO B 1 88 ? 54.243 0.497 37.351 1.00 53.59 88 PRO B O 1
ATOM 2786 N N . PRO B 1 89 ? 52.387 0.708 38.595 1.00 54.89 89 PRO B N 1
ATOM 2787 C CA . PRO B 1 89 ? 52.891 -0.107 39.700 1.00 52.82 89 PRO B CA 1
ATOM 2788 C C . PRO B 1 89 ? 53.320 -1.510 39.263 1.00 48.50 89 PRO B C 1
ATOM 2789 O O . PRO B 1 89 ? 52.895 -2.034 38.237 1.00 47.38 89 PRO B O 1
ATOM 2793 N N . LEU B 1 90 ? 54.181 -2.110 40.058 1.00 43.80 90 LEU B N 1
ATOM 2794 C CA . LEU B 1 90 ? 54.653 -3.440 39.769 1.00 39.56 90 LEU B CA 1
ATOM 2795 C C . LEU B 1 90 ? 54.635 -4.209 41.089 1.00 41.14 90 LEU B C 1
ATOM 2796 O O . LEU B 1 90 ? 55.535 -4.067 41.934 1.00 38.58 90 LEU B O 1
ATOM 2801 N N . ARG B 1 91 ? 53.581 -4.995 41.281 1.00 43.99 91 ARG B N 1
ATOM 2802 C CA . ARG B 1 91 ? 53.458 -5.771 42.499 1.00 46.80 91 ARG B CA 1
ATOM 2803 C C . ARG B 1 91 ? 54.058 -7.133 42.281 1.00 45.80 91 ARG B C 1
ATOM 2804 O O . ARG B 1 91 ? 53.397 -8.049 41.810 1.00 44.13 91 ARG B O 1
ATOM 2812 N N . THR B 1 92 ? 55.330 -7.241 42.628 1.00 46.81 92 THR B N 1
ATOM 2813 C CA . THR B 1 92 ? 56.090 -8.464 42.479 1.00 47.81 92 THR B CA 1
ATOM 2814 C C . THR B 1 92 ? 56.644 -8.897 43.842 1.00 47.30 92 THR B C 1
ATOM 2815 O O . THR B 1 92 ? 56.797 -8.081 44.757 1.00 50.88 92 THR B O 1
ATOM 2819 N N . PRO B 1 93 ? 56.955 -10.195 43.987 1.00 45.67 93 PRO B N 1
ATOM 2820 C CA . PRO B 1 93 ? 57.501 -10.761 45.230 1.00 44.95 93 PRO B CA 1
ATOM 2821 C C . PRO B 1 93 ? 58.627 -9.939 45.858 1.00 45.45 93 PRO B C 1
ATOM 2822 O O . PRO B 1 93 ? 58.748 -9.877 47.084 1.00 48.29 93 PRO B O 1
ATOM 2826 N N . HIS B 1 94 ? 59.445 -9.309 45.019 1.00 46.36 94 HIS B N 1
ATOM 2827 C CA . HIS B 1 94 ? 60.565 -8.507 45.496 1.00 45.97 94 HIS B CA 1
ATOM 2828 C C . HIS B 1 94 ? 60.208 -7.043 45.723 1.00 46.62 94 HIS B C 1
ATOM 2829 O O . HIS B 1 94 ? 61.081 -6.208 45.995 1.00 42.87 94 HIS B O 1
ATOM 2836 N N . HIS B 1 95 ? 58.917 -6.736 45.632 1.00 49.35 95 HIS B N 1
ATOM 2837 C CA . HIS B 1 95 ? 58.449 -5.381 45.883 1.00 55.10 95 HIS B CA 1
ATOM 2838 C C . HIS B 1 95 ? 57.517 -5.360 47.104 1.00 62.43 95 HIS B C 1
ATOM 2839 O O . HIS B 1 95 ? 56.381 -4.886 47.026 1.00 61.05 95 HIS B O 1
ATOM 2846 N N . PRO B 1 96 ? 57.990 -5.875 48.254 1.00 69.72 96 PRO B N 1
ATOM 2847 C CA . PRO B 1 96 ? 57.162 -5.890 49.462 1.00 72.03 96 PRO B CA 1
ATOM 2848 C C . PRO B 1 96 ? 57.008 -4.468 49.956 1.00 70.29 96 PRO B C 1
ATOM 2849 O O . PRO B 1 96 ? 57.949 -3.677 49.866 1.00 66.64 96 PRO B O 1
ATOM 2853 N N . THR B 1 97 ? 55.833 -4.143 50.478 1.00 67.08 97 THR B N 1
ATOM 2854 C CA . THR B 1 97 ? 55.587 -2.805 50.985 1.00 68.85 97 THR B CA 1
ATOM 2855 C C . THR B 1 97 ? 55.351 -2.875 52.490 1.00 71.50 97 THR B C 1
ATOM 2856 O O . THR B 1 97 ? 55.509 -1.881 53.205 1.00 76.50 97 THR B O 1
ATOM 2860 N N . GLY B 1 98 ? 54.982 -4.062 52.963 1.00 72.77 98 GLY B N 1
ATOM 2861 C CA . GLY B 1 98 ? 54.742 -4.250 54.379 1.00 70.54 98 GLY B CA 1
ATOM 2862 C C . GLY B 1 98 ? 56.028 -4.503 55.145 1.00 70.32 98 GLY B C 1
ATOM 2863 O O . GLY B 1 98 ? 56.832 -5.343 54.751 1.00 69.01 98 GLY B O 1
ATOM 2864 N N . LYS B 1 99 ? 56.211 -3.767 56.238 1.00 73.48 99 LYS B N 1
ATOM 2865 C CA . LYS B 1 99 ? 57.383 -3.868 57.118 1.00 75.43 99 LYS B CA 1
ATOM 2866 C C . LYS B 1 99 ? 58.036 -5.271 57.166 1.00 71.39 99 LYS B C 1
ATOM 2867 O O . LYS B 1 99 ? 57.345 -6.298 57.141 1.00 66.56 99 LYS B O 1
ATOM 2873 N N . PRO B 1 100 ? 59.382 -5.324 57.241 1.00 71.25 100 PRO B N 1
ATOM 2874 C CA . PRO B 1 100 ? 60.144 -6.578 57.284 1.00 72.58 100 PRO B CA 1
ATOM 2875 C C . PRO B 1 100 ? 59.755 -7.579 58.365 1.00 74.74 100 PRO B C 1
ATOM 2876 O O . PRO B 1 100 ? 59.666 -7.237 59.542 1.00 82.13 100 PRO B O 1
ATOM 2880 N N . VAL B 1 101 ? 59.532 -8.822 57.942 1.00 75.35 101 VAL B N 1
ATOM 2881 C CA . VAL B 1 101 ? 59.153 -9.897 58.848 1.00 71.35 101 VAL B CA 1
ATOM 2882 C C . VAL B 1 101 ? 60.113 -11.079 58.731 1.00 71.60 101 VAL B C 1
ATOM 2883 O O . VAL B 1 101 ? 60.908 -11.165 57.794 1.00 74.37 101 VAL B O 1
ATOM 2887 N N . THR B 1 102 ? 60.009 -11.998 59.684 1.00 70.41 102 THR B N 1
ATOM 2888 C CA . THR B 1 102 ? 60.866 -13.179 59.755 1.00 67.43 102 THR B CA 1
ATOM 2889 C C . THR B 1 102 ? 60.716 -14.158 58.592 1.00 64.30 102 THR B C 1
ATOM 2890 O O . THR B 1 102 ? 59.600 -14.492 58.197 1.00 63.09 102 THR B O 1
ATOM 2894 N N . GLY B 1 103 ? 61.850 -14.611 58.056 1.00 61.36 103 GLY B N 1
ATOM 2895 C CA . GLY B 1 103 ? 61.851 -15.579 56.960 1.00 58.58 103 GLY B CA 1
ATOM 2896 C C . GLY B 1 103 ? 61.425 -15.099 55.578 1.00 57.50 103 GLY B C 1
ATOM 2897 O O . GLY B 1 103 ? 61.407 -15.873 54.615 1.00 54.54 103 GLY B O 1
ATOM 2898 N N . GLU B 1 104 ? 61.071 -13.823 55.484 1.00 59.66 104 GLU B N 1
ATOM 2899 C CA . GLU B 1 104 ? 60.634 -13.212 54.230 1.00 60.98 104 GLU B CA 1
ATOM 2900 C C . GLU B 1 104 ? 61.875 -12.701 53.495 1.00 57.28 104 GLU B C 1
ATOM 2901 O O . GLU B 1 104 ? 62.862 -12.344 54.137 1.00 52.35 104 GLU B O 1
ATOM 2907 N N . TYR B 1 105 ? 61.836 -12.673 52.162 1.00 55.06 105 TYR B N 1
ATOM 2908 C CA . TYR B 1 105 ? 62.983 -12.195 51.384 1.00 54.14 105 TYR B CA 1
ATOM 2909 C C . TYR B 1 105 ? 62.879 -10.730 50.992 1.00 53.71 105 TYR B C 1
ATOM 2910 O O . TYR B 1 105 ? 61.804 -10.236 50.668 1.00 53.53 105 TYR B O 1
ATOM 2919 N N . ARG B 1 106 ? 63.996 -10.024 51.026 1.00 52.71 106 ARG B N 1
ATOM 2920 C CA . ARG B 1 106 ? 63.986 -8.618 50.651 1.00 54.77 106 ARG B CA 1
ATOM 2921 C C . ARG B 1 106 ? 65.303 -8.272 49.988 1.00 55.00 106 ARG B C 1
ATOM 2922 O O . ARG B 1 106 ? 66.353 -8.760 50.394 1.00 58.74 106 ARG B O 1
ATOM 2930 N N . GLN B 1 107 ? 65.250 -7.453 48.948 1.00 53.43 107 GLN B N 1
ATOM 2931 C CA . GLN B 1 107 ? 66.470 -7.021 48.297 1.00 51.72 107 GLN B CA 1
ATOM 2932 C C . GLN B 1 107 ? 66.979 -5.854 49.150 1.00 50.72 107 GLN B C 1
ATOM 2933 O O . GLN B 1 107 ? 66.185 -5.031 49.645 1.00 48.88 107 GLN B O 1
ATOM 2939 N N . GLY B 1 108 ? 68.294 -5.770 49.325 1.00 49.39 108 GLY B N 1
ATOM 2940 C CA . GLY B 1 108 ? 68.834 -4.682 50.123 1.00 47.81 108 GLY B CA 1
ATOM 2941 C C . GLY B 1 108 ? 69.997 -3.912 49.533 1.00 46.28 108 GLY B C 1
ATOM 2942 O O . GLY B 1 108 ? 70.836 -4.467 48.841 1.00 45.61 108 GLY B O 1
ATOM 2943 N N . LEU B 1 109 ? 70.039 -2.618 49.801 1.00 48.52 109 LEU B N 1
ATOM 2944 C CA . LEU B 1 109 ? 71.136 -1.795 49.331 1.00 50.46 109 LEU B CA 1
ATOM 2945 C C . LEU B 1 109 ? 72.191 -1.748 50.420 1.00 54.32 109 LEU B C 1
ATOM 2946 O O . LEU B 1 109 ? 71.886 -1.427 51.563 1.00 52.60 109 LEU B O 1
ATOM 2951 N N . THR B 1 110 ? 73.431 -2.067 50.065 1.00 58.31 110 THR B N 1
ATOM 2952 C CA . THR B 1 110 ? 74.526 -2.034 51.020 1.00 64.36 110 THR B CA 1
ATOM 2953 C C . THR B 1 110 ? 74.930 -0.579 51.240 1.00 65.06 110 THR B C 1
ATOM 2954 O O . THR B 1 110 ? 75.108 0.175 50.276 1.00 69.07 110 THR B O 1
ATOM 2958 N N . VAL B 1 111 ? 75.070 -0.185 52.507 1.00 64.48 111 VAL B N 1
ATOM 2959 C CA . VAL B 1 111 ? 75.405 1.200 52.848 1.00 60.42 111 VAL B CA 1
ATOM 2960 C C . VAL B 1 111 ? 76.817 1.463 53.333 1.00 62.46 111 VAL B C 1
ATOM 2961 O O . VAL B 1 111 ? 77.510 2.327 52.791 1.00 57.96 111 VAL B O 1
ATOM 2965 N N . LYS B 1 112 ? 77.227 0.735 54.366 1.00 67.80 112 LYS B N 1
ATOM 2966 C CA . LYS B 1 112 ? 78.548 0.920 54.951 1.00 76.71 112 LYS B CA 1
ATOM 2967 C C . LYS B 1 112 ? 79.102 -0.361 55.565 1.00 81.19 112 LYS B C 1
ATOM 2968 O O . LYS B 1 112 ? 78.355 -1.155 56.140 1.00 76.33 112 LYS B O 1
ATOM 2974 N N . ARG B 1 113 ? 80.412 -0.560 55.422 1.00 87.61 113 ARG B N 1
ATOM 2975 C CA . ARG B 1 113 ? 81.079 -1.732 55.986 1.00 96.18 113 ARG B CA 1
ATOM 2976 C C . ARG B 1 113 ? 81.294 -1.376 57.443 1.00 92.99 113 ARG B C 1
ATOM 2977 O O . ARG B 1 113 ? 82.088 -0.490 57.752 1.00 95.19 113 ARG B O 1
ATOM 2985 N N . VAL B 1 114 ? 80.584 -2.054 58.337 1.00 88.53 114 VAL B N 1
ATOM 2986 C CA . VAL B 1 114 ? 80.702 -1.744 59.752 1.00 82.23 114 VAL B CA 1
ATOM 2987 C C . VAL B 1 114 ? 81.596 -2.708 60.509 1.00 85.67 114 VAL B C 1
ATOM 2988 O O . VAL B 1 114 ? 81.872 -3.821 60.054 1.00 85.78 114 VAL B O 1
ATOM 2992 N N . LYS B 1 115 ? 82.044 -2.241 61.670 1.00 89.97 115 LYS B N 1
ATOM 2993 C CA . LYS B 1 115 ? 82.921 -2.983 62.561 1.00 94.50 115 LYS B CA 1
ATOM 2994 C C . LYS B 1 115 ? 82.563 -4.463 62.687 1.00 96.04 115 LYS B C 1
ATOM 2995 O O . LYS B 1 115 ? 83.434 -5.332 62.577 1.00 96.13 115 LYS B O 1
ATOM 3001 N N . LYS B 1 116 ? 81.283 -4.750 62.901 1.00 96.35 116 LYS B N 1
ATOM 3002 C CA . LYS B 1 116 ? 80.830 -6.133 63.034 1.00 98.15 116 LYS B CA 1
ATOM 3003 C C . LYS B 1 116 ? 80.706 -6.795 61.653 1.00 102.71 116 LYS B C 1
ATOM 3004 O O . LYS B 1 116 ? 80.996 -7.986 61.491 1.00 106.52 116 LYS B O 1
ATOM 3010 N N . GLY B 1 117 ? 80.281 -6.006 60.666 1.00 104.25 117 GLY B N 1
ATOM 3011 C CA . GLY B 1 117 ? 80.120 -6.509 59.312 1.00 101.57 117 GLY B CA 1
ATOM 3012 C C . GLY B 1 117 ? 79.679 -5.439 58.327 1.00 95.96 117 GLY B C 1
ATOM 3013 O O . GLY B 1 117 ? 80.485 -4.601 57.915 1.00 100.89 117 GLY B O 1
ATOM 3014 N N . THR B 1 118 ? 78.404 -5.463 57.941 1.00 90.78 118 THR B N 1
ATOM 3015 C CA . THR B 1 118 ? 77.883 -4.471 57.004 1.00 77.81 118 THR B CA 1
ATOM 3016 C C . THR B 1 118 ? 76.393 -4.173 57.222 1.00 73.48 118 THR B C 1
ATOM 3017 O O . THR B 1 118 ? 75.582 -5.075 57.442 1.00 64.55 118 THR B O 1
ATOM 3021 N N . LEU B 1 119 ? 76.049 -2.894 57.160 1.00 72.12 119 LEU B N 1
ATOM 3022 C CA . LEU B 1 119 ? 74.674 -2.454 57.343 1.00 77.07 119 LEU B CA 1
ATOM 3023 C C . LEU B 1 119 ? 73.996 -2.313 55.977 1.00 75.36 119 LEU B C 1
ATOM 3024 O O . LEU B 1 119 ? 74.449 -1.542 55.127 1.00 74.87 119 LEU B O 1
ATOM 3029 N N . VAL B 1 120 ? 72.910 -3.055 55.776 1.00 72.59 120 VAL B N 1
ATOM 3030 C CA . VAL B 1 120 ? 72.161 -3.027 54.518 1.00 69.59 120 VAL B CA 1
ATOM 3031 C C . VAL B 1 120 ? 70.804 -2.354 54.726 1.00 67.99 120 VAL B C 1
ATOM 3032 O O . VAL B 1 120 ? 70.222 -2.475 55.799 1.00 70.63 120 VAL B O 1
ATOM 3036 N N . ASP B 1 121 ? 70.308 -1.639 53.713 1.00 65.50 121 ASP B N 1
ATOM 3037 C CA . ASP B 1 121 ? 69.008 -0.979 53.824 1.00 60.53 121 ASP B CA 1
ATOM 3038 C C . ASP B 1 121 ? 67.919 -1.905 53.318 1.00 62.16 121 ASP B C 1
ATOM 3039 O O . ASP B 1 121 ? 67.731 -2.050 52.113 1.00 60.35 121 ASP B O 1
ATOM 3044 N N . ILE B 1 122 ? 67.198 -2.523 54.242 1.00 66.01 122 ILE B N 1
ATOM 3045 C CA . ILE B 1 122 ? 66.134 -3.449 53.889 1.00 69.37 122 ILE B CA 1
ATOM 3046 C C . ILE B 1 122 ? 64.792 -2.709 53.802 1.00 67.76 122 ILE B C 1
ATOM 3047 O O . ILE B 1 122 ? 64.752 -1.534 53.449 1.00 60.77 122 ILE B O 1
ATOM 3052 N N . GLY B 1 123 ? 63.702 -3.399 54.124 1.00 68.86 123 GLY B N 1
ATOM 3053 C CA . GLY B 1 123 ? 62.397 -2.774 54.083 1.00 76.27 123 GLY B CA 1
ATOM 3054 C C . GLY B 1 123 ? 62.289 -1.422 54.768 1.00 83.20 123 GLY B C 1
ATOM 3055 O O . GLY B 1 123 ? 62.673 -0.396 54.202 1.00 80.36 123 GLY B O 1
ATOM 3056 N N . ALA B 1 124 ? 61.771 -1.429 55.994 1.00 88.43 124 ALA B N 1
ATOM 3057 C CA . ALA B 1 124 ? 61.554 -0.208 56.770 1.00 99.41 124 ALA B CA 1
ATOM 3058 C C . ALA B 1 124 ? 62.784 0.518 57.296 1.00 104.59 124 ALA B C 1
ATOM 3059 O O . ALA B 1 124 ? 63.318 1.406 56.636 1.00 111.55 124 ALA B O 1
ATOM 3061 N N . ASP B 1 125 ? 63.208 0.155 58.501 1.00 106.57 125 ASP B N 1
ATOM 3062 C CA . ASP B 1 125 ? 64.349 0.793 59.144 1.00 104.40 125 ASP B CA 1
ATOM 3063 C C . ASP B 1 125 ? 65.687 0.265 58.661 1.00 101.82 125 ASP B C 1
ATOM 3064 O O . ASP B 1 125 ? 65.769 -0.378 57.611 1.00 106.76 125 ASP B O 1
ATOM 3069 N N . LYS B 1 126 ? 66.736 0.544 59.430 1.00 96.16 126 LYS B N 1
ATOM 3070 C CA . LYS B 1 126 ? 68.072 0.108 59.052 1.00 86.47 126 LYS B CA 1
ATOM 3071 C C . LYS B 1 126 ? 68.507 -1.131 59.825 1.00 84.22 126 LYS B C 1
ATOM 3072 O O . LYS B 1 126 ? 68.308 -1.214 61.040 1.00 79.43 126 LYS B O 1
ATOM 3078 N N . LEU B 1 127 ? 69.100 -2.089 59.111 1.00 84.55 127 LEU B N 1
ATOM 3079 C CA . LEU B 1 127 ? 69.569 -3.344 59.706 1.00 85.95 127 LEU B CA 1
ATOM 3080 C C . LEU B 1 127 ? 70.944 -3.716 59.169 1.00 78.09 127 LEU B C 1
ATOM 3081 O O . LEU B 1 127 ? 71.596 -2.912 58.493 1.00 72.27 127 LEU B O 1
ATOM 3086 N N . ALA B 1 128 ? 71.369 -4.948 59.455 1.00 71.24 128 ALA B N 1
ATOM 3087 C CA . ALA B 1 128 ? 72.680 -5.411 59.014 1.00 64.65 128 ALA B CA 1
ATOM 3088 C C . ALA B 1 128 ? 72.835 -6.918 58.862 1.00 60.71 128 ALA B C 1
ATOM 3089 O O . ALA B 1 128 ? 72.080 -7.714 59.435 1.00 58.55 128 ALA B O 1
ATOM 3091 N N . LEU B 1 129 ? 73.843 -7.276 58.071 1.00 58.16 129 LEU B N 1
ATOM 3092 C CA . LEU B 1 129 ? 74.222 -8.650 57.768 1.00 57.20 129 LEU B CA 1
ATOM 3093 C C . LEU B 1 129 ? 75.620 -8.807 58.361 1.00 61.70 129 LEU B C 1
ATOM 3094 O O . LEU B 1 129 ? 76.254 -7.805 58.716 1.00 58.66 129 LEU B O 1
ATOM 3099 N N . CYS B 1 130 ? 76.113 -10.039 58.479 1.00 68.78 130 CYS B N 1
ATOM 3100 C CA . CYS B 1 130 ? 77.447 -10.240 59.049 1.00 79.57 130 CYS B CA 1
ATOM 3101 C C . CYS B 1 130 ? 78.556 -9.889 58.053 1.00 82.64 130 CYS B C 1
ATOM 3102 O O . CYS B 1 130 ? 79.336 -8.974 58.295 1.00 81.29 130 CYS B O 1
ATOM 3105 N N . ARG B 1 131 ? 78.604 -10.610 56.934 1.00 88.03 131 ARG B N 1
ATOM 3106 C CA . ARG B 1 131 ? 79.606 -10.412 55.884 1.00 93.68 131 ARG B CA 1
ATOM 3107 C C . ARG B 1 131 ? 80.128 -8.982 55.762 1.00 99.07 131 ARG B C 1
ATOM 3108 O O . ARG B 1 131 ? 79.359 -8.013 55.779 1.00 96.48 131 ARG B O 1
ATOM 3116 N N . GLU B 1 132 ? 81.447 -8.872 55.623 1.00 106.84 132 GLU B N 1
ATOM 3117 C CA . GLU B 1 132 ? 82.127 -7.586 55.502 1.00 117.84 132 GLU B CA 1
ATOM 3118 C C . GLU B 1 132 ? 82.491 -7.274 54.055 1.00 122.91 132 GLU B C 1
ATOM 3119 O O . GLU B 1 132 ? 82.225 -6.171 53.573 1.00 125.80 132 GLU B O 1
ATOM 3125 N N . LYS B 1 133 ? 83.101 -8.248 53.375 1.00 124.41 133 LYS B N 1
ATOM 3126 C CA . LYS B 1 133 ? 83.519 -8.107 51.975 1.00 124.79 133 LYS B CA 1
ATOM 3127 C C . LYS B 1 133 ? 82.420 -7.439 51.158 1.00 121.24 133 LYS B C 1
ATOM 3128 O O . LYS B 1 133 ? 82.690 -6.816 50.128 1.00 132.25 133 LYS B O 1
ATOM 3134 N N . LEU B 1 134 ? 81.182 -7.592 51.625 1.00 110.76 134 LEU B N 1
ATOM 3135 C CA . LEU B 1 134 ? 80.016 -7.005 50.980 1.00 91.09 134 LEU B CA 1
ATOM 3136 C C . LEU B 1 134 ? 80.345 -5.615 50.478 1.00 86.04 134 LEU B C 1
ATOM 3137 O O . LEU B 1 134 ? 80.370 -4.663 51.260 1.00 86.23 134 LEU B O 1
ATOM 3142 N N . THR B 1 135 ? 80.600 -5.494 49.182 1.00 82.05 135 THR B N 1
ATOM 3143 C CA . THR B 1 135 ? 80.913 -4.192 48.621 1.00 76.47 135 THR B CA 1
ATOM 3144 C C . THR B 1 135 ? 79.761 -3.242 48.970 1.00 75.32 135 THR B C 1
ATOM 3145 O O . THR B 1 135 ? 78.590 -3.636 48.970 1.00 69.53 135 THR B O 1
ATOM 3149 N N . VAL B 1 136 ? 80.100 -1.998 49.285 1.00 72.72 136 VAL B N 1
ATOM 3150 C CA . VAL B 1 136 ? 79.089 -1.015 49.638 1.00 76.98 136 VAL B CA 1
ATOM 3151 C C . VAL B 1 136 ? 78.463 -0.426 48.385 1.00 79.41 136 VAL B C 1
ATOM 3152 O O . VAL B 1 136 ? 79.010 -0.546 47.288 1.00 87.03 136 VAL B O 1
ATOM 3156 N N . ASN B 1 137 ? 77.312 0.211 48.568 1.00 80.63 137 ASN B N 1
ATOM 3157 C CA . ASN B 1 137 ? 76.592 0.855 47.483 1.00 76.01 137 ASN B CA 1
ATOM 3158 C C . ASN B 1 137 ? 76.246 -0.113 46.350 1.00 75.53 137 ASN B C 1
ATOM 3159 O O . ASN B 1 137 ? 76.461 0.190 45.171 1.00 70.97 137 ASN B O 1
ATOM 3164 N N . ARG B 1 138 ? 75.722 -1.279 46.718 1.00 75.76 138 ARG B N 1
ATOM 3165 C CA . ARG B 1 138 ? 75.327 -2.291 45.743 1.00 80.07 138 ARG B CA 1
ATOM 3166 C C . ARG B 1 138 ? 74.111 -3.061 46.244 1.00 79.85 138 ARG B C 1
ATOM 3167 O O . ARG B 1 138 ? 74.008 -3.370 47.431 1.00 83.23 138 ARG B O 1
ATOM 3175 N N . ILE B 1 139 ? 73.182 -3.353 45.337 1.00 77.27 139 ILE B N 1
ATOM 3176 C CA . ILE B 1 139 ? 71.968 -4.076 45.702 1.00 72.44 139 ILE B CA 1
ATOM 3177 C C . ILE B 1 139 ? 72.109 -5.586 45.573 1.00 71.20 139 ILE B C 1
ATOM 3178 O O . ILE B 1 139 ? 72.639 -6.089 44.584 1.00 68.26 139 ILE B O 1
ATOM 3183 N N . MET B 1 140 ? 71.654 -6.301 46.596 1.00 73.15 140 MET B N 1
ATOM 3184 C CA . MET B 1 140 ? 71.657 -7.761 46.579 1.00 73.87 140 MET B CA 1
ATOM 3185 C C . MET B 1 140 ? 70.517 -8.282 47.451 1.00 65.42 140 MET B C 1
ATOM 3186 O O . MET B 1 140 ? 69.853 -7.520 48.163 1.00 57.58 140 MET B O 1
ATOM 3191 N N . SER B 1 141 ? 70.262 -9.576 47.379 1.00 57.39 141 SER B N 1
ATOM 3192 C CA . SER B 1 141 ? 69.161 -10.125 48.141 1.00 54.24 141 SER B CA 1
ATOM 3193 C C . SER B 1 141 ? 69.577 -10.753 49.461 1.00 54.94 141 SER B C 1
ATOM 3194 O O . SER B 1 141 ? 70.705 -11.221 49.619 1.00 54.66 141 SER B O 1
ATOM 3197 N N . PHE B 1 142 ? 68.644 -10.748 50.406 1.00 58.01 142 PHE B N 1
ATOM 3198 C CA . PHE B 1 142 ? 68.860 -11.341 51.712 1.00 61.91 142 PHE B CA 1
ATOM 3199 C C . PHE B 1 142 ? 67.507 -11.862 52.162 1.00 66.85 142 PHE B C 1
ATOM 3200 O O . PHE B 1 142 ? 66.480 -11.567 51.549 1.00 61.55 142 PHE B O 1
ATOM 3208 N N . ARG B 1 143 ? 67.514 -12.639 53.239 1.00 74.13 143 ARG B N 1
ATOM 3209 C CA . ARG B 1 143 ? 66.288 -13.167 53.807 1.00 85.53 143 ARG B CA 1
ATOM 3210 C C . ARG B 1 143 ? 66.329 -12.915 55.306 1.00 86.48 143 ARG B C 1
ATOM 3211 O O . ARG B 1 143 ? 67.241 -13.362 55.999 1.00 90.58 143 ARG B O 1
ATOM 3219 N N . VAL B 1 144 ? 65.347 -12.163 55.789 1.00 86.12 144 VAL B N 1
ATOM 3220 C CA . VAL B 1 144 ? 65.237 -11.826 57.202 1.00 82.54 144 VAL B CA 1
ATOM 3221 C C . VAL B 1 144 ? 65.249 -13.077 58.071 1.00 85.76 144 VAL B C 1
ATOM 3222 O O . VAL B 1 144 ? 64.426 -13.975 57.885 1.00 87.93 144 VAL B O 1
ATOM 3226 N N . VAL B 1 145 ? 66.185 -13.131 59.017 1.00 86.66 145 VAL B N 1
ATOM 3227 C CA . VAL B 1 145 ? 66.287 -14.272 59.923 1.00 87.79 145 VAL B CA 1
ATOM 3228 C C . VAL B 1 145 ? 65.732 -13.909 61.303 1.00 87.25 145 VAL B C 1
ATOM 3229 O O . VAL B 1 145 ? 65.005 -14.698 61.908 1.00 90.03 145 VAL B O 1
ATOM 3233 N N . ARG B 1 146 ? 66.071 -12.719 61.795 1.00 87.75 146 ARG B N 1
ATOM 3234 C CA . ARG B 1 146 ? 65.576 -12.262 63.094 1.00 84.59 146 ARG B CA 1
ATOM 3235 C C . ARG B 1 146 ? 65.295 -10.754 63.154 1.00 80.71 146 ARG B C 1
ATOM 3236 O O . ARG B 1 146 ? 66.143 -9.919 62.800 1.00 72.99 146 ARG B O 1
ATOM 3244 N N . LEU B 1 147 ? 64.091 -10.420 63.611 1.00 78.56 147 LEU B N 1
ATOM 3245 C CA . LEU B 1 147 ? 63.642 -9.037 63.710 1.00 81.84 147 LEU B CA 1
ATOM 3246 C C . LEU B 1 147 ? 64.152 -8.314 64.959 1.00 85.51 147 LEU B C 1
ATOM 3247 O O . LEU B 1 147 ? 65.137 -8.728 65.569 1.00 84.40 147 LEU B O 1
ATOM 3252 N N . GLY B 1 148 ? 63.479 -7.224 65.328 1.00 90.07 148 GLY B N 1
ATOM 3253 C CA . GLY B 1 148 ? 63.874 -6.465 66.504 1.00 97.84 148 GLY B CA 1
ATOM 3254 C C . GLY B 1 148 ? 64.439 -5.087 66.205 1.00 102.89 148 GLY B C 1
ATOM 3255 O O . GLY B 1 148 ? 63.914 -4.359 65.361 1.00 102.10 148 GLY B O 1
ATOM 3256 N N . LYS B 1 149 ? 65.506 -4.722 66.912 1.00 107.12 149 LYS B N 1
ATOM 3257 C CA . LYS B 1 149 ? 66.158 -3.429 66.717 1.00 112.84 149 LYS B CA 1
ATOM 3258 C C . LYS B 1 149 ? 67.275 -3.594 65.690 1.00 114.56 149 LYS B C 1
ATOM 3259 O O . LYS B 1 149 ? 67.377 -2.827 64.729 1.00 117.25 149 LYS B O 1
ATOM 3265 N N . GLU B 1 150 ? 68.116 -4.599 65.916 1.00 112.98 150 GLU B N 1
ATOM 3266 C CA . GLU B 1 150 ? 69.213 -4.916 65.013 1.00 109.59 150 GLU B CA 1
ATOM 3267 C C . GLU B 1 150 ? 68.802 -6.173 64.261 1.00 106.16 150 GLU B C 1
ATOM 3268 O O . GLU B 1 150 ? 69.298 -7.268 64.535 1.00 113.57 150 GLU B O 1
ATOM 3274 N N . ILE B 1 151 ? 67.867 -6.012 63.328 1.00 98.39 151 ILE B N 1
ATOM 3275 C CA . ILE B 1 151 ? 67.396 -7.140 62.542 1.00 83.58 151 ILE B CA 1
ATOM 3276 C C . ILE B 1 151 ? 68.554 -7.690 61.730 1.00 79.33 151 ILE B C 1
ATOM 3277 O O . ILE B 1 151 ? 69.338 -6.936 61.138 1.00 77.70 151 ILE B O 1
ATOM 3282 N N . LEU B 1 152 ? 68.673 -9.012 61.720 1.00 76.45 152 LEU B N 1
ATOM 3283 C CA . LEU B 1 152 ? 69.755 -9.635 60.987 1.00 73.40 152 LEU B CA 1
ATOM 3284 C C . LEU B 1 152 ? 69.269 -10.387 59.759 1.00 70.82 152 LEU B C 1
ATOM 3285 O O . LEU B 1 152 ? 68.254 -11.091 59.791 1.00 65.74 152 LEU B O 1
ATOM 3290 N N . ILE B 1 153 ? 70.008 -10.229 58.668 1.00 68.16 153 ILE B N 1
ATOM 3291 C CA . ILE B 1 153 ? 69.654 -10.882 57.422 1.00 72.51 153 ILE B CA 1
ATOM 3292 C C . ILE B 1 153 ? 70.858 -11.551 56.786 1.00 76.96 153 ILE B C 1
ATOM 3293 O O . ILE B 1 153 ? 71.975 -11.052 56.892 1.00 84.63 153 ILE B O 1
ATOM 3298 N N . GLU B 1 154 ? 70.630 -12.692 56.142 1.00 80.02 154 GLU B N 1
ATOM 3299 C CA . GLU B 1 154 ? 71.711 -13.397 55.469 1.00 78.26 154 GLU B CA 1
ATOM 3300 C C . GLU B 1 154 ? 71.502 -13.334 53.955 1.00 75.67 154 GLU B C 1
ATOM 3301 O O . GLU B 1 154 ? 70.384 -13.515 53.468 1.00 74.40 154 GLU B O 1
ATOM 3307 N N . PRO B 1 155 ? 72.576 -13.077 53.187 1.00 73.22 155 PRO B N 1
ATOM 3308 C CA . PRO B 1 155 ? 72.427 -13.012 51.730 1.00 73.06 155 PRO B CA 1
ATOM 3309 C C . PRO B 1 155 ? 71.828 -14.301 51.147 1.00 75.40 155 PRO B C 1
ATOM 3310 O O . PRO B 1 155 ? 72.321 -15.407 51.390 1.00 72.99 155 PRO B O 1
ATOM 3314 N N . ASP B 1 156 ? 70.747 -14.134 50.388 1.00 79.21 156 ASP B N 1
ATOM 3315 C CA . ASP B 1 156 ? 70.039 -15.247 49.770 1.00 83.64 156 ASP B CA 1
ATOM 3316 C C . ASP B 1 156 ? 68.803 -14.723 49.037 1.00 82.62 156 ASP B C 1
ATOM 3317 O O . ASP B 1 156 ? 68.017 -13.950 49.594 1.00 81.87 156 ASP B O 1
ATOM 3322 N N . GLU B 1 157 ? 68.646 -15.138 47.784 1.00 80.36 157 GLU B N 1
ATOM 3323 C CA . GLU B 1 157 ? 67.491 -14.755 46.976 1.00 76.25 157 GLU B CA 1
ATOM 3324 C C . GLU B 1 157 ? 66.744 -16.040 46.660 1.00 68.11 157 GLU B C 1
ATOM 3325 O O . GLU B 1 157 ? 67.356 -17.039 46.275 1.00 71.13 157 GLU B O 1
ATOM 3331 N N . PRO B 1 158 ? 65.410 -16.032 46.808 1.00 58.44 158 PRO B N 1
ATOM 3332 C CA . PRO B 1 158 ? 64.614 -17.234 46.533 1.00 55.74 158 PRO B CA 1
ATOM 3333 C C . PRO B 1 158 ? 64.680 -17.707 45.077 1.00 60.41 158 PRO B C 1
ATOM 3334 O O . PRO B 1 158 ? 65.156 -16.985 44.192 1.00 57.97 158 PRO B O 1
ATOM 3338 N N . GLU B 1 159 ? 64.220 -18.936 44.853 1.00 70.32 159 GLU B N 1
ATOM 3339 C CA . GLU B 1 159 ? 64.200 -19.563 43.528 1.00 79.18 159 GLU B CA 1
ATOM 3340 C C . GLU B 1 159 ? 62.884 -20.320 43.376 1.00 72.24 159 GLU B C 1
ATOM 3341 O O . GLU B 1 159 ? 62.724 -21.170 42.502 1.00 62.20 159 GLU B O 1
ATOM 3347 N N . ASP B 1 160 ? 61.943 -19.980 44.248 1.00 68.00 160 ASP B N 1
ATOM 3348 C CA . ASP B 1 160 ? 60.618 -20.582 44.263 1.00 69.53 160 ASP B CA 1
ATOM 3349 C C . ASP B 1 160 ? 59.573 -19.585 43.754 1.00 66.43 160 ASP B C 1
ATOM 3350 O O . ASP B 1 160 ? 58.477 -19.973 43.341 1.00 62.58 160 ASP B O 1
ATOM 3355 N N . ARG B 1 161 ? 59.935 -18.304 43.786 1.00 66.23 161 ARG B N 1
ATOM 3356 C CA . ARG B 1 161 ? 59.066 -17.204 43.363 1.00 64.82 161 ARG B CA 1
ATOM 3357 C C . ARG B 1 161 ? 59.793 -16.293 42.367 1.00 56.33 161 ARG B C 1
ATOM 3358 O O . ARG B 1 161 ? 61.016 -16.322 42.273 1.00 51.04 161 ARG B O 1
ATOM 3366 N N . TYR B 1 162 ? 59.047 -15.479 41.625 1.00 48.04 162 TYR B N 1
ATOM 3367 C CA . TYR B 1 162 ? 59.688 -14.570 40.688 1.00 41.94 162 TYR B CA 1
ATOM 3368 C C . TYR B 1 162 ? 60.435 -13.534 41.515 1.00 41.65 162 TYR B C 1
ATOM 3369 O O . TYR B 1 162 ? 59.952 -13.114 42.568 1.00 40.24 162 TYR B O 1
ATOM 3378 N N . TRP B 1 163 ? 61.597 -13.100 41.037 1.00 41.76 163 TRP B N 1
ATOM 3379 C CA . TRP B 1 163 ? 62.387 -12.135 41.789 1.00 43.56 163 TRP B CA 1
ATOM 3380 C C . TRP B 1 163 ? 62.884 -10.979 40.918 1.00 42.81 163 TRP B C 1
ATOM 3381 O O . TRP B 1 163 ? 64.023 -10.502 41.084 1.00 40.66 163 TRP B O 1
ATOM 3392 N N . GLY B 1 164 ? 62.036 -10.532 39.985 1.00 39.48 164 GLY B N 1
ATOM 3393 C CA . GLY B 1 164 ? 62.430 -9.434 39.120 1.00 37.46 164 GLY B CA 1
ATOM 3394 C C . GLY B 1 164 ? 63.432 -9.786 38.034 1.00 36.16 164 GLY B C 1
ATOM 3395 O O . GLY B 1 164 ? 63.719 -10.951 37.771 1.00 37.45 164 GLY B O 1
ATOM 3396 N N . TYR B 1 165 ? 63.987 -8.770 37.394 1.00 33.55 165 TYR B N 1
ATOM 3397 C CA . TYR B 1 165 ? 64.921 -9.005 36.299 1.00 31.06 165 TYR B CA 1
ATOM 3398 C C . TYR B 1 165 ? 66.140 -8.134 36.410 1.00 31.51 165 TYR B C 1
ATOM 3399 O O . TYR B 1 165 ? 66.156 -7.160 37.150 1.00 31.36 165 TYR B O 1
ATOM 3408 N N . GLU B 1 166 ? 67.165 -8.467 35.648 1.00 33.63 166 GLU B N 1
ATOM 3409 C CA . GLU B 1 166 ? 68.338 -7.617 35.656 1.00 38.85 166 GLU B CA 1
ATOM 3410 C C . GLU B 1 166 ? 68.404 -6.974 34.278 1.00 36.42 166 GLU B C 1
ATOM 3411 O O . GLU B 1 166 ? 68.058 -7.595 33.274 1.00 36.21 166 GLU B O 1
ATOM 3417 N N . VAL B 1 167 ? 68.835 -5.726 34.242 1.00 35.65 167 VAL B N 1
ATOM 3418 C CA . VAL B 1 167 ? 68.928 -4.977 33.001 1.00 34.40 167 VAL B CA 1
ATOM 3419 C C . VAL B 1 167 ? 70.366 -5.012 32.513 1.00 35.18 167 VAL B C 1
ATOM 3420 O O . VAL B 1 167 ? 71.277 -4.645 33.249 1.00 36.18 167 VAL B O 1
ATOM 3424 N N . LEU B 1 168 ? 70.564 -5.459 31.279 1.00 35.98 168 LEU B N 1
ATOM 3425 C CA . LEU B 1 168 ? 71.894 -5.531 30.683 1.00 37.28 168 LEU B CA 1
ATOM 3426 C C . LEU B 1 168 ? 72.061 -4.507 29.546 1.00 36.41 168 LEU B C 1
ATOM 3427 O O . LEU B 1 168 ? 71.513 -4.664 28.447 1.00 34.55 168 LEU B O 1
ATOM 3432 N N . ASP B 1 169 ? 72.830 -3.467 29.803 1.00 36.69 169 ASP B N 1
ATOM 3433 C CA . ASP B 1 169 ? 73.037 -2.451 28.800 1.00 41.21 169 ASP B CA 1
ATOM 3434 C C . ASP B 1 169 ? 74.298 -2.687 27.961 1.00 43.56 169 ASP B C 1
ATOM 3435 O O . ASP B 1 169 ? 75.218 -1.864 27.982 1.00 45.96 169 ASP B O 1
ATOM 3440 N N . THR B 1 170 ? 74.345 -3.802 27.227 1.00 43.84 170 THR B N 1
ATOM 3441 C CA . THR B 1 170 ? 75.498 -4.097 26.375 1.00 44.45 170 THR B CA 1
ATOM 3442 C C . THR B 1 170 ? 75.551 -2.922 25.435 1.00 48.27 170 THR B C 1
ATOM 3443 O O . THR B 1 170 ? 74.595 -2.685 24.711 1.00 53.70 170 THR B O 1
ATOM 3447 N N . ARG B 1 171 ? 76.629 -2.168 25.400 1.00 51.93 171 ARG B N 1
ATOM 3448 C CA . ARG B 1 171 ? 76.589 -1.080 24.450 1.00 55.10 171 ARG B CA 1
ATOM 3449 C C . ARG B 1 171 ? 76.988 -1.588 23.067 1.00 58.15 171 ARG B C 1
ATOM 3450 O O . ARG B 1 171 ? 77.340 -0.808 22.183 1.00 56.35 171 ARG B O 1
ATOM 3458 N N . ARG B 1 172 ? 76.899 -2.907 22.880 1.00 62.89 172 ARG B N 1
ATOM 3459 C CA . ARG B 1 172 ? 77.236 -3.557 21.607 1.00 67.05 172 ARG B CA 1
ATOM 3460 C C . ARG B 1 172 ? 75.974 -3.847 20.810 1.00 61.95 172 ARG B C 1
ATOM 3461 O O . ARG B 1 172 ? 74.869 -3.707 21.322 1.00 61.94 172 ARG B O 1
ATOM 3469 N N . ASN B 1 173 ? 76.130 -4.261 19.560 1.00 56.31 173 ASN B N 1
ATOM 3470 C CA . ASN B 1 173 ? 74.958 -4.548 18.745 1.00 50.64 173 ASN B CA 1
ATOM 3471 C C . ASN B 1 173 ? 74.381 -5.946 18.978 1.00 49.16 173 ASN B C 1
ATOM 3472 O O . ASN B 1 173 ? 74.861 -6.702 19.832 1.00 42.63 173 ASN B O 1
ATOM 3477 N N . LEU B 1 174 ? 73.352 -6.266 18.194 1.00 47.87 174 LEU B N 1
ATOM 3478 C CA . LEU B 1 174 ? 72.642 -7.550 18.250 1.00 49.82 174 LEU B CA 1
ATOM 3479 C C . LEU B 1 174 ? 73.629 -8.732 18.381 1.00 45.89 174 LEU B C 1
ATOM 3480 O O . LEU B 1 174 ? 73.705 -9.381 19.430 1.00 37.46 174 LEU B O 1
ATOM 3485 N N . ALA B 1 175 ? 74.370 -8.995 17.306 1.00 42.78 175 ALA B N 1
ATOM 3486 C CA . ALA B 1 175 ? 75.339 -10.086 17.270 1.00 45.04 175 ALA B CA 1
ATOM 3487 C C . ALA B 1 175 ? 76.332 -10.022 18.432 1.00 46.42 175 ALA B C 1
ATOM 3488 O O . ALA B 1 175 ? 76.451 -10.978 19.205 1.00 43.37 175 ALA B O 1
ATOM 3490 N N . GLU B 1 176 ? 77.042 -8.901 18.560 1.00 49.63 176 GLU B N 1
ATOM 3491 C CA . GLU B 1 176 ? 78.002 -8.760 19.649 1.00 54.03 176 GLU B CA 1
ATOM 3492 C C . GLU B 1 176 ? 77.323 -8.893 21.020 1.00 48.68 176 GLU B C 1
ATOM 3493 O O . GLU B 1 176 ? 77.965 -9.277 21.992 1.00 42.63 176 GLU B O 1
ATOM 3499 N N . SER B 1 177 ? 76.023 -8.607 21.099 1.00 44.95 177 SER B N 1
ATOM 3500 C CA . SER B 1 177 ? 75.297 -8.714 22.370 1.00 43.73 177 SER B CA 1
ATOM 3501 C C . SER B 1 177 ? 74.918 -10.140 22.710 1.00 42.64 177 SER B C 1
ATOM 3502 O O . SER B 1 177 ? 74.751 -10.466 23.877 1.00 41.98 177 SER B O 1
ATOM 3505 N N . LEU B 1 178 ? 74.764 -10.982 21.694 1.00 44.93 178 LEU B N 1
ATOM 3506 C CA . LEU B 1 178 ? 74.441 -12.387 21.925 1.00 49.42 178 LEU B CA 1
ATOM 3507 C C . LEU B 1 178 ? 75.661 -13.064 22.533 1.00 55.45 178 LEU B C 1
ATOM 3508 O O . LEU B 1 178 ? 75.530 -13.956 23.375 1.00 56.52 178 LEU B O 1
ATOM 3513 N N . LYS B 1 179 ? 76.844 -12.646 22.084 1.00 61.61 179 LYS B N 1
ATOM 3514 C CA . LYS B 1 179 ? 78.110 -13.199 22.569 1.00 68.53 179 LYS B CA 1
ATOM 3515 C C . LYS B 1 179 ? 78.341 -12.847 24.048 1.00 68.30 179 LYS B C 1
ATOM 3516 O O . LYS B 1 179 ? 78.753 -13.699 24.849 1.00 69.30 179 LYS B O 1
ATOM 3522 N N . THR B 1 180 ? 78.051 -11.596 24.403 1.00 67.06 180 THR B N 1
ATOM 3523 C CA . THR B 1 180 ? 78.202 -11.111 25.773 1.00 63.70 180 THR B CA 1
ATOM 3524 C C . THR B 1 180 ? 77.352 -11.924 26.754 1.00 62.12 180 THR B C 1
ATOM 3525 O O . THR B 1 180 ? 77.787 -12.244 27.850 1.00 58.56 180 THR B O 1
ATOM 3529 N N . VAL B 1 181 ? 76.130 -12.247 26.365 1.00 62.67 181 VAL B N 1
ATOM 3530 C CA . VAL B 1 181 ? 75.267 -13.002 27.250 1.00 67.73 181 VAL B CA 1
ATOM 3531 C C . VAL B 1 181 ? 74.693 -14.218 26.517 1.00 68.08 181 VAL B C 1
ATOM 3532 O O . VAL B 1 181 ? 73.880 -14.096 25.598 1.00 67.42 181 VAL B O 1
ATOM 3536 N N . GLY B 1 182 ? 75.128 -15.399 26.935 1.00 67.16 182 GLY B N 1
ATOM 3537 C CA . GLY B 1 182 ? 74.685 -16.611 26.282 1.00 66.87 182 GLY B CA 1
ATOM 3538 C C . GLY B 1 182 ? 73.505 -17.316 26.895 1.00 64.70 182 GLY B C 1
ATOM 3539 O O . GLY B 1 182 ? 73.231 -17.198 28.086 1.00 68.77 182 GLY B O 1
ATOM 3540 N N . ALA B 1 183 ? 72.805 -18.048 26.038 1.00 59.85 183 ALA B N 1
ATOM 3541 C CA . ALA B 1 183 ? 71.636 -18.833 26.396 1.00 54.64 183 ALA B CA 1
ATOM 3542 C C . ALA B 1 183 ? 71.805 -20.016 25.474 1.00 55.21 183 ALA B C 1
ATOM 3543 O O . ALA B 1 183 ? 72.444 -19.886 24.434 1.00 55.43 183 ALA B O 1
ATOM 3545 N N . ASP B 1 184 ? 71.256 -21.167 25.826 1.00 57.64 184 ASP B N 1
ATOM 3546 C CA . ASP B 1 184 ? 71.412 -22.297 24.937 1.00 60.36 184 ASP B CA 1
ATOM 3547 C C . ASP B 1 184 ? 70.390 -22.257 23.811 1.00 56.48 184 ASP B C 1
ATOM 3548 O O . ASP B 1 184 ? 70.447 -23.073 22.895 1.00 58.24 184 ASP B O 1
ATOM 3553 N N . VAL B 1 185 ? 69.455 -21.318 23.867 1.00 50.06 185 VAL B N 1
ATOM 3554 C CA . VAL B 1 185 ? 68.450 -21.218 22.805 1.00 44.97 185 VAL B CA 1
ATOM 3555 C C . VAL B 1 185 ? 68.113 -19.783 22.442 1.00 42.65 185 VAL B C 1
ATOM 3556 O O . VAL B 1 185 ? 67.639 -19.010 23.278 1.00 42.22 185 VAL B O 1
ATOM 3560 N N . VAL B 1 186 ? 68.349 -19.452 21.180 1.00 39.09 186 VAL B N 1
ATOM 3561 C CA . VAL B 1 186 ? 68.079 -18.129 20.659 1.00 36.10 186 VAL B CA 1
ATOM 3562 C C . VAL B 1 186 ? 66.849 -18.181 19.752 1.00 36.82 186 VAL B C 1
ATOM 3563 O O . VAL B 1 186 ? 66.840 -18.930 18.772 1.00 35.64 186 VAL B O 1
ATOM 3567 N N . VAL B 1 187 ? 65.813 -17.407 20.100 1.00 35.96 187 VAL B N 1
ATOM 3568 C CA . VAL B 1 187 ? 64.593 -17.326 19.288 1.00 35.27 187 VAL B CA 1
ATOM 3569 C C . VAL B 1 187 ? 64.539 -15.910 18.696 1.00 34.86 187 VAL B C 1
ATOM 3570 O O . VAL B 1 187 ? 64.563 -14.917 19.436 1.00 34.48 187 VAL B O 1
ATOM 3574 N N . ALA B 1 188 ? 64.498 -15.827 17.363 1.00 33.03 188 ALA B N 1
ATOM 3575 C CA . ALA B 1 188 ? 64.448 -14.553 16.653 1.00 32.60 188 ALA B CA 1
ATOM 3576 C C . ALA B 1 188 ? 63.045 -14.369 16.092 1.00 33.50 188 ALA B C 1
ATOM 3577 O O . ALA B 1 188 ? 62.504 -15.265 15.427 1.00 34.59 188 ALA B O 1
ATOM 3579 N N . THR B 1 189 ? 62.443 -13.218 16.366 1.00 34.44 189 THR B N 1
ATOM 3580 C CA . THR B 1 189 ? 61.084 -12.947 15.879 1.00 35.60 189 THR B CA 1
ATOM 3581 C C . THR B 1 189 ? 61.088 -12.071 14.646 1.00 36.43 189 THR B C 1
ATOM 3582 O O . THR B 1 189 ? 61.901 -11.162 14.538 1.00 34.80 189 THR B O 1
ATOM 3586 N N . SER B 1 190 ? 60.163 -12.330 13.729 1.00 39.94 190 SER B N 1
ATOM 3587 C CA . SER B 1 190 ? 60.100 -11.560 12.493 1.00 45.04 190 SER B CA 1
ATOM 3588 C C . SER B 1 190 ? 58.846 -11.865 11.683 1.00 48.57 190 SER B C 1
ATOM 3589 O O . SER B 1 190 ? 58.364 -13.010 11.666 1.00 45.37 190 SER B O 1
ATOM 3592 N N . ARG B 1 191 ? 58.326 -10.846 11.005 1.00 53.99 191 ARG B N 1
ATOM 3593 C CA . ARG B 1 191 ? 57.134 -11.030 10.182 1.00 61.16 191 ARG B CA 1
ATOM 3594 C C . ARG B 1 191 ? 57.491 -11.889 8.976 1.00 56.71 191 ARG B C 1
ATOM 3595 O O . ARG B 1 191 ? 56.650 -12.612 8.454 1.00 52.90 191 ARG B O 1
ATOM 3603 N N . ASN B 1 192 ? 58.750 -11.800 8.548 1.00 53.66 192 ASN B N 1
ATOM 3604 C CA . ASN B 1 192 ? 59.262 -12.541 7.396 1.00 51.94 192 ASN B CA 1
ATOM 3605 C C . ASN B 1 192 ? 59.433 -14.022 7.662 1.00 47.70 192 ASN B C 1
ATOM 3606 O O . ASN B 1 192 ? 59.394 -14.827 6.737 1.00 45.13 192 ASN B O 1
ATOM 3611 N N . ALA B 1 193 ? 59.626 -14.373 8.928 1.00 45.40 193 ALA B N 1
ATOM 3612 C CA . ALA B 1 193 ? 59.826 -15.757 9.324 1.00 43.84 193 ALA B CA 1
ATOM 3613 C C . ALA B 1 193 ? 58.575 -16.617 9.226 1.00 46.09 193 ALA B C 1
ATOM 3614 O O . ALA B 1 193 ? 57.465 -16.132 8.991 1.00 43.39 193 ALA B O 1
ATOM 3616 N N . SER B 1 194 ? 58.775 -17.912 9.413 1.00 50.11 194 SER B N 1
ATOM 3617 C CA . SER B 1 194 ? 57.690 -18.866 9.375 1.00 56.31 194 SER B CA 1
ATOM 3618 C C . SER B 1 194 ? 56.825 -18.616 10.607 1.00 53.91 194 SER B C 1
ATOM 3619 O O . SER B 1 194 ? 57.352 -18.357 11.688 1.00 51.61 194 SER B O 1
ATOM 3622 N N . PRO B 1 195 ? 55.489 -18.676 10.456 1.00 51.10 195 PRO B N 1
ATOM 3623 C CA . PRO B 1 195 ? 54.555 -18.459 11.565 1.00 48.29 195 PRO B CA 1
ATOM 3624 C C . PRO B 1 195 ? 54.624 -19.527 12.662 1.00 45.38 195 PRO B C 1
ATOM 3625 O O . PRO B 1 195 ? 54.680 -20.724 12.376 1.00 44.08 195 PRO B O 1
ATOM 3629 N N . ILE B 1 196 ? 54.622 -19.072 13.915 1.00 41.45 196 ILE B N 1
ATOM 3630 C CA . ILE B 1 196 ? 54.678 -19.949 15.069 1.00 38.50 196 ILE B CA 1
ATOM 3631 C C . ILE B 1 196 ? 53.720 -21.097 14.830 1.00 40.42 196 ILE B C 1
ATOM 3632 O O . ILE B 1 196 ? 54.034 -22.250 15.126 1.00 40.47 196 ILE B O 1
ATOM 3637 N N . THR B 1 197 ? 52.561 -20.774 14.259 1.00 43.46 197 THR B N 1
ATOM 3638 C CA . THR B 1 197 ? 51.519 -21.760 13.986 1.00 47.40 197 THR B CA 1
ATOM 3639 C C . THR B 1 197 ? 51.923 -22.910 13.051 1.00 51.30 197 THR B C 1
ATOM 3640 O O . THR B 1 197 ? 51.171 -23.881 12.885 1.00 49.47 197 THR B O 1
ATOM 3644 N N . SER B 1 198 ? 53.103 -22.810 12.446 1.00 54.61 198 SER B N 1
ATOM 3645 C CA . SER B 1 198 ? 53.569 -23.857 11.550 1.00 59.19 198 SER B CA 1
ATOM 3646 C C . SER B 1 198 ? 54.567 -24.741 12.272 1.00 58.40 198 SER B C 1
ATOM 3647 O O . SER B 1 198 ? 54.330 -25.934 12.467 1.00 60.15 198 SER B O 1
ATOM 3650 N N . ILE B 1 199 ? 55.677 -24.140 12.682 1.00 56.34 199 ILE B N 1
ATOM 3651 C CA . ILE B 1 199 ? 56.743 -24.841 13.391 1.00 52.41 199 ILE B CA 1
ATOM 3652 C C . ILE B 1 199 ? 56.425 -24.942 14.882 1.00 52.22 199 ILE B C 1
ATOM 3653 O O . ILE B 1 199 ? 57.322 -25.067 15.714 1.00 47.75 199 ILE B O 1
ATOM 3658 N N . LEU B 1 200 ? 55.140 -24.905 15.211 1.00 54.20 200 LEU B N 1
ATOM 3659 C CA . LEU B 1 200 ? 54.716 -24.924 16.601 1.00 57.79 200 LEU B CA 1
ATOM 3660 C C . LEU B 1 200 ? 55.278 -26.033 17.461 1.00 60.79 200 LEU B C 1
ATOM 3661 O O . LEU B 1 200 ? 55.921 -25.760 18.479 1.00 56.67 200 LEU B O 1
ATOM 3666 N N . ASP B 1 201 ? 55.040 -27.284 17.089 1.00 66.32 201 ASP B N 1
ATOM 3667 C CA . ASP B 1 201 ? 55.545 -28.356 17.929 1.00 73.10 201 ASP B CA 1
ATOM 3668 C C . ASP B 1 201 ? 57.055 -28.235 18.071 1.00 70.52 201 ASP B C 1
ATOM 3669 O O . ASP B 1 201 ? 57.607 -28.413 19.156 1.00 69.68 201 ASP B O 1
ATOM 3674 N N . GLU B 1 202 ? 57.723 -27.914 16.973 1.00 67.06 202 GLU B N 1
ATOM 3675 C CA . GLU B 1 202 ? 59.165 -27.757 17.003 1.00 62.49 202 GLU B CA 1
ATOM 3676 C C . GLU B 1 202 ? 59.572 -26.740 18.082 1.00 57.63 202 GLU B C 1
ATOM 3677 O O . GLU B 1 202 ? 60.352 -27.045 18.996 1.00 55.19 202 GLU B O 1
ATOM 3683 N N . VAL B 1 203 ? 59.027 -25.532 17.970 1.00 52.61 203 VAL B N 1
ATOM 3684 C CA . VAL B 1 203 ? 59.322 -24.458 18.910 1.00 49.58 203 VAL B CA 1
ATOM 3685 C C . VAL B 1 203 ? 59.076 -24.940 20.345 1.00 50.37 203 VAL B C 1
ATOM 3686 O O . VAL B 1 203 ? 59.929 -24.758 21.226 1.00 44.40 203 VAL B O 1
ATOM 3690 N N . LYS B 1 204 ? 57.924 -25.571 20.562 1.00 52.23 204 LYS B N 1
ATOM 3691 C CA . LYS B 1 204 ? 57.546 -26.068 21.885 1.00 58.84 204 LYS B CA 1
ATOM 3692 C C . LYS B 1 204 ? 58.593 -27.019 22.447 1.00 59.36 204 LYS B C 1
ATOM 3693 O O . LYS B 1 204 ? 58.966 -26.917 23.620 1.00 59.08 204 LYS B O 1
ATOM 3699 N N . THR B 1 205 ? 59.054 -27.943 21.605 1.00 60.14 205 THR B N 1
ATOM 3700 C CA . THR B 1 205 ? 60.074 -28.919 21.986 1.00 59.86 205 THR B CA 1
ATOM 3701 C C . THR B 1 205 ? 61.409 -28.258 22.352 1.00 59.29 205 THR B C 1
ATOM 3702 O O . THR B 1 205 ? 62.059 -28.636 23.336 1.00 53.55 205 THR B O 1
ATOM 3706 N N . ARG B 1 206 ? 61.814 -27.268 21.565 1.00 62.68 206 ARG B N 1
ATOM 3707 C CA . ARG B 1 206 ? 63.066 -26.571 21.827 1.00 67.68 206 ARG B CA 1
ATOM 3708 C C . ARG B 1 206 ? 62.927 -25.719 23.103 1.00 65.55 206 ARG B C 1
ATOM 3709 O O . ARG B 1 206 ? 63.840 -25.661 23.935 1.00 59.21 206 ARG B O 1
ATOM 3717 N N . MET B 1 207 ? 61.766 -25.079 23.251 1.00 64.20 207 MET B N 1
ATOM 3718 C CA . MET B 1 207 ? 61.460 -24.217 24.395 1.00 67.71 207 MET B CA 1
ATOM 3719 C C . MET B 1 207 ? 61.355 -24.939 25.737 1.00 71.16 207 MET B C 1
ATOM 3720 O O . MET B 1 207 ? 61.797 -24.418 26.761 1.00 73.60 207 MET B O 1
ATOM 3725 N N . ARG B 1 208 ? 60.741 -26.118 25.743 1.00 75.30 208 ARG B N 1
ATOM 3726 C CA . ARG B 1 208 ? 60.617 -26.888 26.973 1.00 75.90 208 ARG B CA 1
ATOM 3727 C C . ARG B 1 208 ? 61.978 -27.513 27.326 1.00 70.85 208 ARG B C 1
ATOM 3728 O O . ARG B 1 208 ? 62.354 -27.602 28.501 1.00 67.32 208 ARG B O 1
ATOM 3736 N N . GLY B 1 209 ? 62.715 -27.950 26.310 1.00 66.47 209 GLY B N 1
ATOM 3737 C CA . GLY B 1 209 ? 64.032 -28.499 26.558 1.00 64.65 209 GLY B CA 1
ATOM 3738 C C . GLY B 1 209 ? 64.931 -27.291 26.756 1.00 66.83 209 GLY B C 1
ATOM 3739 O O . GLY B 1 209 ? 66.040 -27.210 26.234 1.00 63.44 209 GLY B O 1
ATOM 3740 N N . ALA B 1 210 ? 64.436 -26.330 27.520 1.00 69.24 210 ALA B N 1
ATOM 3741 C CA . ALA B 1 210 ? 65.190 -25.119 27.760 1.00 73.70 210 ALA B CA 1
ATOM 3742 C C . ALA B 1 210 ? 65.974 -25.118 29.052 1.00 73.12 210 ALA B C 1
ATOM 3743 O O . ALA B 1 210 ? 65.730 -25.895 29.967 1.00 74.01 210 ALA B O 1
ATOM 3745 N N . ARG B 1 211 ? 66.924 -24.203 29.083 1.00 72.23 211 ARG B N 1
ATOM 3746 C CA . ARG B 1 211 ? 67.827 -23.967 30.184 1.00 68.89 211 ARG B CA 1
ATOM 3747 C C . ARG B 1 211 ? 67.671 -22.464 30.382 1.00 64.34 211 ARG B C 1
ATOM 3748 O O . ARG B 1 211 ? 67.242 -21.996 31.438 1.00 56.59 211 ARG B O 1
ATOM 3756 N N . GLU B 1 212 ? 68.008 -21.725 29.329 1.00 62.42 212 GLU B N 1
ATOM 3757 C CA . GLU B 1 212 ? 67.904 -20.269 29.270 1.00 64.32 212 GLU B CA 1
ATOM 3758 C C . GLU B 1 212 ? 67.654 -19.913 27.808 1.00 57.28 212 GLU B C 1
ATOM 3759 O O . GLU B 1 212 ? 68.404 -20.323 26.922 1.00 54.80 212 GLU B O 1
ATOM 3765 N N . ALA B 1 213 ? 66.588 -19.168 27.550 1.00 49.75 213 ALA B N 1
ATOM 3766 C CA . ALA B 1 213 ? 66.277 -18.782 26.183 1.00 42.81 213 ALA B CA 1
ATOM 3767 C C . ALA B 1 213 ? 66.356 -17.278 26.044 1.00 41.63 213 ALA B C 1
ATOM 3768 O O . ALA B 1 213 ? 66.087 -16.529 26.998 1.00 41.36 213 ALA B O 1
ATOM 3770 N N . ALA B 1 214 ? 66.732 -16.850 24.843 1.00 39.56 214 ALA B N 1
ATOM 3771 C CA . ALA B 1 214 ? 66.854 -15.445 24.508 1.00 37.97 214 ALA B CA 1
ATOM 3772 C C . ALA B 1 214 ? 65.887 -15.132 23.375 1.00 38.60 214 ALA B C 1
ATOM 3773 O O . ALA B 1 214 ? 66.009 -15.715 22.283 1.00 39.48 214 ALA B O 1
ATOM 3775 N N . ILE B 1 215 ? 64.935 -14.228 23.622 1.00 36.00 215 ILE B N 1
ATOM 3776 C CA . ILE B 1 215 ? 63.976 -13.850 22.584 1.00 30.75 215 ILE B CA 1
ATOM 3777 C C . ILE B 1 215 ? 64.414 -12.503 22.061 1.00 29.50 215 ILE B C 1
ATOM 3778 O O . ILE B 1 215 ? 64.567 -11.545 22.820 1.00 27.19 215 ILE B O 1
ATOM 3783 N N . LEU B 1 216 ? 64.626 -12.450 20.759 1.00 29.38 216 LEU B N 1
ATOM 3784 C CA . LEU B 1 216 ? 65.099 -11.252 20.104 1.00 28.83 216 LEU B CA 1
ATOM 3785 C C . LEU B 1 216 ? 63.939 -10.463 19.492 1.00 29.01 216 LEU B C 1
ATOM 3786 O O . LEU B 1 216 ? 63.090 -11.020 18.794 1.00 29.16 216 LEU B O 1
ATOM 3791 N N . PHE B 1 217 ? 63.916 -9.166 19.770 1.00 30.21 217 PHE B N 1
ATOM 3792 C CA . PHE B 1 217 ? 62.898 -8.251 19.253 1.00 30.42 217 PHE B CA 1
ATOM 3793 C C . PHE B 1 217 ? 63.615 -7.156 18.485 1.00 32.85 217 PHE B C 1
ATOM 3794 O O . PHE B 1 217 ? 64.551 -6.555 18.998 1.00 32.15 217 PHE B O 1
ATOM 3802 N N . GLY B 1 218 ? 63.187 -6.904 17.252 1.00 37.70 218 GLY B N 1
ATOM 3803 C CA . GLY B 1 218 ? 63.816 -5.852 16.473 1.00 42.14 218 GLY B CA 1
ATOM 3804 C C . GLY B 1 218 ? 62.886 -4.667 16.530 1.00 46.67 218 GLY B C 1
ATOM 3805 O O . GLY B 1 218 ? 62.068 -4.558 17.441 1.00 45.35 218 GLY B O 1
ATOM 3806 N N . GLY B 1 219 ? 62.997 -3.762 15.574 1.00 49.92 219 GLY B N 1
ATOM 3807 C CA . GLY B 1 219 ? 62.082 -2.639 15.590 1.00 54.83 219 GLY B CA 1
ATOM 3808 C C . GLY B 1 219 ? 60.925 -2.968 14.667 1.00 54.90 219 GLY B C 1
ATOM 3809 O O . GLY B 1 219 ? 60.850 -4.074 14.130 1.00 57.66 219 GLY B O 1
ATOM 3810 N N . PRO B 1 220 ? 59.977 -2.054 14.491 1.00 54.99 220 PRO B N 1
ATOM 3811 C CA . PRO B 1 220 ? 58.890 -2.423 13.575 1.00 55.97 220 PRO B CA 1
ATOM 3812 C C . PRO B 1 220 ? 59.244 -1.931 12.180 1.00 58.08 220 PRO B C 1
ATOM 3813 O O . PRO B 1 220 ? 58.797 -2.477 11.175 1.00 58.18 220 PRO B O 1
ATOM 3817 N N . TYR B 1 221 ? 60.077 -0.899 12.144 1.00 60.60 221 TYR B N 1
ATOM 3818 C CA . TYR B 1 221 ? 60.486 -0.282 10.900 1.00 64.53 221 TYR B CA 1
ATOM 3819 C C . TYR B 1 221 ? 61.621 -0.989 10.164 1.00 68.56 221 TYR B C 1
ATOM 3820 O O . TYR B 1 221 ? 61.822 -0.761 8.971 1.00 69.58 221 TYR B O 1
ATOM 3829 N N . LYS B 1 222 ? 62.365 -1.847 10.850 1.00 74.58 222 LYS B N 1
ATOM 3830 C CA . LYS B 1 222 ? 63.472 -2.535 10.187 1.00 80.37 222 LYS B CA 1
ATOM 3831 C C . LYS B 1 222 ? 63.379 -4.047 10.379 1.00 81.96 222 LYS B C 1
ATOM 3832 O O . LYS B 1 222 ? 63.412 -4.826 9.422 1.00 77.22 222 LYS B O 1
ATOM 3838 N N . GLY B 1 223 ? 63.256 -4.454 11.633 1.00 81.45 223 GLY B N 1
ATOM 3839 C CA . GLY B 1 223 ? 63.184 -5.866 11.935 1.00 83.70 223 GLY B CA 1
ATOM 3840 C C . GLY B 1 223 ? 64.468 -6.292 12.617 1.00 79.65 223 GLY B C 1
ATOM 3841 O O . GLY B 1 223 ? 64.917 -5.644 13.566 1.00 88.02 223 GLY B O 1
ATOM 3842 N N . LEU B 1 224 ? 65.073 -7.367 12.123 1.00 72.77 224 LEU B N 1
ATOM 3843 C CA . LEU B 1 224 ? 66.309 -7.888 12.712 1.00 58.63 224 LEU B CA 1
ATOM 3844 C C . LEU B 1 224 ? 67.370 -8.209 11.690 1.00 54.22 224 LEU B C 1
ATOM 3845 O O . LEU B 1 224 ? 67.064 -8.680 10.595 1.00 51.18 224 LEU B O 1
ATOM 3850 N N . PRO B 1 225 ? 68.638 -7.958 12.043 1.00 52.48 225 PRO B N 1
ATOM 3851 C CA . PRO B 1 225 ? 69.775 -8.236 11.161 1.00 53.66 225 PRO B CA 1
ATOM 3852 C C . PRO B 1 225 ? 69.901 -9.750 11.058 1.00 56.85 225 PRO B C 1
ATOM 3853 O O . PRO B 1 225 ? 69.267 -10.481 11.823 1.00 56.79 225 PRO B O 1
ATOM 3857 N N . GLU B 1 226 ? 70.717 -10.218 10.122 1.00 61.02 226 GLU B N 1
ATOM 3858 C CA . GLU B 1 226 ? 70.901 -11.642 9.919 1.00 64.43 226 GLU B CA 1
ATOM 3859 C C . GLU B 1 226 ? 71.843 -12.277 10.933 1.00 62.80 226 GLU B C 1
ATOM 3860 O O . GLU B 1 226 ? 72.966 -12.697 10.615 1.00 59.00 226 GLU B O 1
ATOM 3866 N N . ILE B 1 227 ? 71.369 -12.344 12.167 1.00 61.92 227 ILE B N 1
ATOM 3867 C CA . ILE B 1 227 ? 72.142 -12.947 13.227 1.00 62.46 227 ILE B CA 1
ATOM 3868 C C . ILE B 1 227 ? 71.804 -14.437 13.179 1.00 63.07 227 ILE B C 1
ATOM 3869 O O . ILE B 1 227 ? 70.835 -14.844 12.517 1.00 57.99 227 ILE B O 1
ATOM 3874 N N . ASP B 1 228 ? 72.605 -15.258 13.850 1.00 64.40 228 ASP B N 1
ATOM 3875 C CA . ASP B 1 228 ? 72.333 -16.685 13.845 1.00 68.91 228 ASP B CA 1
ATOM 3876 C C . ASP B 1 228 ? 71.514 -17.022 15.073 1.00 65.27 228 ASP B C 1
ATOM 3877 O O . ASP B 1 228 ? 71.932 -16.769 16.202 1.00 69.85 228 ASP B O 1
ATOM 3882 N N . ALA B 1 229 ? 70.332 -17.575 14.848 1.00 57.96 229 ALA B N 1
ATOM 3883 C CA . ALA B 1 229 ? 69.467 -17.946 15.952 1.00 47.94 229 ALA B CA 1
ATOM 3884 C C . ALA B 1 229 ? 69.170 -19.419 15.777 1.00 44.93 229 ALA B C 1
ATOM 3885 O O . ALA B 1 229 ? 69.456 -19.985 14.730 1.00 43.06 229 ALA B O 1
ATOM 3887 N N . ASP B 1 230 ? 68.615 -20.039 16.806 1.00 43.91 230 ASP B N 1
ATOM 3888 C CA . ASP B 1 230 ? 68.272 -21.446 16.745 1.00 44.15 230 ASP B CA 1
ATOM 3889 C C . ASP B 1 230 ? 66.882 -21.574 16.149 1.00 42.85 230 ASP B C 1
ATOM 3890 O O . ASP B 1 230 ? 66.535 -22.613 15.613 1.00 43.56 230 ASP B O 1
ATOM 3895 N N . ILE B 1 231 ? 66.094 -20.506 16.227 1.00 39.41 231 ILE B N 1
ATOM 3896 C CA . ILE B 1 231 ? 64.727 -20.509 15.707 1.00 36.89 231 ILE B CA 1
ATOM 3897 C C . ILE B 1 231 ? 64.350 -19.123 15.197 1.00 36.42 231 ILE B C 1
ATOM 3898 O O . ILE B 1 231 ? 64.606 -18.121 15.863 1.00 37.43 231 ILE B O 1
ATOM 3903 N N . TRP B 1 232 ? 63.769 -19.076 14.004 1.00 34.84 232 TRP B N 1
ATOM 3904 C CA . TRP B 1 232 ? 63.291 -17.825 13.417 1.00 34.70 232 TRP B CA 1
ATOM 3905 C C . TRP B 1 232 ? 61.790 -17.994 13.391 1.00 34.76 232 TRP B C 1
ATOM 3906 O O . TRP B 1 232 ? 61.308 -19.032 12.948 1.00 36.25 232 TRP B O 1
ATOM 3917 N N . VAL B 1 233 ? 61.046 -17.004 13.882 1.00 35.67 233 VAL B N 1
ATOM 3918 C CA . VAL B 1 233 ? 59.590 -17.150 13.923 1.00 36.48 233 VAL B CA 1
ATOM 3919 C C . VAL B 1 233 ? 58.759 -15.844 14.011 1.00 37.58 233 VAL B C 1
ATOM 3920 O O . VAL B 1 233 ? 59.204 -14.821 14.552 1.00 36.65 233 VAL B O 1
ATOM 3924 N N . ASN B 1 234 ? 57.570 -15.889 13.415 1.00 37.76 234 ASN B N 1
ATOM 3925 C CA . ASN B 1 234 ? 56.617 -14.770 13.442 1.00 39.73 234 ASN B CA 1
ATOM 3926 C C . ASN B 1 234 ? 55.600 -15.221 14.499 1.00 37.59 234 ASN B C 1
ATOM 3927 O O . ASN B 1 234 ? 54.792 -16.105 14.233 1.00 37.78 234 ASN B O 1
ATOM 3932 N N . THR B 1 235 ? 55.653 -14.650 15.695 1.00 34.93 235 THR B N 1
ATOM 3933 C CA . THR B 1 235 ? 54.716 -15.048 16.746 1.00 32.67 235 THR B CA 1
ATOM 3934 C C . THR B 1 235 ? 53.369 -14.373 16.610 1.00 32.14 235 THR B C 1
ATOM 3935 O O . THR B 1 235 ? 52.462 -14.673 17.361 1.00 30.97 235 THR B O 1
ATOM 3939 N N . LEU B 1 236 ? 53.254 -13.466 15.642 1.00 33.19 236 LEU B N 1
ATOM 3940 C CA . LEU B 1 236 ? 52.024 -12.709 15.375 1.00 34.20 236 LEU B CA 1
ATOM 3941 C C . LEU B 1 236 ? 51.587 -12.833 13.913 1.00 33.71 236 LEU B C 1
ATOM 3942 O O . LEU B 1 236 ? 51.606 -11.861 13.161 1.00 30.82 236 LEU B O 1
ATOM 3947 N N . PRO B 1 237 ? 51.180 -14.032 13.499 1.00 34.46 237 PRO B N 1
ATOM 3948 C CA . PRO B 1 237 ? 50.744 -14.262 12.122 1.00 34.00 237 PRO B CA 1
ATOM 3949 C C . PRO B 1 237 ? 49.563 -13.387 11.733 1.00 34.34 237 PRO B C 1
ATOM 3950 O O . PRO B 1 237 ? 48.589 -13.273 12.482 1.00 31.86 237 PRO B O 1
ATOM 3954 N N . GLY B 1 238 ? 49.654 -12.796 10.546 1.00 35.87 238 GLY B N 1
ATOM 3955 C CA . GL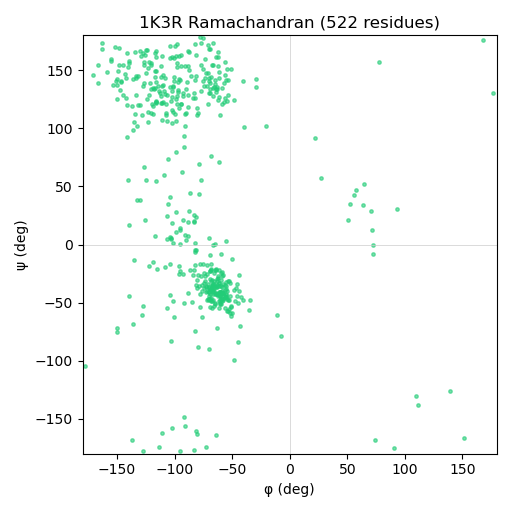Y B 1 238 ? 48.576 -11.987 10.014 1.00 36.47 238 GLY B CA 1
ATOM 3956 C C . GLY B 1 238 ? 48.176 -10.710 10.714 1.00 38.69 238 GLY B C 1
ATOM 3957 O O . GLY B 1 238 ? 46.987 -10.496 11.011 1.00 38.51 238 GLY B O 1
ATOM 3958 N N . GLN B 1 239 ? 49.147 -9.848 10.974 1.00 38.42 239 GLN B N 1
ATOM 3959 C CA . GLN B 1 239 ? 48.846 -8.582 11.605 1.00 37.38 239 GLN B CA 1
ATOM 3960 C C . GLN B 1 239 ? 48.106 -7.753 10.559 1.00 36.74 239 GLN B C 1
ATOM 3961 O O . GLN B 1 239 ? 48.366 -7.869 9.355 1.00 37.57 239 GLN B O 1
ATOM 3967 N N . CYS B 1 240 ? 47.186 -6.919 11.019 1.00 32.94 240 CYS B N 1
ATOM 3968 C CA . CYS B 1 240 ? 46.411 -6.089 10.130 1.00 30.20 240 CYS B CA 1
ATOM 3969 C C . CYS B 1 240 ? 46.920 -4.661 10.106 1.00 31.01 240 CYS B C 1
ATOM 3970 O O . CYS B 1 240 ? 46.338 -3.807 9.433 1.00 33.34 240 CYS B O 1
ATOM 3973 N N . THR B 1 241 ? 47.986 -4.401 10.850 1.00 27.21 241 THR B N 1
ATOM 3974 C CA . THR B 1 241 ? 48.569 -3.078 10.923 1.00 28.39 241 THR B CA 1
ATOM 3975 C C . THR B 1 241 ? 49.930 -3.159 10.232 1.00 31.72 241 THR B C 1
ATOM 3976 O O . THR B 1 241 ? 50.542 -4.216 10.195 1.00 32.97 241 THR B O 1
ATOM 3980 N N . GLU B 1 242 ? 50.421 -2.057 9.689 1.00 34.95 242 GLU B N 1
ATOM 3981 C CA . GLU B 1 242 ? 51.706 -2.125 9.014 1.00 37.40 242 GLU B CA 1
ATOM 3982 C C . GLU B 1 242 ? 52.838 -2.397 10.005 1.00 35.11 242 GLU B C 1
ATOM 3983 O O . GLU B 1 242 ? 53.778 -3.126 9.699 1.00 32.31 242 GLU B O 1
ATOM 3989 N N . THR B 1 243 ? 52.730 -1.843 11.207 1.00 33.18 243 THR B N 1
ATOM 3990 C CA . THR B 1 243 ? 53.755 -2.039 12.214 1.00 31.92 243 THR B CA 1
ATOM 3991 C C . THR B 1 243 ? 53.166 -2.574 13.513 1.00 29.74 243 THR B C 1
ATOM 3992 O O . THR B 1 243 ? 51.964 -2.535 13.724 1.00 29.56 243 THR B O 1
ATOM 3996 N N . VAL B 1 244 ? 54.039 -3.105 14.357 1.00 28.65 244 VAL B N 1
ATOM 3997 C CA . VAL B 1 244 ? 53.700 -3.616 15.678 1.00 26.97 244 VAL B CA 1
ATOM 3998 C C . VAL B 1 244 ? 54.865 -3.044 16.482 1.00 29.36 244 VAL B C 1
ATOM 3999 O O . VAL B 1 244 ? 56.020 -3.343 16.193 1.00 28.00 244 VAL B O 1
ATOM 4003 N N . ARG B 1 245 ? 54.579 -2.203 17.465 1.00 32.48 245 ARG B N 1
ATOM 4004 C CA . ARG B 1 245 ? 55.643 -1.596 18.257 1.00 35.21 245 ARG B CA 1
ATOM 4005 C C . ARG B 1 245 ? 56.367 -2.644 19.086 1.00 32.53 245 ARG B C 1
ATOM 4006 O O . ARG B 1 245 ? 55.790 -3.671 19.414 1.00 30.23 245 ARG B O 1
ATOM 4014 N N . THR B 1 246 ? 57.624 -2.377 19.425 1.00 29.52 246 THR B N 1
ATOM 4015 C CA . THR B 1 246 ? 58.426 -3.312 20.206 1.00 29.61 246 THR B CA 1
ATOM 4016 C C . THR B 1 246 ? 57.720 -3.700 21.516 1.00 32.03 246 THR B C 1
ATOM 4017 O O . THR B 1 246 ? 57.620 -4.892 21.854 1.00 30.18 246 THR B O 1
ATOM 4021 N N . GLU B 1 247 ? 57.210 -2.695 22.226 1.00 32.73 247 GLU B N 1
ATOM 4022 C CA . GLU B 1 247 ? 56.513 -2.892 23.508 1.00 34.51 247 GLU B CA 1
ATOM 4023 C C . GLU B 1 247 ? 55.328 -3.815 23.289 1.00 30.56 247 GLU B C 1
ATOM 4024 O O . GLU B 1 247 ? 55.038 -4.639 24.137 1.00 27.72 247 GLU B O 1
ATOM 4030 N N . GLU B 1 248 ? 54.659 -3.693 22.141 1.00 27.50 248 GLU B N 1
ATOM 4031 C CA . GLU B 1 248 ? 53.514 -4.553 21.819 1.00 26.70 248 GLU B CA 1
ATOM 4032 C C . GLU B 1 248 ? 54.009 -5.964 21.524 1.00 26.10 248 GLU B C 1
ATOM 4033 O O . GLU B 1 248 ? 53.456 -6.961 22.015 1.00 25.61 248 GLU B O 1
ATOM 4039 N N . ALA B 1 249 ? 55.050 -6.029 20.706 1.00 24.91 249 ALA B N 1
ATOM 4040 C CA . ALA B 1 249 ? 55.626 -7.288 20.298 1.00 26.36 249 ALA B CA 1
ATOM 4041 C C . ALA B 1 249 ? 56.127 -8.071 21.506 1.00 25.69 249 ALA B C 1
ATOM 4042 O O . ALA B 1 249 ? 55.958 -9.276 21.575 1.00 27.96 249 ALA B O 1
ATOM 4044 N N . VAL B 1 250 ? 56.740 -7.377 22.454 1.00 24.41 250 VAL B N 1
ATOM 4045 C CA . VAL B 1 250 ? 57.281 -8.018 23.637 1.00 22.67 250 VAL B CA 1
ATOM 4046 C C . VAL B 1 250 ? 56.178 -8.705 24.417 1.00 24.01 250 VAL B C 1
ATOM 4047 O O . VAL B 1 250 ? 56.281 -9.882 24.728 1.00 22.58 250 VAL B O 1
ATOM 4051 N N . LEU B 1 251 ? 55.096 -7.996 24.698 1.00 25.40 251 LEU B N 1
ATOM 4052 C CA . LEU B 1 251 ? 53.997 -8.597 25.436 1.00 25.93 251 LEU B CA 1
ATOM 4053 C C . LEU B 1 251 ? 53.287 -9.698 24.673 1.00 24.47 251 LEU B C 1
ATOM 4054 O O . LEU B 1 251 ? 53.053 -10.779 25.194 1.00 24.82 251 LEU B O 1
ATOM 4059 N N . ALA B 1 252 ? 52.956 -9.431 23.421 1.00 23.92 252 ALA B N 1
ATOM 4060 C CA . ALA B 1 252 ? 52.243 -10.412 22.625 1.00 22.99 252 ALA B CA 1
ATOM 4061 C C . ALA B 1 252 ? 53.015 -11.731 22.482 1.00 25.37 252 ALA B C 1
ATOM 4062 O O . ALA B 1 252 ? 52.432 -12.844 22.552 1.00 22.55 252 ALA B O 1
ATOM 4064 N N . THR B 1 253 ? 54.327 -11.594 22.286 1.00 25.47 253 THR B N 1
ATOM 4065 C CA . THR B 1 253 ? 55.211 -12.737 22.098 1.00 27.49 253 THR B CA 1
ATOM 4066 C C . THR B 1 253 ? 55.397 -13.536 23.356 1.00 26.06 253 THR B C 1
ATOM 4067 O O . THR B 1 253 ? 55.351 -14.756 23.347 1.00 26.29 253 THR B O 1
ATOM 4071 N N . LEU B 1 254 ? 55.609 -12.824 24.440 1.00 26.78 254 LEU B N 1
ATOM 4072 C CA . LEU B 1 254 ? 55.775 -13.447 25.717 1.00 26.89 254 LEU B CA 1
ATOM 4073 C C . LEU B 1 254 ? 54.542 -14.276 26.073 1.00 30.02 254 LEU B C 1
ATOM 4074 O O . LEU B 1 254 ? 54.679 -15.380 26.587 1.00 30.88 254 LEU B O 1
ATOM 4079 N N . SER B 1 255 ? 53.336 -13.788 25.782 1.00 30.51 255 SER B N 1
ATOM 4080 C CA . SER B 1 255 ? 52.172 -14.587 26.135 1.00 33.13 255 SER B CA 1
ATOM 4081 C C . SER B 1 255 ? 51.983 -15.787 25.211 1.00 31.77 255 SER B C 1
ATOM 4082 O O . SER B 1 255 ? 51.354 -16.773 25.586 1.00 30.75 255 SER B O 1
ATOM 4085 N N . VAL B 1 256 ? 52.506 -15.714 23.995 1.00 32.95 256 VAL B N 1
ATOM 4086 C CA . VAL B 1 256 ? 52.386 -16.852 23.079 1.00 31.92 256 VAL B CA 1
ATOM 4087 C C . VAL B 1 256 ? 53.323 -17.940 23.609 1.00 34.48 256 VAL B C 1
ATOM 4088 O O . VAL B 1 256 ? 52.925 -19.084 23.770 1.00 34.02 256 VAL B O 1
ATOM 4092 N N . PHE B 1 257 ? 54.561 -17.571 23.925 1.00 39.49 257 PHE B N 1
ATOM 4093 C CA . PHE B 1 257 ? 55.519 -18.542 24.458 1.00 43.20 257 PHE B CA 1
ATOM 4094 C C . PHE B 1 257 ? 55.088 -19.029 25.825 1.00 43.27 257 PHE B C 1
ATOM 4095 O O . PHE B 1 257 ? 55.311 -20.172 26.177 1.00 44.73 257 PHE B O 1
ATOM 4103 N N . ASN B 1 258 ? 54.472 -18.147 26.597 1.00 42.79 258 ASN B N 1
ATOM 4104 C CA . ASN B 1 258 ? 54.006 -18.491 27.928 1.00 42.93 258 ASN B CA 1
ATOM 4105 C C . ASN B 1 258 ? 53.020 -19.643 27.857 1.00 48.46 258 ASN B C 1
ATOM 4106 O O . ASN B 1 258 ? 52.852 -20.410 28.813 1.00 40.99 258 ASN B O 1
ATOM 4111 N N . MET B 1 259 ? 52.352 -19.742 26.714 1.00 59.27 259 MET B N 1
ATOM 4112 C CA . MET B 1 259 ? 51.356 -20.774 26.519 1.00 70.64 259 MET B CA 1
ATOM 4113 C C . MET B 1 259 ? 51.992 -22.073 26.110 1.00 61.95 259 MET B C 1
ATOM 4114 O O . MET B 1 259 ? 51.410 -23.146 26.277 1.00 53.63 259 MET B O 1
ATOM 4119 N N . LEU B 1 260 ? 53.196 -21.976 25.576 1.00 53.00 260 LEU B N 1
ATOM 4120 C CA . LEU B 1 260 ? 53.893 -23.155 25.123 1.00 48.46 260 LEU B CA 1
ATOM 4121 C C . LEU B 1 260 ? 54.742 -23.830 26.191 1.00 49.55 260 LEU B C 1
ATOM 4122 O O . LEU B 1 260 ? 54.742 -25.061 26.311 1.00 52.62 260 LEU B O 1
ATOM 4127 N N . THR B 1 261 ? 55.449 -23.036 26.984 1.00 50.29 261 THR B N 1
ATOM 4128 C CA . THR B 1 261 ? 56.325 -23.611 27.983 1.00 50.88 261 THR B CA 1
ATOM 4129 C C . THR B 1 261 ? 55.672 -23.902 29.320 1.00 54.60 261 THR B C 1
ATOM 4130 O O . THR B 1 261 ? 56.337 -23.865 30.347 1.00 48.87 261 THR B O 1
ATOM 4134 N N . GLN B 1 262 ? 54.378 -24.187 29.324 1.00 62.02 262 GLN B N 1
ATOM 4135 C CA . GLN B 1 262 ? 53.726 -24.493 30.581 1.00 75.36 262 GLN B CA 1
ATOM 4136 C C . GLN B 1 262 ? 54.114 -25.935 30.910 1.00 83.34 262 GLN B C 1
ATOM 4137 O O . GLN B 1 262 ? 54.828 -26.577 30.133 1.00 84.94 262 GLN B O 1
ATOM 4143 N N . ILE B 1 263 ? 53.653 -26.440 32.052 1.00 89.46 263 ILE B N 1
ATOM 4144 C CA . ILE B 1 263 ? 53.975 -27.804 32.473 1.00 98.22 263 ILE B CA 1
ATOM 4145 C C . ILE B 1 263 ? 52.808 -28.496 33.178 1.00 105.71 263 ILE B C 1
ATOM 4146 O O . ILE B 1 263 ? 52.026 -27.847 33.873 1.00 114.37 263 ILE B O 1
ATOM 4151 N N . ASP B 1 264 ? 52.704 -29.813 32.986 1.00 110.79 264 ASP B N 1
ATOM 4152 C CA . ASP B 1 264 ? 51.644 -30.639 33.577 1.00 110.17 264 ASP B CA 1
ATOM 4153 C C . ASP B 1 264 ? 51.405 -30.396 35.067 1.00 109.48 264 ASP B C 1
ATOM 4154 O O . ASP B 1 264 ? 51.719 -31.311 35.862 1.00 108.66 264 ASP B O 1
#

Sequence (526 aa):
MNRVDLSLFIPDSLTAETGDLKIKTYKVVLIARAASIFGVKRIVIYHDDADGEARFIRDILTYMDTPQYLRRKVFPIMRELKHVGILPPLRTPHHPTGKPVTGEYRQGLTVKRVKKGTLVDIGADKLALCREKLTVNRIMSFRVVRLGKEILIEPDEPEDRYWGYEVLDTRRNLAESLKTVGADVVVATSRNASPITSILDEVKTRMRGAREAAILFGGPYKGLPEIDADIWVNTLPGQCTETVRTEEAVLATLSVFNMLTQMNRVDLSLFIPDSLTAETGDLKIKTYKVVLIARAASIFGVKRIVIYHDDADGEARFIRDILTYMDTPQYLRRKVFPIMRELKHVGILPPLRTPHHPTGKPVTGEYRQGLTVKRVKKGTLVDIGADKLALCREKLTVNRIMSFRVVRLGKEILIEPDEPEDRYWGYEVLDTRRNLAESLKTVGADVVVATSRNASPITSILDEVKTRMRGAREAAILFGGPYKGLPEIDADIWVNTLPGQCTETVRTEEAVLATLSVFNMLTQID

Foldseek 3Di:
DQFAAEEEEEEQCQLVVPDDLLVSLQLLLLLLQLCVVLLHAEYEYEYDPDDGDLVLSQLSSVLQLDAPQCSVVVPPCDDSCVNSVVRDHHDFQQHDDDDDDAFRKYKWFFAQADPQATWIGRPHPTAHENPHPDPGGDIFMWTFHADDPHTYIYGDDDPPGRNGYDYHSDHHHPQVSCVVVVDPFEEEEDPPFAACVVCVVVLLVSSLVRDYYYYYDDAQPDGGDPHDGPYYHHPDPPDPDSGARPSRSSNSNSVVVSVSPD/DDLFAEEEEEEQCQLVPDPDLLVSLQLLLLLLQLCVVLLHAEYEYEYDDDDGPLVLSQVSSVCQLDAPLPSVPLPDPDPSCPNNVPRDHDDFLAHDQDDDDAFRKYKWAWADADPQGTWTHTHDDIEDERHRVPDHGDIFMWTFHADDDHTYTGGDDDPPGRNGYHYHHPHHHDQVRCVVDDFPFEEFADQPDDACVPCVVVCLVDRQPGNYYYYYFYAFVPGDDPHDGPYYYHPDHDDPDSGQRRSRCSNSNSVSVSVRNDDD

Nearest PDB structures (foldseek):
  1k3r-assembly1_A  TM=1.004E+00  e=3.174E-58  Methanothermobacter thermautotrophicus
  8qsu-assembly1_A-2  TM=8.279E-01  e=9.259E-23  Homo sapiens
  8qsw-assembly1_A-2  TM=8.358E-01  e=1.430E-22  Homo sapiens
  4rg1-assembly1_A  TM=8.328E-01  e=5.607E-22  Homo sapiens
  4rg1-assembly1_B  TM=8.032E-01  e=9.214E-22  Homo sapiens